Protein AF-0000000078522777 (afdb_homodimer)

Secondary structure (DSSP, 8-state):
--EEPPGGGSPPTTSB-SSEESTTEEEEEEEE-SS-EEEEEEEEE-TT-SS-EEE-EEEEEPBGGG-TT-S-B-GGG-EE--BTTBS-EEE-TT-EEEPPPEEEEE-TT-EEEEEEEESS-EESS--EEEGGG-S-EEEEES--TT-SS--STT-EEES-EESEEEEEE---TT-EEEEEEE-HHHHTTTSPTT---SHHHHHHHHHTTSTTTTTEEEEE---TT--SSS-BSB--HHHHHIIIIITSTTEEEEEEE--HHHHHHS--SHHHHHHHHHHHHHHHHHHHHHHHTTT--EEEEPPPP-PPPTT-SS--TT--HHHHHHHHHHHHHHHHS--SSEEE-HHHHHEETTEEEEE-GGGB-SSSSSB-HHHHHHHHHH--GGGG-/--EEPPGGGSPPTTSB-SSEESTTEEEEEEEE-SS-EEEEEEEEE-TT-SS-EEE-EEEEEPBGGG-SS-S-B-GGG-EE--BTTBS-EEE-TT-EEEPPPEEEEE-TT-EEEEEEEESS-EESS--EEEGGG-S-EEEEES--TT-SS--STT-EEES-EESEEEEEE---TT-EEEEEEE-HHHHTTTSPTT---SHHHHHHHHHTTSTTTTTEEEEE---TT--SSS-BSB--HHHHHIIIIITSTTEEEEEEE--HHHHHHS--SHHHHHHHHHHHHHHHHHHHHHHHTTT--EEEEPPPP-PPPTT-SS--TT--HHHHHHHHHHHHHHHHSS-SSEEE-HHHHHEETTEEEEE-GGGB-SSSSSB-HHHHHHHHHH--GGGG-

Solvent-accessible surface area (backbone atoms only — not comparable to full-atom values): 38778 Å² total; per-residue (Å²): 61,76,26,60,42,48,81,90,62,46,63,62,79,79,41,44,48,95,59,24,32,35,51,31,19,18,40,39,38,42,46,70,42,55,46,59,34,50,32,30,29,45,29,39,37,24,58,45,16,86,40,56,37,48,38,52,36,34,20,36,29,37,22,43,90,58,38,46,42,58,65,39,41,37,68,92,54,56,41,80,43,29,36,87,84,29,52,39,49,74,32,36,43,34,8,55,47,61,38,44,76,40,86,52,73,44,52,57,63,29,35,39,26,43,21,41,22,16,66,72,17,35,60,46,77,51,38,26,16,26,64,57,57,40,25,37,17,38,36,32,71,41,84,52,56,82,49,50,49,78,79,58,90,66,48,47,72,46,49,35,48,66,31,68,65,48,75,47,63,71,66,61,89,83,42,32,23,36,34,34,41,24,15,29,61,60,36,22,51,58,37,52,73,47,52,71,38,23,28,64,46,44,28,49,59,56,31,56,75,35,84,92,37,38,48,48,25,69,43,74,42,16,32,46,64,23,21,49,71,43,68,65,45,32,69,14,44,58,39,39,41,33,62,68,50,52,41,44,66,56,57,54,36,35,33,44,44,70,45,60,47,50,54,40,73,42,64,63,49,67,69,56,37,52,50,49,47,54,52,48,56,50,48,54,53,47,53,38,54,60,42,41,59,71,73,29,52,35,32,37,37,34,66,58,32,36,26,47,56,92,86,48,95,50,76,25,86,45,42,43,73,52,38,49,51,39,51,50,54,50,32,51,44,61,73,65,64,71,75,44,78,40,70,44,63,47,24,72,71,45,24,17,89,91,44,64,55,18,42,21,72,82,23,34,58,67,61,26,60,38,35,20,44,61,32,21,46,50,52,29,69,64,55,68,74,67,74,80,107,62,78,27,60,42,49,81,91,61,46,63,60,79,80,41,42,48,95,58,26,31,34,52,30,19,18,42,40,39,41,46,72,44,54,44,58,37,51,32,30,29,45,28,40,37,23,57,45,16,85,39,57,36,50,36,52,36,34,20,37,29,36,23,42,90,56,37,48,43,59,65,38,43,37,69,91,53,57,41,79,43,30,37,88,85,30,52,39,48,74,34,33,43,34,7,56,49,60,38,44,77,39,88,51,73,44,54,57,63,31,32,38,26,44,22,40,22,16,65,70,17,36,60,46,76,50,38,26,16,27,64,57,57,41,25,36,18,38,36,31,70,42,83,52,56,85,48,51,49,78,78,57,91,66,48,46,71,48,48,34,47,67,31,68,66,48,76,46,61,71,67,60,90,82,41,33,23,35,35,35,39,24,16,30,62,62,36,22,50,57,36,52,73,47,52,70,38,24,27,65,46,44,30,49,60,55,33,57,76,35,84,92,37,39,48,49,26,70,44,71,41,17,32,46,63,23,20,49,72,41,68,67,46,33,69,14,42,59,38,39,40,34,64,69,50,53,40,43,66,57,56,55,36,38,33,45,44,70,44,61,47,50,53,39,73,42,64,65,50,66,69,56,37,51,48,50,47,54,50,48,55,50,48,52,52,46,53,39,54,60,43,42,59,69,73,26,52,36,33,35,37,35,66,59,32,36,25,47,57,91,85,48,96,51,76,26,85,46,42,42,75,51,39,49,51,41,53,51,54,51,32,49,44,60,74,66,63,72,73,43,78,41,70,44,62,47,24,72,73,44,24,18,90,91,44,65,53,19,42,22,73,80,23,34,58,68,61,27,60,38,37,20,44,62,31,21,46,50,52,30,69,64,55,66,74,69,75,79,107

Organism: Penicillium expansum (NCBI:txid27334)

InterPro domains:
  IPR001087 GDSL lipase/esterase [PF00657] (179-382)
  IPR036514 SGNH hydrolase superfamily [G3DSA:3.40.50.1110] (165-384)
  IPR053140 GDSL lipase Rv0518-like [PTHR43784] (1-389)

Sequence (778 aa):
MPQLVEPANLPPAPFNGSTSVFSNTTIRQTLQVSVAAQEIRIRLSNAFGTNDLKITNVTISLPAGQQVGVSGLQTETLKTVFFNGSPDVEIPNGGLVVSDPMQFPVKAQSALMINIYLAEGQQGFSITGHPGSRTTSYLGFGDWTAAGNLTDSSVQSTDHWYFISGVEAWLHSESSGFVIIGDSITDGRGSTTNGNDRWPDLLLARMQKYKSTSNIGILNQAAGGNRILQDGLGPNVISRLDRDVLAQSGVQYAMIFEGVNDIGVADSDAATQAEIEKKLVAAYKQIAARVHALGIPVFGATITPFGSSATSDYVQPYSSAERERTRQRINKFIRGSGVFDAVLDFDRVLRDPQAPSQLLEKYDSGDHLHPTVAGYQALADYFPLGVFEMPQLVEPANLPPAPFNGSTSVFSNTTIRQTLQVSVAAQEIRIRLSNAFGTNDLKITNVTISLPAGQQVGVSGLQTETLKTVFFNGSPDVEIPNGGLVVSDPMQFPVKAQSALMINIYLAEGQQGFSITGHPGSRTTSYLGFGDWTAAGNLTDSSVQSTDHWYFISGVEAWLHSESSGFVIIGDSITDGRGSTTNGNDRWPDLLLARMQKYKSTSNIGILNQAAGGNRILQDGLGPNVISRLDRDVLAQSGVQYAMIFEGVNDIGVADSDAATQAEIEKKLVAAYKQIAARVHALGIPVFGATITPFGSSATSDYVQPYSSAERERTRQRINKFIRGSGVFDAVLDFDRVLRDPQAPSQLLEKYDSGDHLHPTVAGYQALADYFPLGVFE

Nearest PDB structures (foldseek):
  7tog-assembly1_A  TM=9.711E-01  e=3.268E-52  Prolixibacter bellariivorans
  7toj-assembly1_A  TM=9.573E-01  e=2.337E-42  Chryseobacterium sp. YR480
  7tok-assembly2_B  TM=8.480E-01  e=3.146E-10  Flavobacterium johnsoniae
  7tok-assembly1_A  TM=7.747E-01  e=3.712E-11  Flavobacterium johnsoniae
  6oz7-assembly1_D  TM=3.393E-01  e=3.634E-01  Escherichia coli K-12

Foldseek 3Di:
DKFFQDPVLADDPPQQPDFFHNAQKKKKFKDWWQAKFFKKKFKFWLQQAPAKDKWQAKKKFQAVVQFFQFFAGDLVQIDTWAAVRHRIDIAGHSGMGMTDMDGHTDHGGTMMMMMIGDNGHRGDRGFIWASLQLTKMKMDRHDCNNPRGDDDPRIDIHRIGTRTDDMGHDDDPLAAEEEEEEASLLSAVQEHRSPLLRLVSLLSVVLCVDPNRVRYTYHYPYHYLEAQQQDDRGGHCLVCVCPRPVVDPRHQEYEYDYHLSLLQVWDLDQVRLVVSLVVVLVSLLVSLVVCCVSVHFYEYEQAAAQADDPPAPAGQSSHDPSSLVSSVVSNVCQVPVPSGLYYHHLLVQFADPVGSNFGDPQQDSRNRHYGHSVSSNSSSVRDDPVSSD/DKFFQDPVLADDPPQCPDFFHNAQKKKKFKDWWQAKFFKKKFKFWLQQAPAKDKWQAKKKFQAVVQFFQFFAGDLVQIDTWAAVRHRIDIAGHSGMGMTDMDGHTDHGGTMMMMMIGDNGHRGDRGFIWASLQLTKMKMDRHDCNNPRGDDDPRIDIHRIGTRTDDMGHDDDPLAAEEEEEEASLLSAVQEHRSPLLRLVSLLSVVLCVDPNRVRYTYHYPYHYLEAQQQDDRGGHCLVCVCPRPVVDPRHQEYEYDYHLSLLQVWDLDQVRLVVSLVVVLVSLLVSLVVCCVSVHFYEYEQAAAQADDPPAPAGQSSHDPSSLVSSVVSNVCNVPVPSGLYYHHLLVQFADPVGSNFGDPQQDSRNRHYGHSVSSNSSSVRDDPVSSD

Structure (mmCIF, N/CA/C/O backbone):
data_AF-0000000078522777-model_v1
#
loop_
_entity.id
_entity.type
_entity.pdbx_description
1 polymer 'Esterase, SGNH hydrolase-type, subgroup'
#
loop_
_atom_site.group_PDB
_atom_site.id
_atom_site.type_symbol
_atom_site.label_atom_id
_atom_site.label_alt_id
_atom_site.label_comp_id
_atom_site.label_asym_id
_atom_site.label_entity_id
_atom_site.label_seq_id
_atom_site.pdbx_PDB_ins_code
_atom_site.Cartn_x
_atom_site.Cartn_y
_atom_site.Cartn_z
_atom_site.occupancy
_atom_site.B_iso_or_equiv
_atom_site.auth_seq_id
_atom_site.auth_comp_id
_atom_site.auth_asym_id
_atom_site.auth_atom_id
_atom_site.pdbx_PDB_model_num
ATOM 1 N N . MET A 1 1 ? 5.703 -11.938 -5.492 1 88.88 1 MET A N 1
ATOM 2 C CA . MET A 1 1 ? 5.473 -10.75 -4.676 1 88.88 1 MET A CA 1
ATOM 3 C C . MET A 1 1 ? 6.328 -10.781 -3.416 1 88.88 1 MET A C 1
ATOM 5 O O . MET A 1 1 ? 6.617 -11.852 -2.883 1 88.88 1 MET A O 1
ATOM 9 N N . PRO A 1 2 ? 6.758 -9.625 -2.945 1 92.75 2 PRO A N 1
ATOM 10 C CA . PRO A 1 2 ? 7.434 -9.586 -1.647 1 92.75 2 PRO A CA 1
ATOM 11 C C . PRO A 1 2 ? 6.582 -10.156 -0.517 1 92.75 2 PRO A C 1
ATOM 13 O O . PRO A 1 2 ? 5.367 -9.945 -0.491 1 92.75 2 PRO A O 1
ATOM 16 N N . GLN A 1 3 ? 7.16 -10.984 0.289 1 96.69 3 GLN A N 1
ATOM 17 C CA . GLN A 1 3 ? 6.555 -11.469 1.523 1 96.69 3 GLN A CA 1
ATOM 18 C C . GLN A 1 3 ? 7.598 -11.625 2.625 1 96.69 3 GLN A C 1
ATOM 20 O O . GLN A 1 3 ? 8.797 -11.539 2.367 1 96.69 3 GLN A O 1
ATOM 25 N N . LEU A 1 4 ? 7.137 -11.734 3.84 1 97.62 4 LEU A N 1
ATOM 26 C CA . LEU A 1 4 ? 8.031 -12.117 4.93 1 97.62 4 LEU A CA 1
ATOM 27 C C . LEU A 1 4 ? 8.562 -13.531 4.727 1 97.62 4 LEU A C 1
ATOM 29 O O . LEU A 1 4 ? 7.781 -14.484 4.625 1 97.62 4 LEU A O 1
ATOM 33 N N . VAL A 1 5 ? 9.844 -13.633 4.668 1 97.62 5 VAL A N 1
ATOM 34 C CA . VAL A 1 5 ? 10.453 -14.938 4.453 1 97.62 5 VAL A CA 1
ATOM 35 C C . VAL A 1 5 ? 10.273 -15.805 5.695 1 97.62 5 VAL A C 1
ATOM 37 O O . VAL A 1 5 ? 10.648 -15.406 6.801 1 97.62 5 VAL A O 1
ATOM 40 N N . GLU A 1 6 ? 9.695 -16.938 5.496 1 96.12 6 GLU A N 1
ATOM 41 C CA . GLU A 1 6 ? 9.523 -17.859 6.613 1 96.12 6 GLU A CA 1
ATOM 42 C C . GLU A 1 6 ? 10.867 -18.391 7.102 1 96.12 6 GLU A C 1
ATOM 44 O O . GLU A 1 6 ? 11.805 -18.531 6.32 1 96.12 6 GLU A O 1
ATOM 49 N N . PRO A 1 7 ? 10.906 -18.812 8.328 1 94.31 7 PRO A N 1
ATOM 50 C CA . PRO A 1 7 ? 12.18 -19.25 8.906 1 94.31 7 PRO A CA 1
ATOM 51 C C . PRO A 1 7 ? 12.844 -20.359 8.086 1 94.31 7 PRO A C 1
ATOM 53 O O . PRO A 1 7 ? 14.055 -20.312 7.855 1 94.31 7 PRO A O 1
ATOM 56 N N . ALA A 1 8 ? 12.055 -21.266 7.516 1 94.62 8 ALA A N 1
ATOM 57 C CA . ALA A 1 8 ? 12.609 -22.391 6.781 1 94.62 8 ALA A CA 1
ATOM 58 C C . ALA A 1 8 ? 13.133 -21.953 5.414 1 94.62 8 ALA A C 1
ATOM 60 O O . ALA A 1 8 ? 13.867 -22.703 4.758 1 94.62 8 ALA A O 1
ATOM 61 N N . ASN A 1 9 ? 12.758 -20.766 5 1 96.25 9 ASN A N 1
ATOM 62 C CA . ASN A 1 9 ? 13.156 -20.266 3.689 1 96.25 9 ASN A CA 1
ATOM 63 C C . ASN A 1 9 ? 14.211 -19.172 3.803 1 96.25 9 ASN A C 1
ATOM 65 O O . ASN A 1 9 ? 14.609 -18.578 2.797 1 96.25 9 ASN A O 1
ATOM 69 N N . LEU A 1 10 ? 14.633 -18.844 5.031 1 97.44 10 LEU A N 1
ATOM 70 C CA . LEU A 1 10 ? 15.797 -17.984 5.207 1 97.44 10 LEU A CA 1
ATOM 71 C C . LEU A 1 10 ? 17.031 -18.625 4.594 1 97.44 10 LEU A C 1
ATOM 73 O O . LEU A 1 10 ? 17.062 -19.828 4.328 1 97.44 10 LEU A O 1
ATOM 77 N N . PRO A 1 11 ? 18.078 -17.781 4.238 1 97.5 11 PRO A N 1
ATOM 78 C CA . PRO A 1 11 ? 19.266 -18.406 3.684 1 97.5 11 PRO A CA 1
ATOM 79 C C . PRO A 1 11 ? 19.891 -19.438 4.629 1 97.5 11 PRO A C 1
ATOM 81 O O . PRO A 1 11 ? 19.672 -19.375 5.844 1 97.5 11 PRO A O 1
ATOM 84 N N . PRO A 1 12 ? 20.625 -20.359 4.043 1 96.31 12 PRO A N 1
ATOM 85 C CA . PRO A 1 12 ? 21.266 -21.344 4.914 1 96.31 12 PRO A CA 1
ATOM 86 C C . PRO A 1 12 ? 22.359 -20.734 5.797 1 96.31 12 PRO A C 1
ATOM 88 O O . PRO A 1 12 ? 22.906 -19.688 5.461 1 96.31 12 PRO A O 1
ATOM 91 N N . ALA A 1 13 ? 22.531 -21.406 6.906 1 94.94 13 ALA A N 1
ATOM 92 C CA . ALA A 1 13 ? 23.719 -21.062 7.676 1 94.94 13 ALA A CA 1
ATOM 93 C C . ALA A 1 13 ? 24.969 -21.188 6.812 1 94.94 13 ALA A C 1
ATOM 95 O O . ALA A 1 13 ? 25.078 -22.078 5.98 1 94.94 13 ALA A O 1
ATOM 96 N N . PRO A 1 14 ? 25.906 -20.328 6.957 1 96.44 14 PRO A N 1
ATOM 97 C CA . PRO A 1 14 ? 26.016 -19.312 8.008 1 96.44 14 PRO A CA 1
ATOM 98 C C . PRO A 1 14 ? 25.484 -17.938 7.57 1 96.44 14 PRO A C 1
ATOM 100 O O . PRO A 1 14 ? 25.797 -16.922 8.203 1 96.44 14 PRO A O 1
ATOM 103 N N . PHE A 1 15 ? 24.766 -17.844 6.531 1 98 15 PHE A N 1
ATOM 104 C CA . PHE A 1 15 ? 24.281 -16.578 6.023 1 98 15 PHE A CA 1
ATOM 105 C C . PHE A 1 15 ? 23.078 -16.094 6.836 1 98 15 PHE A C 1
ATOM 107 O O . PHE A 1 15 ? 22.656 -14.938 6.707 1 98 15 PHE A O 1
ATOM 114 N N . ASN A 1 16 ? 22.469 -16.953 7.566 1 96.5 16 ASN A N 1
ATOM 115 C CA . ASN A 1 16 ? 21.422 -16.641 8.531 1 96.5 16 ASN A CA 1
ATOM 116 C C . ASN A 1 16 ? 21.969 -16.609 9.961 1 96.5 16 ASN A C 1
ATOM 118 O O . ASN A 1 16 ? 21.688 -17.5 10.766 1 96.5 16 ASN A O 1
ATOM 122 N N . GLY A 1 17 ? 22.703 -15.602 10.305 1 92.44 17 GLY A N 1
ATOM 123 C CA . GLY A 1 17 ? 23.453 -15.508 11.555 1 92.44 17 GLY A CA 1
ATOM 124 C C . GLY A 1 17 ? 22.547 -15.453 12.773 1 92.44 17 GLY A C 1
ATOM 125 O O . GLY A 1 17 ? 21.359 -15.766 12.688 1 92.44 17 GLY A O 1
ATOM 126 N N . SER A 1 18 ? 23.172 -15.125 13.93 1 92.56 18 SER A N 1
ATOM 127 C CA . SER A 1 18 ? 22.453 -15.164 15.203 1 92.56 18 SER A CA 1
ATOM 128 C C . SER A 1 18 ? 21.703 -13.859 15.461 1 92.56 18 SER A C 1
ATOM 130 O O . SER A 1 18 ? 20.719 -13.844 16.188 1 92.56 18 SER A O 1
ATOM 132 N N . THR A 1 19 ? 22.219 -12.781 14.867 1 94.75 19 THR A N 1
ATOM 133 C CA . THR A 1 19 ? 21.594 -11.5 15.164 1 94.75 19 THR A CA 1
ATOM 134 C C . THR A 1 19 ? 21.156 -10.797 13.883 1 94.75 19 THR A C 1
ATOM 136 O O . THR A 1 19 ? 20.359 -9.867 13.914 1 94.75 19 THR A O 1
ATOM 139 N N . SER A 1 20 ? 21.797 -11.195 12.789 1 97.06 20 SER A N 1
ATOM 140 C CA . SER A 1 20 ? 21.5 -10.586 11.5 1 97.06 20 SER A CA 1
ATOM 141 C C . SER A 1 20 ? 21.547 -11.617 10.375 1 97.06 20 SER A C 1
ATOM 143 O O . SER A 1 20 ? 22.094 -12.711 10.555 1 97.06 20 SER A O 1
ATOM 145 N N . VAL A 1 21 ? 20.906 -11.352 9.344 1 98.5 21 VAL A N 1
ATOM 146 C CA . VAL A 1 21 ? 20.906 -12.172 8.133 1 98.5 21 VAL A CA 1
ATOM 147 C C . VAL A 1 21 ? 21.688 -11.477 7.027 1 98.5 21 VAL A C 1
ATOM 149 O O . VAL A 1 21 ? 21.594 -10.258 6.863 1 98.5 21 VAL A O 1
ATOM 152 N N . PHE A 1 22 ? 22.594 -12.227 6.305 1 98.69 22 PHE A N 1
ATOM 153 C CA . PHE A 1 22 ? 23.359 -11.773 5.145 1 98.69 22 PHE A CA 1
ATOM 154 C C . PHE A 1 22 ? 24.469 -10.82 5.562 1 98.69 22 PHE A C 1
ATOM 156 O O . PHE A 1 22 ? 24.766 -9.867 4.844 1 98.69 22 PHE A O 1
ATOM 163 N N . SER A 1 23 ? 24.953 -10.922 6.816 1 98.38 23 SER A N 1
ATOM 164 C CA . SER A 1 23 ? 26.125 -10.133 7.203 1 98.38 23 SER A CA 1
ATOM 165 C C . SER A 1 23 ? 27.312 -10.438 6.297 1 98.38 23 SER A C 1
ATOM 167 O O . SER A 1 23 ? 27.641 -11.594 6.055 1 98.38 23 SER A O 1
ATOM 169 N N . ASN A 1 24 ? 27.922 -9.312 5.766 1 98.5 24 ASN A N 1
ATOM 170 C CA . ASN A 1 24 ? 29.062 -9.422 4.867 1 98.5 24 ASN A CA 1
ATOM 171 C C . ASN A 1 24 ? 28.797 -10.383 3.719 1 98.5 24 ASN A C 1
ATOM 173 O O . ASN A 1 24 ? 29.578 -11.297 3.457 1 98.5 24 ASN A O 1
ATOM 177 N N . THR A 1 25 ? 27.703 -10.25 3.061 1 98.75 25 THR A N 1
ATOM 178 C CA . THR A 1 25 ? 27.266 -11.258 2.104 1 98.75 25 THR A CA 1
ATOM 179 C C . THR A 1 25 ? 26.875 -10.609 0.78 1 98.75 25 THR A C 1
ATOM 181 O O . THR A 1 25 ? 26.203 -9.57 0.764 1 98.75 25 THR A O 1
ATOM 184 N N . THR A 1 26 ? 27.328 -11.141 -0.307 1 98.81 26 THR A N 1
ATOM 185 C CA . THR A 1 26 ? 26.766 -10.859 -1.629 1 98.81 26 THR A CA 1
ATOM 186 C C . THR A 1 26 ? 25.672 -11.852 -1.974 1 98.81 26 THR A C 1
ATOM 188 O O . THR A 1 26 ? 25.828 -13.062 -1.792 1 98.81 26 THR A O 1
ATOM 191 N N . ILE A 1 27 ? 24.594 -11.375 -2.355 1 98.88 27 ILE A N 1
ATOM 192 C CA . ILE A 1 27 ? 23.5 -12.148 -2.916 1 98.88 27 ILE A CA 1
ATOM 193 C C . ILE A 1 27 ? 23.438 -11.938 -4.426 1 98.88 27 ILE A C 1
ATOM 195 O O . ILE A 1 27 ? 23.172 -10.828 -4.898 1 98.88 27 ILE A O 1
ATOM 199 N N . ARG A 1 28 ? 23.734 -12.945 -5.18 1 98.81 28 ARG A N 1
ATOM 200 C CA . ARG A 1 28 ? 23.641 -12.914 -6.637 1 98.81 28 ARG A CA 1
ATOM 201 C C . ARG A 1 28 ? 22.359 -13.57 -7.125 1 98.81 28 ARG A C 1
ATOM 203 O O . ARG A 1 28 ? 22.156 -14.773 -6.922 1 98.81 28 ARG A O 1
ATOM 210 N N . GLN A 1 29 ? 21.531 -12.797 -7.758 1 98.81 29 GLN A N 1
ATOM 211 C CA . GLN A 1 29 ? 20.188 -13.227 -8.141 1 98.81 29 GLN A CA 1
ATOM 212 C C . GLN A 1 29 ? 19.938 -12.977 -9.625 1 98.81 29 GLN A C 1
ATOM 214 O O . GLN A 1 29 ? 20.438 -12 -10.188 1 98.81 29 GLN A O 1
ATOM 219 N N . THR A 1 30 ? 19.266 -13.898 -10.266 1 98.75 30 THR A N 1
ATOM 220 C CA . THR A 1 30 ? 18.844 -13.727 -11.648 1 98.75 30 THR A CA 1
ATOM 221 C C . THR A 1 30 ? 17.328 -13.742 -11.766 1 98.75 30 THR A C 1
ATOM 223 O O . THR A 1 30 ? 16.641 -14.352 -10.938 1 98.75 30 THR A O 1
ATOM 226 N N . LEU A 1 31 ? 16.797 -13 -12.703 1 98.19 31 LEU A N 1
ATOM 227 C CA . LEU A 1 31 ? 15.375 -12.984 -13.016 1 98.19 31 LEU A CA 1
ATOM 228 C C . LEU A 1 31 ? 15.148 -12.789 -14.508 1 98.19 31 LEU A C 1
ATOM 230 O O . LEU A 1 31 ? 16.094 -12.508 -15.25 1 98.19 31 LEU A O 1
ATOM 234 N N . GLN A 1 32 ? 13.977 -13.023 -14.969 1 97.75 32 GLN A N 1
ATOM 235 C CA . GLN A 1 32 ? 13.586 -12.797 -16.359 1 97.75 32 GLN A CA 1
ATOM 236 C C . GLN A 1 32 ? 12.758 -11.523 -16.5 1 97.75 32 GLN A C 1
ATOM 238 O O . GLN A 1 32 ? 11.789 -11.328 -15.766 1 97.75 32 GLN A O 1
ATOM 243 N N . VAL A 1 33 ? 13.141 -10.625 -17.391 1 97.56 33 VAL A N 1
ATOM 244 C CA . VAL A 1 33 ? 12.32 -9.445 -17.656 1 97.56 33 VAL A CA 1
ATOM 245 C C . VAL A 1 33 ? 11.273 -9.773 -18.719 1 97.56 33 VAL A C 1
ATOM 247 O O . VAL A 1 33 ? 11.445 -10.711 -19.5 1 97.56 33 VAL A O 1
ATOM 250 N N . SER A 1 34 ? 10.188 -9.047 -18.781 1 97.5 34 SER A N 1
ATOM 251 C CA . SER A 1 34 ? 9.055 -9.359 -19.641 1 97.5 34 SER A CA 1
ATOM 252 C C . SER A 1 34 ? 9.234 -8.773 -21.047 1 97.5 34 SER A C 1
ATOM 254 O O . SER A 1 34 ? 9.18 -9.5 -22.031 1 97.5 34 SER A O 1
ATOM 256 N N . VAL A 1 35 ? 9.531 -7.496 -21.125 1 97.38 35 VAL A N 1
ATOM 257 C CA . VAL A 1 35 ? 9.539 -6.789 -22.391 1 97.38 35 VAL A CA 1
ATOM 258 C C . VAL A 1 35 ? 10.898 -6.117 -22.594 1 97.38 35 VAL A C 1
ATOM 260 O O . VAL A 1 35 ? 11.664 -5.953 -21.656 1 97.38 35 VAL A O 1
ATOM 263 N N . ALA A 1 36 ? 11.188 -5.789 -23.812 1 97 36 ALA A N 1
ATOM 264 C CA . ALA A 1 36 ? 12.453 -5.125 -24.125 1 97 36 ALA A CA 1
ATOM 265 C C . ALA A 1 36 ? 12.469 -3.693 -23.609 1 97 36 ALA A C 1
ATOM 267 O O . ALA A 1 36 ? 11.422 -3.047 -23.516 1 97 36 ALA A O 1
ATOM 268 N N . ALA A 1 37 ? 13.625 -3.25 -23.219 1 97.5 37 ALA A N 1
ATOM 269 C CA . ALA A 1 37 ? 13.812 -1.885 -22.734 1 97.5 37 ALA A CA 1
ATOM 270 C C . ALA A 1 37 ? 15.242 -1.414 -22.969 1 97.5 37 ALA A C 1
ATOM 272 O O . ALA A 1 37 ? 16.156 -2.23 -23.062 1 97.5 37 ALA A O 1
ATOM 273 N N . GLN A 1 38 ? 15.367 -0.09 -23.078 1 97.75 38 GLN A N 1
ATOM 274 C CA . GLN A 1 38 ? 16.688 0.504 -23.219 1 97.75 38 GLN A CA 1
ATOM 275 C C . GLN A 1 38 ? 17.188 1.062 -21.891 1 97.75 38 GLN A C 1
ATOM 277 O O . GLN A 1 38 ? 18.406 1.077 -21.625 1 97.75 38 GLN A O 1
ATOM 282 N N . GLU A 1 39 ? 16.297 1.571 -21.141 1 98.12 39 GLU A N 1
ATOM 283 C CA . GLU A 1 39 ? 16.578 2.178 -19.844 1 98.12 39 GLU A CA 1
ATOM 284 C C . GLU A 1 39 ? 15.727 1.544 -18.75 1 98.12 39 GLU A C 1
ATOM 286 O O . GLU A 1 39 ? 14.508 1.466 -18.875 1 98.12 39 GLU A O 1
ATOM 291 N N . ILE A 1 40 ? 16.438 1.034 -17.688 1 98.25 40 ILE A N 1
ATOM 292 C CA . ILE A 1 40 ? 15.703 0.351 -16.625 1 98.25 40 ILE A CA 1
ATOM 293 C C . ILE A 1 40 ? 16.141 0.891 -15.273 1 98.25 40 ILE A C 1
ATOM 295 O O . ILE A 1 40 ? 17.109 1.653 -15.18 1 98.25 40 ILE A O 1
ATOM 299 N N . ARG A 1 41 ? 15.43 0.601 -14.227 1 98 41 ARG A N 1
ATOM 300 C CA . ARG A 1 41 ? 15.836 0.767 -12.836 1 98 41 ARG A CA 1
ATOM 301 C C . ARG A 1 41 ? 15.352 -0.4 -11.984 1 98 41 ARG A C 1
ATOM 303 O O . ARG A 1 41 ? 14.461 -1.146 -12.391 1 98 41 ARG A O 1
ATOM 310 N N . ILE A 1 42 ? 15.992 -0.526 -10.875 1 98 42 ILE A N 1
ATOM 311 C CA . ILE A 1 42 ? 15.734 -1.648 -9.977 1 98 42 ILE A CA 1
ATOM 312 C C . ILE A 1 42 ? 14.953 -1.167 -8.758 1 98 42 ILE A C 1
ATOM 314 O O . ILE A 1 42 ? 15.234 -0.092 -8.219 1 98 42 ILE A O 1
ATOM 318 N N . ARG A 1 43 ? 13.977 -1.912 -8.367 1 98 43 ARG A N 1
ATOM 319 C CA . ARG A 1 43 ? 13.211 -1.676 -7.148 1 98 43 ARG A CA 1
ATOM 320 C C . ARG A 1 43 ? 13.617 -2.65 -6.051 1 98 43 ARG A C 1
ATOM 322 O O . ARG A 1 43 ? 13.547 -3.867 -6.234 1 98 43 ARG A O 1
ATOM 329 N N . LEU A 1 44 ? 14.102 -2.186 -4.93 1 98.69 44 LEU A N 1
ATOM 330 C CA . LEU A 1 44 ? 14.453 -2.975 -3.756 1 98.69 44 LEU A CA 1
ATOM 331 C C . LEU A 1 44 ? 13.484 -2.703 -2.609 1 98.69 44 LEU A C 1
ATOM 333 O O . LEU A 1 44 ? 13.07 -1.562 -2.398 1 98.69 44 LEU A O 1
ATOM 337 N N . SER A 1 45 ? 13.164 -3.768 -1.875 1 98.44 45 SER A N 1
ATOM 338 C CA . SER A 1 45 ? 12.094 -3.631 -0.898 1 98.44 45 SER A CA 1
ATOM 339 C C . SER A 1 45 ? 12.523 -4.129 0.477 1 98.44 45 SER A C 1
ATOM 341 O O . SER A 1 45 ? 13.203 -5.152 0.587 1 98.44 45 SER A O 1
ATOM 343 N N . ASN A 1 46 ? 12.18 -3.412 1.503 1 98.69 46 ASN A N 1
ATOM 344 C CA . ASN A 1 46 ? 12.25 -3.75 2.922 1 98.69 46 ASN A CA 1
ATOM 345 C C . ASN A 1 46 ? 10.859 -3.791 3.555 1 98.69 46 ASN A C 1
ATOM 347 O O . ASN A 1 46 ? 10.703 -3.473 4.734 1 98.69 46 ASN A O 1
ATOM 351 N N . ALA A 1 47 ? 9.859 -4.16 2.805 1 97.94 47 ALA A N 1
ATOM 352 C CA . ALA A 1 47 ? 8.445 -4.07 3.166 1 97.94 47 ALA A CA 1
ATOM 353 C C . ALA A 1 47 ? 8.164 -4.824 4.465 1 97.94 47 ALA A C 1
ATOM 355 O O . ALA A 1 47 ? 7.262 -4.453 5.219 1 97.94 47 ALA A O 1
ATOM 356 N N . PHE A 1 48 ? 8.93 -5.832 4.73 1 98 48 PHE A N 1
ATOM 357 C CA . PHE A 1 48 ? 8.633 -6.652 5.898 1 98 48 PHE A CA 1
ATOM 358 C C . PHE A 1 48 ? 9.75 -6.574 6.926 1 98 48 PHE A C 1
ATOM 360 O O . PHE A 1 48 ? 9.742 -7.297 7.922 1 98 48 PHE A O 1
ATOM 367 N N . GLY A 1 49 ? 10.766 -5.738 6.582 1 98.06 49 GLY A N 1
ATOM 368 C CA . GLY A 1 49 ? 11.812 -5.508 7.562 1 98.06 49 GLY A CA 1
ATOM 369 C C . GLY A 1 49 ? 11.352 -4.672 8.742 1 98.06 49 GLY A C 1
ATOM 370 O O . GLY A 1 49 ? 10.625 -3.693 8.57 1 98.06 49 GLY A O 1
ATOM 371 N N . THR A 1 50 ? 11.766 -5.055 9.922 1 97.19 50 THR A N 1
ATOM 372 C CA . THR A 1 50 ? 11.422 -4.289 11.109 1 97.19 50 THR A CA 1
ATOM 373 C C . THR A 1 50 ? 12.547 -3.318 11.469 1 97.19 50 THR A C 1
ATOM 375 O O . THR A 1 50 ? 12.383 -2.463 12.344 1 97.19 50 THR A O 1
ATOM 378 N N . ASN A 1 51 ? 13.68 -3.457 10.789 1 97.5 51 ASN A N 1
ATOM 379 C CA . ASN A 1 51 ? 14.82 -2.553 10.867 1 97.5 51 ASN A CA 1
ATOM 380 C C . ASN A 1 51 ? 15.18 -1.984 9.492 1 97.5 51 ASN A C 1
ATOM 382 O O . ASN A 1 51 ? 14.758 -2.514 8.469 1 97.5 51 ASN A O 1
ATOM 386 N N . ASP A 1 52 ? 15.938 -0.891 9.555 1 97.81 52 ASP A N 1
ATOM 387 C CA . ASP A 1 52 ? 16.422 -0.345 8.289 1 97.81 52 ASP A CA 1
ATOM 388 C C . ASP A 1 52 ? 17.297 -1.354 7.547 1 97.81 52 ASP A C 1
ATOM 390 O O . ASP A 1 52 ? 18.094 -2.061 8.172 1 97.81 52 ASP A O 1
ATOM 394 N N . LEU A 1 53 ? 17.125 -1.454 6.289 1 98.56 53 LEU A N 1
ATOM 395 C CA . LEU A 1 53 ? 17.969 -2.275 5.422 1 98.56 53 LEU A CA 1
ATOM 396 C C . LEU A 1 53 ? 19.078 -1.444 4.793 1 98.56 53 LEU A C 1
ATOM 398 O O . LEU A 1 53 ? 18.812 -0.557 3.979 1 98.56 53 LEU A O 1
ATOM 402 N N . LYS A 1 54 ? 20.297 -1.705 5.191 1 98.25 54 LYS A N 1
ATOM 403 C CA . LYS A 1 54 ? 21.453 -1.021 4.633 1 98.25 54 LYS A CA 1
ATOM 404 C C . LYS A 1 54 ? 22.109 -1.853 3.531 1 98.25 54 LYS A C 1
ATOM 406 O O . LYS A 1 54 ? 22.656 -2.926 3.799 1 98.25 54 LYS A O 1
ATOM 411 N N . ILE A 1 55 ? 22.047 -1.427 2.326 1 98.75 55 ILE A N 1
ATOM 412 C CA . ILE A 1 55 ? 22.672 -2.064 1.172 1 98.75 55 ILE A CA 1
ATOM 413 C C . ILE A 1 55 ? 23.938 -1.3 0.777 1 98.75 55 ILE A C 1
ATOM 415 O O . ILE A 1 55 ? 23.891 -0.086 0.562 1 98.75 55 ILE A O 1
ATOM 419 N N . THR A 1 56 ? 24.984 -1.977 0.679 1 98.75 56 THR A N 1
ATOM 420 C CA . THR A 1 56 ? 26.297 -1.362 0.5 1 98.75 56 THR A CA 1
ATOM 421 C C . THR A 1 56 ? 26.594 -1.144 -0.98 1 98.75 56 THR A C 1
ATOM 423 O O . THR A 1 56 ? 27.188 -0.128 -1.356 1 98.75 56 THR A O 1
ATOM 426 N N . ASN A 1 57 ? 26.266 -2.104 -1.735 1 98.69 57 ASN A N 1
ATOM 427 C CA . ASN A 1 57 ? 26.547 -2.068 -3.164 1 98.69 57 ASN A CA 1
ATOM 428 C C . ASN A 1 57 ? 25.578 -2.941 -3.957 1 98.69 57 ASN A C 1
ATOM 430 O O . ASN A 1 57 ? 25.172 -4.008 -3.49 1 98.69 57 ASN A O 1
ATOM 434 N N . VAL A 1 58 ? 25.203 -2.465 -5.117 1 98.88 58 VAL A N 1
ATOM 435 C CA . VAL A 1 58 ? 24.375 -3.219 -6.043 1 98.88 58 VAL A CA 1
ATOM 436 C C . VAL A 1 58 ? 24.938 -3.109 -7.457 1 98.88 58 VAL A C 1
ATOM 438 O O . VAL A 1 58 ? 25.328 -2.023 -7.895 1 98.88 58 VAL A O 1
ATOM 441 N N . THR A 1 59 ? 25.047 -4.191 -8.156 1 98.88 59 THR A N 1
ATOM 442 C CA . THR A 1 59 ? 25.438 -4.184 -9.562 1 98.88 59 THR A CA 1
ATOM 443 C C . THR A 1 59 ? 24.453 -4.992 -10.398 1 98.88 59 THR A C 1
ATOM 445 O O . THR A 1 59 ? 23.688 -5.805 -9.859 1 98.88 59 THR A O 1
ATOM 448 N N . ILE A 1 60 ? 24.453 -4.738 -11.656 1 98.81 60 ILE A N 1
ATOM 449 C CA . ILE A 1 60 ? 23.594 -5.41 -12.625 1 98.81 60 ILE A CA 1
ATOM 450 C C . ILE A 1 60 ? 24.438 -5.895 -13.805 1 98.81 60 ILE A C 1
ATOM 452 O O . ILE A 1 60 ? 25.453 -5.289 -14.148 1 98.81 60 ILE A O 1
ATOM 456 N N . SER A 1 61 ? 24.078 -6.984 -14.375 1 98.75 61 SER A N 1
ATOM 457 C CA . SER A 1 61 ? 24.703 -7.543 -15.562 1 98.75 61 SER A CA 1
ATOM 458 C C . SER A 1 61 ? 23.781 -8.539 -16.25 1 98.75 61 SER A C 1
ATOM 460 O O . SER A 1 61 ? 22.688 -8.812 -15.773 1 98.75 61 SER A O 1
ATOM 462 N N . LEU A 1 62 ? 24.172 -8.961 -17.406 1 98.75 62 LEU A N 1
ATOM 463 C CA . LEU A 1 62 ? 23.562 -10.141 -18.016 1 98.75 62 LEU A CA 1
ATOM 464 C C . LEU A 1 62 ? 24.25 -11.414 -17.547 1 98.75 62 LEU A C 1
ATOM 466 O O . LEU A 1 62 ? 25.484 -11.453 -17.422 1 98.75 62 LEU A O 1
ATOM 470 N N . PRO A 1 63 ? 23.469 -12.414 -17.234 1 98.69 63 PRO A N 1
ATOM 471 C CA . PRO A 1 63 ? 24.078 -13.664 -16.766 1 98.69 63 PRO A CA 1
ATOM 472 C C . PRO A 1 63 ? 24.734 -14.453 -17.906 1 98.69 63 PRO A C 1
ATOM 474 O O . PRO A 1 63 ? 24.375 -14.281 -19.062 1 98.69 63 PRO A O 1
ATOM 477 N N . ALA A 1 64 ? 25.688 -15.297 -17.5 1 97.81 64 ALA A N 1
ATOM 478 C CA . ALA A 1 64 ? 26.344 -16.172 -18.469 1 97.81 64 ALA A CA 1
ATOM 479 C C . ALA A 1 64 ? 25.312 -17.016 -19.219 1 97.81 64 ALA A C 1
ATOM 481 O O . ALA A 1 64 ? 24.391 -17.578 -18.609 1 97.81 64 ALA A O 1
ATOM 482 N N . GLY A 1 65 ? 25.5 -17.016 -20.531 1 96.88 65 GLY A N 1
ATOM 483 C CA . GLY A 1 65 ? 24.625 -17.844 -21.359 1 96.88 65 GLY A CA 1
ATOM 484 C C . GLY A 1 65 ? 23.203 -17.328 -21.422 1 96.88 65 GLY A C 1
ATOM 485 O O . GLY A 1 65 ? 22.312 -18.016 -21.922 1 96.88 65 GLY A O 1
ATOM 486 N N . GLN A 1 66 ? 22.922 -16.172 -20.797 1 97.5 66 GLN A N 1
ATOM 487 C CA . GLN A 1 66 ? 21.578 -15.609 -20.734 1 97.5 66 GLN A CA 1
ATOM 488 C C . GLN A 1 66 ? 20.594 -16.578 -20.094 1 97.5 66 GLN A C 1
ATOM 490 O O . GLN A 1 66 ? 19.469 -16.75 -20.578 1 97.5 66 GLN A O 1
ATOM 495 N N . GLN A 1 67 ? 21.141 -17.219 -19.047 1 97.44 67 GLN A N 1
ATOM 496 C CA . GLN A 1 67 ? 20.344 -18.203 -18.297 1 97.44 67 GLN A CA 1
ATOM 497 C C . GLN A 1 67 ? 20.078 -17.703 -16.875 1 97.44 67 GLN A C 1
ATOM 499 O O . GLN A 1 67 ? 20.922 -17.047 -16.266 1 97.44 67 GLN A O 1
ATOM 504 N N . VAL A 1 68 ? 18.922 -18.047 -16.375 1 98.31 68 VAL A N 1
ATOM 505 C CA . VAL A 1 68 ? 18.656 -17.766 -14.969 1 98.31 68 VAL A CA 1
ATOM 506 C C . VAL A 1 68 ? 19.25 -18.859 -14.086 1 98.31 68 VAL A C 1
ATOM 508 O O . VAL A 1 68 ? 19.516 -19.969 -14.562 1 98.31 68 VAL A O 1
ATOM 511 N N . GLY A 1 69 ? 19.5 -18.531 -12.852 1 98.56 69 GLY A N 1
ATOM 512 C CA . GLY A 1 69 ? 19.953 -19.5 -11.867 1 98.56 69 GLY A CA 1
ATOM 513 C C . GLY A 1 69 ? 21.438 -19.828 -11.992 1 98.56 69 GLY A C 1
ATOM 514 O O . GLY A 1 69 ? 21.875 -20.906 -11.578 1 98.56 69 GLY A O 1
ATOM 515 N N . VAL A 1 70 ? 22.188 -18.969 -12.609 1 98.31 70 VAL A N 1
ATOM 516 C CA . VAL A 1 70 ? 23.609 -19.203 -12.766 1 98.31 70 VAL A CA 1
ATOM 517 C C . VAL A 1 70 ? 24.406 -18.172 -11.969 1 98.31 70 VAL A C 1
ATOM 519 O O . VAL A 1 70 ? 23.875 -17.125 -11.594 1 98.31 70 VAL A O 1
ATOM 522 N N . SER A 1 71 ? 25.641 -18.469 -11.672 1 98.25 71 SER A N 1
ATOM 523 C CA . SER A 1 71 ? 26.469 -17.594 -10.852 1 98.25 71 SER A CA 1
ATOM 524 C C . SER A 1 71 ? 27.438 -16.781 -11.711 1 98.25 71 SER A C 1
ATOM 526 O O . SER A 1 71 ? 28.031 -15.812 -11.242 1 98.25 71 SER A O 1
ATOM 528 N N . GLY A 1 72 ? 27.609 -17.156 -13 1 98.31 72 GLY A N 1
ATOM 529 C CA . GLY A 1 72 ? 28.484 -16.422 -13.898 1 98.31 72 GLY A CA 1
ATOM 530 C C . GLY A 1 72 ? 27.781 -15.273 -14.602 1 98.31 72 GLY A C 1
ATOM 531 O O . GLY A 1 72 ? 26.578 -15.352 -14.898 1 98.31 72 GLY A O 1
ATOM 532 N N . LEU A 1 73 ? 28.5 -14.164 -14.875 1 98.06 73 LEU A N 1
ATOM 533 C CA . LEU A 1 73 ? 27.922 -13.023 -15.57 1 98.06 73 LEU A CA 1
ATOM 534 C C . LEU A 1 73 ? 28.734 -12.664 -16.812 1 98.06 73 LEU A C 1
ATOM 536 O O . LEU A 1 73 ? 29.828 -13.195 -17.016 1 98.06 73 LEU A O 1
ATOM 540 N N . GLN A 1 74 ? 28.125 -11.93 -17.703 1 98.25 74 GLN A N 1
ATOM 541 C CA . GLN A 1 74 ? 28.828 -11.312 -18.828 1 98.25 74 GLN A CA 1
ATOM 542 C C . GLN A 1 74 ? 29.531 -10.031 -18.391 1 98.25 74 GLN A C 1
ATOM 544 O O . GLN A 1 74 ? 28.906 -8.961 -18.328 1 98.25 74 GLN A O 1
ATOM 549 N N . THR A 1 75 ? 30.828 -10.086 -18.25 1 97.25 75 THR A N 1
ATOM 550 C CA . THR A 1 75 ? 31.609 -9.055 -17.578 1 97.25 75 THR A CA 1
ATOM 551 C C . THR A 1 75 ? 31.484 -7.723 -18.297 1 97.25 75 THR A C 1
ATOM 553 O O . THR A 1 75 ? 31.516 -6.664 -17.672 1 97.25 75 THR A O 1
ATOM 556 N N . GLU A 1 76 ? 31.297 -7.762 -19.562 1 97.44 76 GLU A N 1
ATOM 557 C CA . GLU A 1 76 ? 31.281 -6.547 -20.359 1 97.44 76 GLU A CA 1
ATOM 558 C C . GLU A 1 76 ? 29.984 -5.77 -20.141 1 97.44 76 GLU A C 1
ATOM 560 O O . GLU A 1 76 ? 29.875 -4.602 -20.531 1 97.44 76 GLU A O 1
ATOM 565 N N . THR A 1 77 ? 29.016 -6.398 -19.516 1 98.25 77 THR A N 1
ATOM 566 C CA . THR A 1 77 ? 27.719 -5.758 -19.328 1 98.25 77 THR A CA 1
ATOM 567 C C . THR A 1 77 ? 27.578 -5.238 -17.891 1 98.25 77 THR A C 1
ATOM 569 O O . THR A 1 77 ? 26.578 -4.605 -17.547 1 98.25 77 THR A O 1
ATOM 572 N N . LEU A 1 78 ? 28.562 -5.434 -17.047 1 98.56 78 LEU A N 1
ATOM 573 C CA . LEU A 1 78 ? 28.5 -5.117 -15.625 1 98.56 78 LEU A CA 1
ATOM 574 C C . LEU A 1 78 ? 28.391 -3.609 -15.414 1 98.56 78 LEU A C 1
ATOM 576 O O . LEU A 1 78 ? 29.172 -2.842 -15.992 1 98.56 78 LEU A O 1
ATOM 580 N N . LYS A 1 79 ? 27.422 -3.197 -14.633 1 98.62 79 LYS A N 1
ATOM 581 C CA . LYS A 1 79 ? 27.266 -1.799 -14.242 1 98.62 79 LYS A CA 1
ATOM 582 C C . LYS A 1 79 ? 26.938 -1.676 -12.758 1 98.62 79 LYS A C 1
ATOM 584 O O . LYS A 1 79 ? 26.203 -2.502 -12.211 1 98.62 79 LYS A O 1
ATOM 589 N N . THR A 1 80 ? 27.469 -0.66 -12.148 1 98.56 80 THR A N 1
ATOM 590 C CA . THR A 1 80 ? 27.062 -0.302 -10.797 1 98.56 80 THR A CA 1
ATOM 591 C C . THR A 1 80 ? 25.672 0.345 -10.797 1 98.56 80 THR A C 1
ATOM 593 O O . THR A 1 80 ? 25.359 1.144 -11.688 1 98.56 80 THR A O 1
ATOM 596 N N . VAL A 1 81 ? 24.859 -0.038 -9.875 1 98.75 81 VAL A N 1
ATOM 597 C CA . VAL A 1 81 ? 23.547 0.577 -9.688 1 98.75 81 VAL A CA 1
ATOM 598 C C . VAL A 1 81 ? 23.656 1.695 -8.648 1 98.75 81 VAL A C 1
ATOM 600 O O . VAL A 1 81 ? 24.219 1.504 -7.574 1 98.75 81 VAL A O 1
ATOM 603 N N . PHE A 1 82 ? 23.109 2.84 -8.992 1 98.69 82 PHE A N 1
ATOM 604 C CA . PHE A 1 82 ? 23.172 3.979 -8.086 1 98.69 82 PHE A CA 1
ATOM 605 C C . PHE A 1 82 ? 21.797 4.324 -7.547 1 98.69 82 PHE A C 1
ATOM 607 O O . PHE A 1 82 ? 20.781 4.09 -8.211 1 98.69 82 PHE A O 1
ATOM 614 N N . PHE A 1 83 ? 21.781 4.809 -6.387 1 98.12 83 PHE A N 1
ATOM 615 C CA . PHE A 1 83 ? 20.609 5.34 -5.703 1 98.12 83 PHE A CA 1
ATOM 616 C C . PHE A 1 83 ? 20.828 6.793 -5.305 1 98.12 83 PHE A C 1
ATOM 618 O O . PHE A 1 83 ? 21.594 7.082 -4.379 1 98.12 83 PHE A O 1
ATOM 625 N N . ASN A 1 84 ? 20.141 7.641 -6.055 1 95.06 84 ASN A N 1
ATOM 626 C CA . ASN A 1 84 ? 20.375 9.07 -5.871 1 95.06 84 ASN A CA 1
ATOM 627 C C . ASN A 1 84 ? 21.844 9.43 -5.98 1 95.06 84 ASN A C 1
ATOM 629 O O . ASN A 1 84 ? 22.375 10.156 -5.141 1 95.06 84 ASN A O 1
ATOM 633 N N . GLY A 1 85 ? 22.516 8.75 -6.863 1 96.5 85 GLY A N 1
ATOM 634 C CA . GLY A 1 85 ? 23.906 9.055 -7.16 1 96.5 85 GLY A CA 1
ATOM 635 C C . GLY A 1 85 ? 24.875 8.289 -6.293 1 96.5 85 GLY A C 1
ATOM 636 O O . GLY A 1 85 ? 26.094 8.391 -6.473 1 96.5 85 GLY A O 1
ATOM 637 N N . SER A 1 86 ? 24.422 7.547 -5.391 1 97.12 86 SER A N 1
ATOM 638 C CA . SER A 1 86 ? 25.266 6.785 -4.484 1 97.12 86 SER A CA 1
ATOM 639 C C . SER A 1 86 ? 25.141 5.289 -4.73 1 97.12 86 SER A C 1
ATOM 641 O O . SER A 1 86 ? 24.062 4.789 -5.031 1 97.12 86 SER A O 1
ATOM 643 N N . PRO A 1 87 ? 26.25 4.535 -4.547 1 97.06 87 PRO A N 1
ATOM 644 C CA . PRO A 1 87 ? 26.156 3.086 -4.73 1 97.06 87 PRO A CA 1
ATOM 645 C C . PRO A 1 87 ? 25.484 2.377 -3.561 1 97.06 87 PRO A C 1
ATOM 647 O O . PRO A 1 87 ? 25.109 1.21 -3.676 1 97.06 87 PRO A O 1
ATOM 650 N N . ASP A 1 88 ? 25.484 3.062 -2.395 1 97.88 88 ASP A N 1
ATOM 651 C CA . ASP A 1 88 ? 24.828 2.5 -1.216 1 97.88 88 ASP A CA 1
ATOM 652 C C . ASP A 1 88 ? 23.469 3.133 -0.994 1 97.88 88 ASP A C 1
ATOM 654 O O . ASP A 1 88 ? 23.156 4.188 -1.555 1 97.88 88 ASP A O 1
ATOM 658 N N . VAL A 1 89 ? 22.641 2.449 -0.252 1 98 89 VAL A N 1
ATOM 659 C CA . VAL A 1 89 ? 21.312 2.979 0.061 1 98 89 VAL A CA 1
ATOM 660 C C . VAL A 1 89 ? 20.812 2.365 1.363 1 98 89 VAL A C 1
ATOM 662 O O . VAL A 1 89 ? 21.125 1.219 1.685 1 98 89 VAL A O 1
ATOM 665 N N . GLU A 1 90 ? 20.141 3.156 2.094 1 98.06 90 GLU A N 1
ATOM 666 C CA . GLU A 1 90 ? 19.438 2.701 3.291 1 98.06 90 GLU A CA 1
ATOM 667 C C . GLU A 1 90 ? 17.938 2.773 3.102 1 98.06 90 GLU A C 1
ATOM 669 O O . GLU A 1 90 ? 17.391 3.824 2.744 1 98.06 90 GLU A O 1
ATOM 674 N N . ILE A 1 91 ? 17.234 1.69 3.295 1 98.5 91 ILE A N 1
ATOM 675 C CA . ILE A 1 91 ? 15.789 1.595 3.139 1 98.5 91 ILE A CA 1
ATOM 676 C C . ILE A 1 91 ? 15.125 1.471 4.512 1 98.5 91 ILE A C 1
ATOM 678 O O . ILE A 1 91 ? 15.352 0.493 5.227 1 98.5 91 ILE A O 1
ATOM 682 N N . PRO A 1 92 ? 14.266 2.428 4.895 1 98.25 92 PRO A N 1
ATOM 683 C CA . PRO A 1 92 ? 13.578 2.314 6.18 1 98.25 92 PRO A CA 1
ATOM 684 C C . PRO A 1 92 ? 12.719 1.054 6.281 1 98.25 92 PRO A C 1
ATOM 686 O O . PRO A 1 92 ? 12.375 0.456 5.262 1 98.25 92 PRO A O 1
ATOM 689 N N . ASN A 1 93 ? 12.453 0.631 7.574 1 98.06 93 ASN A N 1
ATOM 690 C CA . ASN A 1 93 ? 11.508 -0.466 7.758 1 98.06 93 ASN A CA 1
ATOM 691 C C . ASN A 1 93 ? 10.203 -0.213 7.008 1 98.06 93 ASN A C 1
ATOM 693 O O . ASN A 1 93 ? 9.711 0.918 6.969 1 98.06 93 ASN A O 1
ATOM 697 N N . GLY A 1 94 ? 9.703 -1.263 6.348 1 97.81 94 GLY A N 1
ATOM 698 C CA . GLY A 1 94 ? 8.438 -1.185 5.637 1 97.81 94 GLY A CA 1
ATOM 699 C C . GLY A 1 94 ? 8.555 -0.483 4.297 1 97.81 94 GLY A C 1
ATOM 700 O O . GLY A 1 94 ? 7.586 -0.438 3.531 1 97.81 94 GLY A O 1
ATOM 701 N N . GLY A 1 95 ? 9.781 0.014 4 1 97.94 95 GLY A N 1
ATOM 702 C CA . GLY A 1 95 ? 9.914 0.896 2.852 1 97.94 95 GLY A CA 1
ATOM 703 C C . GLY A 1 95 ? 10.406 0.183 1.607 1 97.94 95 GLY A C 1
ATOM 704 O O . GLY A 1 95 ? 10.602 -1.035 1.617 1 97.94 95 GLY A O 1
ATOM 705 N N . LEU A 1 96 ? 10.492 0.857 0.495 1 97.56 96 LEU A N 1
ATOM 706 C CA . LEU A 1 96 ? 11.102 0.444 -0.766 1 97.56 96 LEU A CA 1
ATOM 707 C C . LEU A 1 96 ? 11.805 1.616 -1.439 1 97.56 96 LEU A C 1
ATOM 709 O O . LEU A 1 96 ? 11.477 2.775 -1.18 1 97.56 96 LEU A O 1
ATOM 713 N N . VAL A 1 97 ? 12.789 1.326 -2.254 1 98.19 97 VAL A N 1
ATOM 714 C CA . VAL A 1 97 ? 13.5 2.35 -3.01 1 98.19 97 VAL A CA 1
ATOM 715 C C . VAL A 1 97 ? 13.664 1.902 -4.461 1 98.19 97 VAL A C 1
ATOM 717 O O . VAL A 1 97 ? 13.578 0.709 -4.762 1 98.19 97 VAL A O 1
ATOM 720 N N . VAL A 1 98 ? 13.82 2.84 -5.324 1 98.5 98 VAL A N 1
ATOM 721 C CA . VAL A 1 98 ? 14.172 2.586 -6.719 1 98.5 98 VAL A CA 1
ATOM 722 C C . VAL A 1 98 ? 15.539 3.193 -7.031 1 98.5 98 VAL A C 1
ATOM 724 O O . VAL A 1 98 ? 15.914 4.215 -6.453 1 98.5 98 VAL A O 1
ATOM 727 N N . SER A 1 99 ? 16.266 2.572 -7.848 1 98.75 99 SER A N 1
ATOM 728 C CA . SER A 1 99 ? 17.562 3.104 -8.273 1 98.75 99 SER A CA 1
ATOM 729 C C . SER A 1 99 ? 17.375 4.266 -9.242 1 98.75 99 SER A C 1
ATOM 731 O O . SER A 1 99 ? 16.266 4.539 -9.703 1 98.75 99 SER A O 1
ATOM 733 N N . ASP A 1 100 ? 18.516 4.945 -9.453 1 98.25 100 ASP A N 1
ATOM 734 C CA . ASP A 1 100 ? 18.562 5.84 -10.602 1 98.25 100 ASP A CA 1
ATOM 735 C C . ASP A 1 100 ? 18.344 5.066 -11.906 1 98.25 100 ASP A C 1
ATOM 737 O O . ASP A 1 100 ? 18.719 3.9 -12.016 1 98.25 100 ASP A O 1
ATOM 741 N N . PRO A 1 101 ? 17.641 5.68 -12.875 1 97.88 101 PRO A N 1
ATOM 742 C CA . PRO A 1 101 ? 17.562 5.008 -14.172 1 97.88 101 PRO A CA 1
ATOM 743 C C . PRO A 1 101 ? 18.938 4.777 -14.789 1 97.88 101 PRO A C 1
ATOM 745 O O . PRO A 1 101 ? 19.859 5.586 -14.594 1 97.88 101 PRO A O 1
ATOM 748 N N . MET A 1 102 ? 19.078 3.723 -15.477 1 97.88 102 MET A N 1
ATOM 749 C CA . MET A 1 102 ? 20.344 3.42 -16.125 1 97.88 102 MET A CA 1
ATOM 750 C C . MET A 1 102 ? 20.109 2.906 -17.547 1 97.88 102 MET A C 1
ATOM 752 O O . MET A 1 102 ? 19.172 2.15 -17.797 1 97.88 102 MET A O 1
ATOM 756 N N . GLN A 1 103 ? 20.969 3.328 -18.5 1 98.12 103 GLN A N 1
ATOM 757 C CA . GLN A 1 103 ? 20.984 2.758 -19.844 1 98.12 103 GLN A CA 1
ATOM 758 C C . GLN A 1 103 ? 21.516 1.324 -19.828 1 98.12 103 GLN A C 1
ATOM 760 O O . GLN A 1 103 ? 22.719 1.101 -19.719 1 98.12 103 GLN A O 1
ATOM 765 N N . PHE A 1 104 ? 20.641 0.41 -19.906 1 98.38 104 PHE A N 1
ATOM 766 C CA . PHE A 1 104 ? 20.938 -1.018 -19.859 1 98.38 104 PHE A CA 1
ATOM 767 C C . PHE A 1 104 ? 19.969 -1.799 -20.75 1 98.38 104 PHE A C 1
ATOM 769 O O . PHE A 1 104 ? 18.953 -2.299 -20.266 1 98.38 104 PHE A O 1
ATOM 776 N N . PRO A 1 105 ? 20.312 -1.965 -21.969 1 97.69 105 PRO A N 1
ATOM 777 C CA . PRO A 1 105 ? 19.391 -2.633 -22.891 1 97.69 105 PRO A CA 1
ATOM 778 C C . PRO A 1 105 ? 19.141 -4.094 -22.516 1 97.69 105 PRO A C 1
ATOM 780 O O . PRO A 1 105 ? 20.094 -4.828 -22.219 1 97.69 105 PRO A O 1
ATOM 783 N N . VAL A 1 106 ? 17.906 -4.438 -22.484 1 97.75 106 VAL A N 1
ATOM 784 C CA . VAL A 1 106 ? 17.5 -5.824 -22.281 1 97.75 106 VAL A CA 1
ATOM 785 C C . VAL A 1 106 ? 16.547 -6.242 -23.391 1 97.75 106 VAL A C 1
ATOM 787 O O . VAL A 1 106 ? 15.75 -5.426 -23.891 1 97.75 106 VAL A O 1
ATOM 790 N N . LYS A 1 107 ? 16.656 -7.508 -23.781 1 97.5 107 LYS A N 1
ATOM 791 C CA . LYS A 1 107 ? 15.719 -8.094 -24.734 1 97.5 107 LYS A CA 1
ATOM 792 C C . LYS A 1 107 ? 14.5 -8.664 -24.031 1 97.5 107 LYS A C 1
ATOM 794 O O . LYS A 1 107 ? 14.555 -8.992 -22.844 1 97.5 107 LYS A O 1
ATOM 799 N N . ALA A 1 108 ? 13.391 -8.664 -24.828 1 97.31 108 ALA A N 1
ATOM 800 C CA . ALA A 1 108 ? 12.195 -9.297 -24.266 1 97.31 108 ALA A CA 1
ATOM 801 C C . ALA A 1 108 ? 12.484 -10.727 -23.828 1 97.31 108 ALA A C 1
ATOM 803 O O . ALA A 1 108 ? 13.18 -11.469 -24.531 1 97.31 108 ALA A O 1
ATOM 804 N N . GLN A 1 109 ? 12.016 -11.062 -22.594 1 97.12 109 GLN A N 1
ATOM 805 C CA . GLN A 1 109 ? 12.094 -12.398 -22.016 1 97.12 109 GLN A CA 1
ATOM 806 C C . GLN A 1 109 ? 13.539 -12.805 -21.75 1 97.12 109 GLN A C 1
ATOM 808 O O . GLN A 1 109 ? 13.859 -13.992 -21.734 1 97.12 109 GLN A O 1
ATOM 813 N N . SER A 1 110 ? 14.383 -11.852 -21.578 1 97.81 110 SER A N 1
ATOM 814 C CA . SER A 1 110 ? 15.781 -12.188 -21.297 1 97.81 110 SER A CA 1
ATOM 815 C C . SER A 1 110 ? 16.062 -12.211 -19.797 1 97.81 110 SER A C 1
ATOM 817 O O . SER A 1 110 ? 15.25 -11.734 -19 1 97.81 110 SER A O 1
ATOM 819 N N . ALA A 1 111 ? 17.188 -12.82 -19.5 1 98.5 111 ALA A N 1
ATOM 820 C CA . ALA A 1 111 ? 17.609 -12.93 -18.109 1 98.5 111 ALA A CA 1
ATOM 821 C C . ALA A 1 111 ? 18.422 -11.703 -17.688 1 98.5 111 ALA A C 1
ATOM 823 O O . ALA A 1 111 ? 19.188 -11.156 -18.469 1 98.5 111 ALA A O 1
ATOM 824 N N . LEU A 1 112 ? 18.234 -11.266 -16.516 1 98.69 112 LEU A N 1
ATOM 825 C CA . LEU A 1 112 ? 18.953 -10.18 -15.844 1 98.69 112 LEU A CA 1
ATOM 826 C C . LEU A 1 112 ? 19.562 -10.648 -14.531 1 98.69 112 LEU A C 1
ATOM 828 O O . LEU A 1 112 ? 18.953 -11.453 -13.82 1 98.69 112 LEU A O 1
ATOM 832 N N . MET A 1 113 ? 20.766 -10.227 -14.242 1 98.81 113 MET A N 1
ATOM 833 C CA . MET A 1 113 ? 21.438 -10.562 -12.984 1 98.81 113 MET A CA 1
ATOM 834 C C . MET A 1 113 ? 21.594 -9.328 -12.102 1 98.81 113 MET A C 1
ATOM 836 O O . MET A 1 113 ? 22.062 -8.281 -12.57 1 98.81 113 MET A O 1
ATOM 840 N N . ILE A 1 114 ? 21.203 -9.367 -10.875 1 98.88 114 ILE A N 1
ATOM 841 C CA . ILE A 1 114 ? 21.344 -8.305 -9.891 1 98.88 114 ILE A CA 1
ATOM 842 C C . ILE A 1 114 ? 22.125 -8.82 -8.688 1 98.88 114 ILE A C 1
ATOM 844 O O . ILE A 1 114 ? 21.75 -9.828 -8.07 1 98.88 114 ILE A O 1
ATOM 848 N N . ASN A 1 115 ? 23.203 -8.219 -8.359 1 98.81 115 ASN A N 1
ATOM 849 C CA . ASN A 1 115 ? 24.016 -8.508 -7.188 1 98.81 115 ASN A CA 1
ATOM 850 C C . ASN A 1 115 ? 23.797 -7.477 -6.082 1 98.81 115 ASN A C 1
ATOM 852 O O . ASN A 1 115 ? 23.828 -6.27 -6.336 1 98.81 115 ASN A O 1
ATOM 856 N N . ILE A 1 116 ? 23.562 -7.93 -4.918 1 98.94 116 ILE A N 1
ATOM 857 C CA . ILE A 1 116 ? 23.391 -7.066 -3.756 1 98.94 116 ILE A CA 1
ATOM 858 C C . ILE A 1 116 ? 24.391 -7.441 -2.674 1 98.94 116 ILE A C 1
ATOM 860 O O . ILE A 1 116 ? 24.5 -8.609 -2.287 1 98.94 116 ILE A O 1
ATOM 864 N N . TYR A 1 117 ? 25.141 -6.527 -2.201 1 98.94 117 TYR A N 1
ATOM 865 C CA . TYR A 1 117 ? 26.078 -6.75 -1.103 1 98.94 117 TYR A CA 1
ATOM 866 C C . TYR A 1 117 ? 25.641 -5.992 0.145 1 98.94 117 TYR A C 1
ATOM 868 O O . TYR A 1 117 ? 25.328 -4.797 0.077 1 98.94 117 TYR A O 1
ATOM 876 N N . LEU A 1 118 ? 25.562 -6.668 1.21 1 98.88 118 LEU A N 1
ATOM 877 C CA . LEU A 1 118 ? 25.312 -6.09 2.525 1 98.88 118 LEU A CA 1
ATOM 878 C C . LEU A 1 118 ? 26.531 -6.281 3.439 1 98.88 118 LEU A C 1
ATOM 880 O O . LEU A 1 118 ? 26.828 -7.402 3.855 1 98.88 118 LEU A O 1
ATOM 884 N N . ALA A 1 119 ? 27.141 -5.156 3.805 1 98.69 119 ALA A N 1
ATOM 885 C CA . ALA A 1 119 ? 28.297 -5.246 4.699 1 98.69 119 ALA A CA 1
ATOM 886 C C . ALA A 1 119 ? 27.859 -5.629 6.113 1 98.69 119 ALA A C 1
ATOM 888 O O . ALA A 1 119 ? 28.531 -6.434 6.773 1 98.69 119 ALA A O 1
ATOM 889 N N . GLU A 1 120 ? 26.719 -5.078 6.531 1 97.56 120 GLU A N 1
ATOM 890 C CA . GLU A 1 120 ? 26.281 -5.254 7.918 1 97.56 120 GLU A CA 1
ATOM 891 C C . GLU A 1 120 ? 25.156 -6.266 8.016 1 97.56 120 GLU A C 1
ATOM 893 O O . GLU A 1 120 ? 24.812 -6.719 9.117 1 97.56 120 GLU A O 1
ATOM 898 N N . GLY A 1 121 ? 24.578 -6.664 6.879 1 98.06 121 GLY A N 1
ATOM 899 C CA . GLY A 1 121 ? 23.406 -7.52 6.883 1 98.06 121 GLY A CA 1
ATOM 900 C C . GLY A 1 121 ? 22.156 -6.828 7.406 1 98.06 121 GLY A C 1
ATOM 901 O O . GLY A 1 121 ? 22.172 -5.621 7.672 1 98.06 121 GLY A O 1
ATOM 902 N N . GLN A 1 122 ? 21.062 -7.484 7.375 1 98.06 122 GLN A N 1
ATOM 903 C CA . GLN A 1 122 ? 19.812 -7.027 7.973 1 98.06 122 GLN A CA 1
ATOM 904 C C . GLN A 1 122 ? 19.703 -7.469 9.43 1 98.06 122 GLN A C 1
ATOM 906 O O . GLN A 1 122 ? 19.688 -8.664 9.727 1 98.06 122 GLN A O 1
ATOM 911 N N . GLN A 1 123 ? 19.594 -6.457 10.297 1 97.38 123 GLN A N 1
ATOM 912 C CA . GLN A 1 123 ? 19.438 -6.777 11.711 1 97.38 123 GLN A CA 1
ATOM 913 C C . GLN A 1 123 ? 18.109 -7.473 11.977 1 97.38 123 GLN A C 1
ATOM 915 O O . GLN A 1 123 ? 17.07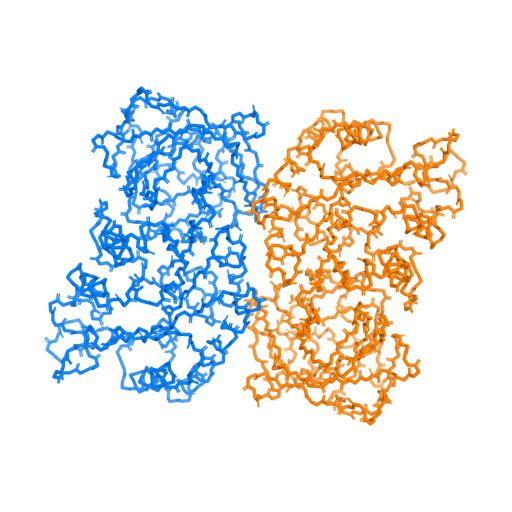8 -7.078 11.43 1 97.38 123 GLN A O 1
ATOM 920 N N . GLY A 1 124 ? 18.172 -8.492 12.828 1 96.12 124 GLY A N 1
ATOM 921 C CA . GLY A 1 124 ? 17.016 -9.328 13.055 1 96.12 124 GLY A CA 1
ATOM 922 C C . GLY A 1 124 ? 16.812 -10.383 11.977 1 96.12 124 GLY A C 1
ATOM 923 O O . GLY A 1 124 ? 17.766 -10.758 11.289 1 96.12 124 GLY A O 1
ATOM 924 N N . PHE A 1 125 ? 15.562 -10.969 11.875 1 96.19 125 PHE A N 1
ATOM 925 C CA . PHE A 1 125 ? 15.344 -12.102 10.984 1 96.19 125 PHE A CA 1
ATOM 926 C C . PHE A 1 125 ? 14.141 -11.852 10.078 1 96.19 125 PHE A C 1
ATOM 928 O O . PHE A 1 125 ? 13.711 -12.75 9.359 1 96.19 125 PHE A O 1
ATOM 935 N N . SER A 1 126 ? 13.578 -10.633 10.172 1 97.5 126 SER A N 1
ATOM 936 C CA . SER A 1 126 ? 12.5 -10.25 9.266 1 97.5 126 SER A CA 1
ATOM 937 C C . SER A 1 126 ? 13.047 -9.805 7.914 1 97.5 126 SER A C 1
ATOM 939 O O . SER A 1 126 ? 13.43 -8.648 7.738 1 97.5 126 SER A O 1
ATOM 941 N N . ILE A 1 127 ? 13.102 -10.719 6.988 1 98 127 ILE A N 1
ATOM 942 C CA . ILE A 1 127 ? 13.656 -10.5 5.66 1 98 127 ILE A CA 1
ATOM 943 C C . ILE A 1 127 ? 12.523 -10.43 4.633 1 98 127 ILE A C 1
ATOM 945 O O . ILE A 1 127 ? 11.602 -11.242 4.664 1 98 127 ILE A O 1
ATOM 949 N N . THR A 1 128 ? 12.562 -9.414 3.838 1 98.5 128 THR A N 1
ATOM 950 C CA . THR A 1 128 ? 11.68 -9.367 2.678 1 98.5 128 THR A CA 1
ATOM 951 C C . THR A 1 128 ? 12.234 -10.219 1.542 1 98.5 128 THR A C 1
ATOM 953 O O . THR A 1 128 ? 13.406 -10.094 1.176 1 98.5 128 THR A O 1
ATOM 956 N N . GLY A 1 129 ? 11.453 -11.141 0.996 1 98 129 GLY A N 1
ATOM 957 C CA . GLY A 1 129 ? 11.883 -11.984 -0.11 1 98 129 GLY A CA 1
ATOM 958 C C . GLY A 1 129 ? 10.742 -12.656 -0.833 1 98 129 GLY A C 1
ATOM 959 O O . GLY A 1 129 ? 9.586 -12.227 -0.723 1 98 129 GLY A O 1
ATOM 960 N N . HIS A 1 130 ? 11.062 -13.516 -1.717 1 97.62 130 HIS A N 1
ATOM 961 C CA . HIS A 1 130 ? 10.117 -14.344 -2.457 1 97.62 130 HIS A CA 1
ATOM 962 C C . HIS A 1 130 ? 10.555 -15.805 -2.467 1 97.62 130 HIS A C 1
ATOM 964 O O . HIS A 1 130 ? 11.172 -16.266 -3.43 1 97.62 130 HIS A O 1
ATOM 970 N N . PRO A 1 131 ? 10.117 -16.531 -1.479 1 96.5 131 PRO A N 1
ATOM 971 C CA . PRO A 1 131 ? 10.531 -17.938 -1.361 1 96.5 131 PRO A CA 1
ATOM 972 C C . PRO A 1 131 ? 10.086 -18.797 -2.547 1 96.5 131 PRO A C 1
ATOM 974 O O . PRO A 1 131 ? 10.734 -19.781 -2.879 1 96.5 131 PRO A O 1
ATOM 977 N N . GLY A 1 132 ? 9 -18.422 -3.219 1 96.12 132 GLY A N 1
ATOM 978 C CA . GLY A 1 132 ? 8.453 -19.203 -4.316 1 96.12 132 GLY A CA 1
ATOM 979 C C . GLY A 1 132 ? 9.047 -18.828 -5.664 1 96.12 132 GLY A C 1
ATOM 980 O O . GLY A 1 132 ? 8.461 -19.141 -6.707 1 96.12 132 GLY A O 1
ATOM 981 N N . SER A 1 133 ? 10.211 -18.156 -5.672 1 95.69 133 SER A N 1
ATOM 982 C CA . SER A 1 133 ? 10.773 -17.641 -6.914 1 95.69 133 SER A CA 1
ATOM 983 C C . SER A 1 133 ? 11.211 -18.766 -7.836 1 95.69 133 SER A C 1
ATOM 985 O O . SER A 1 133 ? 11.25 -18.609 -9.055 1 95.69 133 SER A O 1
ATOM 987 N N . ARG A 1 134 ? 11.617 -19.938 -7.258 1 96.69 134 ARG A N 1
ATOM 988 C CA . ARG A 1 134 ? 12.07 -21.109 -8 1 96.69 134 ARG A CA 1
ATOM 989 C C . ARG A 1 134 ? 13.211 -20.75 -8.953 1 96.69 134 ARG A C 1
ATOM 991 O O . ARG A 1 134 ? 13.219 -21.188 -10.109 1 96.69 134 ARG A O 1
ATOM 998 N N . THR A 1 135 ? 14.031 -19.906 -8.594 1 98.31 135 THR A N 1
ATOM 999 C CA . THR A 1 135 ? 15.273 -19.5 -9.25 1 98.31 135 THR A CA 1
ATOM 1000 C C . THR A 1 135 ? 16.438 -19.531 -8.266 1 98.31 135 THR A C 1
ATOM 1002 O O . THR A 1 135 ? 16.328 -19.047 -7.141 1 98.31 135 THR A O 1
ATOM 1005 N N . THR A 1 136 ? 17.484 -20.156 -8.711 1 98.62 136 THR A N 1
ATOM 1006 C CA . THR A 1 136 ? 18.656 -20.328 -7.84 1 98.62 136 THR A CA 1
ATOM 1007 C C . THR A 1 136 ? 19.359 -18.984 -7.629 1 98.62 136 THR A C 1
ATOM 1009 O O . THR A 1 136 ? 19.672 -18.281 -8.594 1 98.62 136 THR A O 1
ATOM 1012 N N . SER A 1 137 ? 19.516 -18.609 -6.418 1 98.75 137 SER A N 1
ATOM 1013 C CA . SER A 1 137 ? 20.391 -17.5 -5.996 1 98.75 137 SER A CA 1
ATOM 1014 C C . SER A 1 137 ? 21.672 -18.031 -5.367 1 98.75 137 SER A C 1
ATOM 1016 O O . SER A 1 137 ? 21.672 -19.094 -4.75 1 98.75 137 SER A O 1
ATOM 1018 N N . TYR A 1 138 ? 22.703 -17.297 -5.527 1 98.81 138 TYR A N 1
ATOM 1019 C CA . TYR A 1 138 ? 24 -17.672 -4.957 1 98.81 138 TYR A CA 1
ATOM 1020 C C . TYR A 1 138 ? 24.453 -16.641 -3.928 1 98.81 138 TYR A C 1
ATOM 1022 O O . TYR A 1 138 ? 24.234 -15.438 -4.098 1 98.81 138 TYR A O 1
ATOM 1030 N N . LEU A 1 139 ? 25.047 -17.172 -2.865 1 98.75 139 LEU A N 1
ATOM 1031 C CA . LEU A 1 139 ? 25.516 -16.375 -1.738 1 98.75 139 LEU A CA 1
ATOM 1032 C C . LEU A 1 139 ? 27 -16.562 -1.507 1 98.75 139 LEU A C 1
ATOM 1034 O O . LEU A 1 139 ? 27.516 -17.672 -1.637 1 98.75 139 LEU A O 1
ATOM 1038 N N . GLY A 1 140 ? 27.688 -15.531 -1.194 1 98.5 140 GLY A N 1
ATOM 1039 C CA . GLY A 1 140 ? 29.078 -15.602 -0.815 1 98.5 140 GLY A CA 1
ATOM 1040 C C . GLY A 1 140 ? 29.5 -14.5 0.14 1 98.5 140 GLY A C 1
ATOM 1041 O O . GLY A 1 140 ? 29.016 -13.367 0.033 1 98.5 140 GLY A O 1
ATOM 1042 N N . PHE A 1 141 ? 30.375 -14.828 1.11 1 98.38 141 PHE A N 1
ATOM 1043 C CA . PHE A 1 141 ? 30.891 -13.812 2.018 1 98.38 141 PHE A CA 1
ATOM 1044 C C . PHE A 1 141 ? 31.812 -12.852 1.281 1 98.38 141 PHE A C 1
ATOM 1046 O O . PHE A 1 141 ? 32.656 -13.273 0.467 1 98.38 141 PHE A O 1
ATOM 1053 N N . GLY A 1 142 ? 31.625 -11.562 1.629 1 98.44 142 GLY A N 1
ATOM 1054 C CA . GLY A 1 142 ? 32.438 -10.531 0.991 1 98.44 142 GLY A CA 1
ATOM 1055 C C . GLY A 1 142 ? 31.719 -9.844 -0.159 1 98.44 142 GLY A C 1
ATOM 1056 O O . GLY A 1 142 ? 30.625 -10.273 -0.567 1 98.44 142 GLY A O 1
ATOM 1057 N N . ASP A 1 143 ? 32.312 -8.828 -0.645 1 98.56 143 ASP A N 1
ATOM 1058 C CA . ASP A 1 143 ? 31.734 -8.102 -1.771 1 98.56 143 ASP A CA 1
ATOM 1059 C C . ASP A 1 143 ? 32.188 -8.695 -3.102 1 98.56 143 ASP A C 1
ATOM 1061 O O . ASP A 1 143 ? 33.312 -8.422 -3.564 1 98.56 143 ASP A O 1
ATOM 1065 N N . TRP A 1 144 ? 31.297 -9.414 -3.695 1 98.12 144 TRP A N 1
ATOM 1066 C CA . TRP A 1 144 ? 31.562 -10.078 -4.973 1 98.12 144 TRP A CA 1
ATOM 1067 C C . TRP A 1 144 ? 30.719 -9.461 -6.082 1 98.12 144 TRP A C 1
ATOM 1069 O O . TRP A 1 144 ? 30.516 -10.078 -7.133 1 98.12 144 TRP A O 1
ATOM 1079 N N . THR A 1 145 ? 30.188 -8.25 -5.898 1 98.19 145 THR A N 1
ATOM 1080 C CA . THR A 1 145 ? 29.188 -7.699 -6.809 1 98.19 145 THR A CA 1
ATOM 1081 C C . THR A 1 145 ? 29.797 -7.457 -8.188 1 98.19 145 THR A C 1
ATOM 1083 O O . THR A 1 145 ? 29.078 -7.461 -9.195 1 98.19 145 THR A O 1
ATOM 1086 N N . ALA A 1 146 ? 31.125 -7.32 -8.281 1 97.38 146 ALA A N 1
ATOM 1087 C CA . ALA A 1 146 ? 31.75 -7.031 -9.562 1 97.38 146 ALA A CA 1
ATOM 1088 C C . ALA A 1 146 ? 32.5 -8.258 -10.102 1 97.38 146 ALA A C 1
ATOM 1090 O O . ALA A 1 146 ? 33.094 -8.203 -11.172 1 97.38 146 ALA A O 1
ATOM 1091 N N . ALA A 1 147 ? 32.438 -9.305 -9.344 1 98 147 ALA A N 1
ATOM 1092 C CA . ALA A 1 147 ? 33.188 -10.5 -9.75 1 98 147 ALA A CA 1
ATOM 1093 C C . ALA A 1 147 ? 32.5 -11.219 -10.898 1 98 147 ALA A C 1
ATOM 1095 O O . ALA A 1 147 ? 31.266 -11.352 -10.898 1 98 147 ALA A O 1
ATOM 1096 N N . GLY A 1 148 ? 33.219 -11.703 -11.828 1 97.88 148 GLY A N 1
ATOM 1097 C CA . GLY A 1 148 ? 32.656 -12.414 -12.969 1 97.88 148 GLY A CA 1
ATOM 1098 C C . GLY A 1 148 ? 31.953 -13.695 -12.586 1 97.88 148 GLY A C 1
ATOM 1099 O O . GLY A 1 148 ? 31.078 -14.164 -13.312 1 97.88 148 GLY A O 1
ATOM 1100 N N . ASN A 1 149 ? 32.375 -14.273 -11.555 1 97.5 149 ASN A N 1
ATOM 1101 C CA . ASN A 1 149 ? 31.75 -15.453 -10.969 1 97.5 149 ASN A CA 1
ATOM 1102 C C . ASN A 1 149 ? 31.938 -15.5 -9.453 1 97.5 149 ASN A C 1
ATOM 1104 O O . ASN A 1 149 ? 32.781 -14.781 -8.906 1 97.5 149 ASN A O 1
ATOM 1108 N N . LEU A 1 150 ? 31.047 -16.234 -8.766 1 96.06 150 LEU A N 1
ATOM 1109 C CA . LEU A 1 150 ? 31.219 -16.484 -7.34 1 96.06 150 LEU A CA 1
ATOM 1110 C C . LEU A 1 150 ? 31.969 -17.781 -7.105 1 96.06 150 LEU A C 1
ATOM 1112 O O . LEU A 1 150 ? 31.391 -18.859 -7.195 1 96.06 150 LEU A O 1
ATOM 1116 N N . THR A 1 151 ? 33.281 -17.719 -6.762 1 92.69 151 THR A N 1
ATOM 1117 C CA . THR A 1 151 ? 34.125 -18.906 -6.68 1 92.69 151 THR A CA 1
ATOM 1118 C C . THR A 1 151 ? 34.688 -19.094 -5.266 1 92.69 151 THR A C 1
ATOM 1120 O O . THR A 1 151 ? 35.469 -20 -5.016 1 92.69 151 THR A O 1
ATOM 1123 N N . ASP A 1 152 ? 34.281 -18.359 -4.395 1 93.31 152 ASP A N 1
ATOM 1124 C CA . ASP A 1 152 ? 34.75 -18.438 -3.016 1 93.31 152 ASP A CA 1
ATOM 1125 C C . ASP A 1 152 ? 34.25 -19.734 -2.355 1 93.31 152 ASP A C 1
ATOM 1127 O O . ASP A 1 152 ? 33.25 -20.312 -2.756 1 93.31 152 ASP A O 1
ATOM 1131 N N . SER A 1 153 ? 35 -20.219 -1.336 1 96.5 153 SER A N 1
ATOM 1132 C CA . SER A 1 153 ? 34.656 -21.453 -0.636 1 96.5 153 SER A CA 1
ATOM 1133 C C . SER A 1 153 ? 33.375 -21.297 0.166 1 96.5 153 SER A C 1
ATOM 1135 O O . SER A 1 153 ? 32.75 -22.297 0.524 1 96.5 153 SER A O 1
ATOM 1137 N N . SER A 1 154 ? 32.969 -20.078 0.48 1 96.88 154 SER A N 1
ATOM 1138 C CA . SER A 1 154 ? 31.766 -19.828 1.275 1 96.88 154 SER A CA 1
ATOM 1139 C C . SER A 1 154 ? 30.5 -19.938 0.423 1 96.88 154 SER A C 1
ATOM 1141 O O . SER A 1 154 ? 29.391 -19.922 0.95 1 96.88 154 SER A O 1
ATOM 1143 N N . VAL A 1 155 ? 30.641 -20.062 -0.873 1 98.25 155 VAL A N 1
ATOM 1144 C CA . VAL A 1 155 ? 29.5 -19.922 -1.781 1 98.25 155 VAL A CA 1
ATOM 1145 C C . VAL A 1 155 ? 28.484 -21.047 -1.513 1 98.25 155 VAL A C 1
ATOM 1147 O O . VAL A 1 155 ? 28.859 -22.219 -1.419 1 98.25 155 VAL A O 1
ATOM 1150 N N . GLN A 1 156 ? 27.281 -20.703 -1.292 1 98.31 156 GLN A N 1
ATOM 1151 C CA . GLN A 1 156 ? 26.125 -21.578 -1.216 1 98.31 156 GLN A CA 1
ATOM 1152 C C . GLN A 1 156 ? 24.984 -21.094 -2.1 1 98.31 156 GLN A C 1
ATOM 1154 O O . GLN A 1 156 ? 25.078 -20 -2.686 1 98.31 156 GLN A O 1
ATOM 1159 N N . SER A 1 157 ? 24.062 -21.906 -2.316 1 98 157 SER A N 1
ATOM 1160 C CA . SER A 1 157 ? 22.922 -21.516 -3.139 1 98 157 SER A CA 1
ATOM 1161 C C . SER A 1 157 ? 21.609 -21.797 -2.428 1 98 157 SER A C 1
ATOM 1163 O O . SER A 1 157 ? 21.562 -22.547 -1.447 1 98 157 SER A O 1
ATOM 1165 N N . THR A 1 158 ? 20.594 -21.109 -2.775 1 97.88 158 THR A N 1
ATOM 1166 C CA . THR A 1 158 ? 19.203 -21.312 -2.393 1 97.88 158 THR A CA 1
ATOM 1167 C C . THR A 1 158 ? 18.266 -20.953 -3.541 1 97.88 158 THR A C 1
ATOM 1169 O O . THR A 1 158 ? 18.625 -20.156 -4.414 1 97.88 158 THR A O 1
ATOM 1172 N N . ASP A 1 159 ? 17.094 -21.531 -3.635 1 97.75 159 ASP A N 1
ATOM 1173 C CA . ASP A 1 159 ? 16.172 -21.297 -4.742 1 97.75 159 ASP A CA 1
ATOM 1174 C C . ASP A 1 159 ? 15.109 -20.281 -4.359 1 97.75 159 ASP A C 1
ATOM 1176 O O . ASP A 1 159 ? 13.914 -20.516 -4.547 1 97.75 159 ASP A O 1
ATOM 1180 N N . HIS A 1 160 ? 15.531 -19.078 -3.785 1 97.56 160 HIS A N 1
ATOM 1181 C CA . HIS A 1 160 ? 14.68 -17.969 -3.361 1 97.56 160 HIS A CA 1
ATOM 1182 C C . HIS A 1 160 ? 15.258 -16.625 -3.803 1 97.56 160 HIS A C 1
ATOM 1184 O O . HIS A 1 160 ? 16.469 -16.5 -3.977 1 97.56 160 HIS A O 1
ATOM 1190 N N . TRP A 1 161 ? 14.43 -15.641 -4.035 1 98.44 161 TRP A N 1
ATOM 1191 C CA . TRP A 1 161 ? 14.867 -14.258 -4.215 1 98.44 161 TRP A CA 1
ATOM 1192 C C . TRP A 1 161 ? 14.773 -13.484 -2.904 1 98.44 161 TRP A C 1
ATOM 1194 O O . TRP A 1 161 ? 13.906 -13.758 -2.076 1 98.44 161 TRP A O 1
ATOM 1204 N N . TYR A 1 162 ? 15.695 -12.492 -2.73 1 98.62 162 TYR A N 1
ATOM 1205 C CA . TYR A 1 162 ? 15.703 -11.625 -1.559 1 98.62 162 TYR A CA 1
ATOM 1206 C C . TYR A 1 162 ? 15.812 -10.164 -1.965 1 98.62 162 TYR A C 1
ATOM 1208 O O . TYR A 1 162 ? 16.594 -9.82 -2.855 1 98.62 162 TYR A O 1
ATOM 1216 N N . PHE A 1 163 ? 14.969 -9.297 -1.479 1 98.69 163 PHE A N 1
ATOM 1217 C CA . PHE A 1 163 ? 15.016 -7.844 -1.442 1 98.69 163 PHE A CA 1
ATOM 1218 C C . PHE A 1 163 ? 14.617 -7.254 -2.793 1 98.69 163 PHE A C 1
ATOM 1220 O O . PHE A 1 163 ? 14.188 -6.105 -2.871 1 98.69 163 PHE A O 1
ATOM 1227 N N . ILE A 1 164 ? 14.797 -7.965 -3.957 1 98.25 164 ILE A N 1
ATOM 1228 C CA . ILE A 1 164 ? 14.367 -7.465 -5.258 1 98.25 164 ILE A CA 1
ATOM 1229 C C . ILE A 1 164 ? 12.844 -7.504 -5.348 1 98.25 164 ILE A C 1
ATOM 1231 O O . ILE A 1 164 ? 12.227 -8.531 -5.062 1 98.25 164 ILE A O 1
ATOM 1235 N N . SER A 1 165 ? 12.242 -6.414 -5.695 1 96.69 165 SER A N 1
ATOM 1236 C CA . SER A 1 165 ? 10.789 -6.434 -5.773 1 96.69 165 SER A CA 1
ATOM 1237 C C . SER A 1 165 ? 10.305 -6.051 -7.168 1 96.69 165 SER A C 1
ATOM 1239 O O . SER A 1 165 ? 9.109 -6.117 -7.457 1 96.69 165 SER A O 1
ATOM 1241 N N . GLY A 1 166 ? 11.242 -5.617 -8.016 1 96.31 166 GLY A N 1
ATOM 1242 C CA . GLY A 1 166 ? 10.812 -5.32 -9.375 1 96.31 166 GLY A CA 1
ATOM 1243 C C . GLY A 1 166 ? 11.898 -4.699 -10.227 1 96.31 166 GLY A C 1
ATOM 1244 O O . GLY A 1 166 ? 12.945 -4.289 -9.703 1 96.31 166 GLY A O 1
ATOM 1245 N N . VAL A 1 167 ? 11.75 -4.73 -11.492 1 97.62 167 VAL A N 1
ATOM 1246 C CA . VAL A 1 167 ? 12.477 -3.973 -12.508 1 97.62 167 VAL A CA 1
ATOM 1247 C C . VAL A 1 167 ? 11.516 -3.068 -13.273 1 97.62 167 VAL A C 1
ATOM 1249 O O . VAL A 1 167 ? 10.477 -3.527 -13.758 1 97.62 167 VAL A O 1
ATOM 1252 N N . GLU A 1 168 ? 11.812 -1.775 -13.242 1 97.12 168 GLU A N 1
ATOM 1253 C CA . GLU A 1 168 ? 11.023 -0.803 -13.992 1 97.12 168 GLU A CA 1
ATOM 1254 C C . GLU A 1 168 ? 11.781 -0.293 -15.211 1 97.12 168 GLU A C 1
ATOM 1256 O O . GLU A 1 168 ? 13.016 -0.322 -15.242 1 97.12 168 GLU A O 1
ATOM 1261 N N . ALA A 1 169 ? 11.023 0.094 -16.219 1 96.75 169 ALA A N 1
ATOM 1262 C CA . ALA A 1 169 ? 11.625 0.604 -17.438 1 96.75 169 ALA A CA 1
ATOM 1263 C C . ALA A 1 169 ? 10.859 1.809 -17.984 1 96.75 169 ALA A C 1
ATOM 1265 O O . ALA A 1 169 ? 9.664 1.956 -17.703 1 96.75 169 ALA A O 1
ATOM 1266 N N . TRP A 1 170 ? 11.617 2.699 -18.578 1 92.69 170 TRP A N 1
ATOM 1267 C CA . TRP A 1 170 ? 10.984 3.723 -19.406 1 92.69 170 TRP A CA 1
ATOM 1268 C C . TRP A 1 170 ? 10.57 3.148 -20.75 1 92.69 170 TRP A C 1
ATOM 1270 O O . TRP A 1 170 ? 11.414 2.826 -21.594 1 92.69 170 TRP A O 1
ATOM 1280 N N . LEU A 1 171 ? 9.273 3.008 -20.891 1 92.31 171 LEU A N 1
ATOM 1281 C CA . LEU A 1 171 ? 8.742 2.348 -22.078 1 92.31 171 LEU A CA 1
ATOM 1282 C C . LEU A 1 171 ? 7.805 3.275 -22.844 1 92.31 171 LEU A C 1
ATOM 1284 O O . LEU A 1 171 ? 7.441 4.344 -22.344 1 92.31 171 LEU A O 1
ATOM 1288 N N . HIS A 1 172 ? 7.531 2.877 -24.016 1 86.62 172 HIS A N 1
ATOM 1289 C CA . HIS A 1 172 ? 6.578 3.623 -24.828 1 86.62 172 HIS A CA 1
ATOM 1290 C C . HIS A 1 172 ? 5.195 3.641 -24.172 1 86.62 172 HIS A C 1
ATOM 1292 O O . HIS A 1 172 ? 4.855 2.738 -23.406 1 86.62 172 HIS A O 1
ATOM 1298 N N . SER A 1 173 ? 4.484 4.652 -24.531 1 85.44 173 SER A N 1
ATOM 1299 C CA . SER A 1 173 ? 3.182 4.875 -23.922 1 85.44 173 SER A CA 1
ATOM 1300 C C . SER A 1 173 ? 2.227 3.727 -24.219 1 85.44 173 SER A C 1
ATOM 1302 O O . SER A 1 173 ? 1.229 3.541 -23.516 1 85.44 173 SER A O 1
ATOM 1304 N N . GLU A 1 174 ? 2.586 2.963 -25.156 1 90.5 174 GLU A N 1
ATOM 1305 C CA . GLU A 1 174 ? 1.716 1.854 -25.531 1 90.5 174 GLU A CA 1
ATOM 1306 C C . GLU A 1 174 ? 2.008 0.613 -24.703 1 90.5 174 GLU A C 1
ATOM 1308 O O . GLU A 1 174 ? 1.276 -0.377 -24.766 1 90.5 174 GLU A O 1
ATOM 1313 N N . SER A 1 175 ? 3.086 0.674 -23.953 1 94.44 175 SER A N 1
ATOM 1314 C CA . SER A 1 175 ? 3.422 -0.452 -23.078 1 94.44 175 SER A CA 1
ATOM 1315 C C . SER A 1 175 ? 2.576 -0.444 -21.812 1 94.44 175 SER A C 1
ATOM 1317 O O . SER A 1 175 ? 2.164 0.618 -21.344 1 94.44 175 SER A O 1
ATOM 1319 N N . SER A 1 176 ? 2.264 -1.598 -21.359 1 96.56 176 SER A N 1
ATOM 1320 C CA . SER A 1 176 ? 1.455 -1.705 -20.156 1 96.56 176 SER A CA 1
ATOM 1321 C C . SER A 1 176 ? 1.86 -2.918 -19.328 1 96.56 176 SER A C 1
ATOM 1323 O O . SER A 1 176 ? 2.641 -3.756 -19.781 1 96.56 176 SER A O 1
ATOM 1325 N N . GLY A 1 177 ? 1.44 -2.898 -18.109 1 97.94 177 GLY A N 1
ATOM 1326 C CA . GLY A 1 177 ? 1.622 -4.031 -17.203 1 97.94 177 GLY A CA 1
ATOM 1327 C C . GLY A 1 177 ? 0.343 -4.809 -16.969 1 97.94 177 GLY A C 1
ATOM 1328 O O . GLY A 1 177 ? -0.736 -4.223 -16.859 1 97.94 177 GLY A O 1
ATOM 1329 N N . PHE A 1 178 ? 0.45 -6.074 -16.969 1 98.81 178 PHE A N 1
ATOM 1330 C CA . PHE A 1 178 ? -0.574 -7.027 -16.562 1 98.81 178 PHE A CA 1
ATOM 1331 C C . PHE A 1 178 ? -0.198 -7.684 -15.234 1 98.81 178 PHE A C 1
ATOM 1333 O O . PHE A 1 178 ? 0.719 -8.508 -15.18 1 98.81 178 PHE A O 1
ATOM 1340 N N . VAL A 1 179 ? -0.908 -7.312 -14.125 1 98.81 179 VAL A N 1
ATOM 1341 C CA . VAL A 1 179 ? -0.566 -7.805 -12.797 1 98.81 179 VAL A CA 1
ATOM 1342 C C . VAL A 1 179 ? -1.475 -8.977 -12.43 1 98.81 179 VAL A C 1
ATOM 1344 O O . VAL A 1 179 ? -2.684 -8.93 -12.656 1 98.81 179 VAL A O 1
ATOM 1347 N N . ILE A 1 180 ? -0.898 -10.039 -11.836 1 98.88 180 ILE A N 1
ATOM 1348 C CA . ILE A 1 180 ? -1.637 -11.25 -11.484 1 98.88 180 ILE A CA 1
ATOM 1349 C C . ILE A 1 180 ? -1.506 -11.516 -9.984 1 98.88 180 ILE A C 1
ATOM 1351 O O . ILE A 1 180 ? -0.398 -11.703 -9.477 1 98.88 180 ILE A O 1
ATOM 1355 N N . ILE A 1 181 ? -2.619 -11.484 -9.289 1 98.6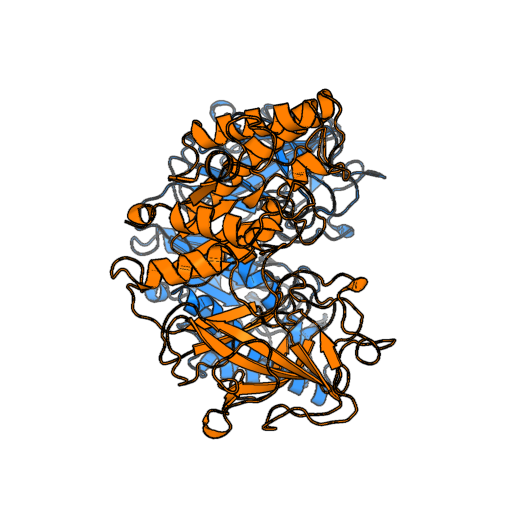2 181 ILE A N 1
ATOM 1356 C CA . ILE A 1 181 ? -2.666 -11.922 -7.902 1 98.62 181 ILE A CA 1
ATOM 1357 C C . ILE A 1 181 ? -3.016 -13.414 -7.848 1 98.62 181 ILE A C 1
ATOM 1359 O O . ILE A 1 181 ? -4 -13.844 -8.453 1 98.62 181 ILE A O 1
ATOM 1363 N N . GLY A 1 182 ? -2.238 -14.133 -7.156 1 98.44 182 GLY A N 1
ATOM 1364 C CA . GLY A 1 182 ? -2.48 -15.562 -7.09 1 98.44 182 GLY A CA 1
ATOM 1365 C C . GLY A 1 182 ? -1.773 -16.234 -5.93 1 98.44 182 GLY A C 1
ATOM 1366 O O . GLY A 1 182 ? -1.184 -15.562 -5.082 1 98.44 182 GLY A O 1
ATOM 1367 N N . ASP A 1 183 ? -1.928 -17.562 -5.875 1 98.31 183 ASP A N 1
ATOM 1368 C CA . ASP A 1 183 ? -1.329 -18.406 -4.84 1 98.31 183 ASP A CA 1
ATOM 1369 C C . ASP A 1 183 ? -0.249 -19.312 -5.422 1 98.31 183 ASP A C 1
ATOM 1371 O O . ASP A 1 183 ? 0.476 -18.922 -6.336 1 98.31 183 ASP A O 1
ATOM 1375 N N . SER A 1 184 ? -0.064 -20.484 -4.879 1 98.38 184 SER A N 1
ATOM 1376 C CA . SER A 1 184 ? 1.021 -21.375 -5.27 1 98.38 184 SER A CA 1
ATOM 1377 C C . SER A 1 184 ? 0.887 -21.797 -6.727 1 98.38 184 SER A C 1
ATOM 1379 O O . SER A 1 184 ? 1.882 -22.125 -7.379 1 98.38 184 SER A O 1
ATOM 1381 N N . ILE A 1 185 ? -0.297 -21.828 -7.27 1 98.75 185 ILE A N 1
ATOM 1382 C CA . ILE A 1 185 ? -0.495 -22.234 -8.656 1 98.75 185 ILE A CA 1
ATOM 1383 C C . ILE A 1 185 ? 0.071 -21.172 -9.594 1 98.75 185 ILE A C 1
ATOM 1385 O O . ILE A 1 185 ? 0.84 -21.484 -10.508 1 98.75 185 ILE A O 1
ATOM 1389 N N . THR A 1 186 ? -0.24 -19.906 -9.352 1 98.75 186 THR A N 1
ATOM 1390 C CA . THR A 1 186 ? 0.303 -18.812 -10.141 1 98.75 186 THR A CA 1
ATOM 1391 C C . THR A 1 186 ? 1.787 -18.609 -9.844 1 98.75 186 THR A C 1
ATOM 1393 O O . THR A 1 186 ? 2.564 -18.266 -10.742 1 98.75 186 THR A O 1
ATOM 1396 N N . ASP A 1 187 ? 2.172 -18.859 -8.594 1 97.94 187 ASP A N 1
ATOM 1397 C CA . ASP A 1 187 ? 3.559 -18.766 -8.141 1 97.94 187 ASP A CA 1
ATOM 1398 C C . ASP A 1 187 ? 4.418 -19.844 -8.812 1 97.94 187 ASP A C 1
ATOM 1400 O O . ASP A 1 187 ? 5.641 -19.703 -8.891 1 97.94 187 ASP A O 1
ATOM 1404 N N . GLY A 1 188 ? 3.816 -20.953 -9.219 1 97.94 188 GLY A N 1
ATOM 1405 C CA . GLY A 1 188 ? 4.477 -21.922 -10.086 1 97.94 188 GLY A CA 1
ATOM 1406 C C . GLY A 1 188 ? 4.895 -23.188 -9.367 1 97.94 188 GLY A C 1
ATOM 1407 O O . GLY A 1 188 ? 5.855 -23.844 -9.766 1 97.94 188 GLY A O 1
ATOM 1408 N N . ARG A 1 189 ? 4.246 -23.547 -8.211 1 97.81 189 ARG A N 1
ATOM 1409 C CA . ARG A 1 189 ? 4.531 -24.844 -7.602 1 97.81 189 ARG A CA 1
ATOM 1410 C C . ARG A 1 189 ? 4.34 -25.969 -8.602 1 97.81 189 ARG A C 1
ATOM 1412 O O . ARG A 1 189 ? 3.311 -26.047 -9.281 1 97.81 189 ARG A O 1
ATOM 1419 N N . GLY A 1 190 ? 5.312 -26.797 -8.742 1 97.06 190 GLY A N 1
ATOM 1420 C CA . GLY A 1 190 ? 5.27 -27.875 -9.727 1 97.06 190 GLY A CA 1
ATOM 1421 C C . GLY A 1 190 ? 6.023 -27.547 -11 1 97.06 190 GLY A C 1
ATOM 1422 O O . GLY A 1 190 ? 6.223 -28.422 -11.852 1 97.06 190 GLY A O 1
ATOM 1423 N N . SER A 1 191 ? 6.461 -26.297 -11.219 1 98.12 191 SER A N 1
ATOM 1424 C CA . SER A 1 191 ? 7.289 -25.922 -12.359 1 98.12 191 SER A CA 1
ATOM 1425 C C . SER A 1 191 ? 8.742 -26.328 -12.141 1 98.12 191 SER A C 1
ATOM 1427 O O . SER A 1 191 ? 9.102 -26.828 -11.07 1 98.12 191 SER A O 1
ATOM 1429 N N . THR A 1 192 ? 9.57 -26.156 -13.211 1 98.38 192 THR A N 1
ATOM 1430 C CA . THR A 1 192 ? 10.977 -26.547 -13.164 1 98.38 192 THR A CA 1
ATOM 1431 C C . THR A 1 192 ? 11.828 -25.422 -12.594 1 98.38 192 THR A C 1
ATOM 1433 O O . THR A 1 192 ? 11.773 -24.281 -13.07 1 98.38 192 THR A O 1
ATOM 1436 N N . THR A 1 193 ? 12.57 -25.703 -11.469 1 98.19 193 THR A N 1
ATOM 1437 C CA . THR A 1 193 ? 13.508 -24.719 -10.953 1 98.19 193 THR A CA 1
ATOM 1438 C C . THR A 1 193 ? 14.398 -24.188 -12.078 1 98.19 193 THR A C 1
ATOM 1440 O O . THR A 1 193 ? 14.922 -24.969 -12.875 1 98.19 193 THR A O 1
ATOM 1443 N N . ASN A 1 194 ? 14.516 -22.844 -12.172 1 98.5 194 ASN A N 1
ATOM 1444 C CA . ASN A 1 194 ? 15.297 -22.141 -13.18 1 98.5 194 ASN A CA 1
ATOM 1445 C C . ASN A 1 194 ? 14.719 -22.328 -14.578 1 98.5 194 ASN A C 1
ATOM 1447 O O . ASN A 1 194 ? 15.383 -22.031 -15.578 1 98.5 194 ASN A O 1
ATOM 1451 N N . GLY A 1 195 ? 13.5 -22.828 -14.703 1 97.94 195 GLY A N 1
ATOM 1452 C CA . GLY A 1 195 ? 12.945 -23.188 -16 1 97.94 195 GLY A CA 1
ATOM 1453 C C . GLY A 1 195 ? 12.055 -22.109 -16.578 1 97.94 195 GLY A C 1
ATOM 1454 O O . GLY A 1 195 ? 11.742 -22.125 -17.766 1 97.94 195 GLY A O 1
ATOM 1455 N N . ASN A 1 196 ? 11.586 -21.172 -15.734 1 97.69 196 ASN A N 1
ATOM 1456 C CA . ASN A 1 196 ? 10.625 -20.156 -16.156 1 97.69 196 ASN A CA 1
ATOM 1457 C C . ASN A 1 196 ? 9.5 -20.766 -16.984 1 97.69 196 ASN A C 1
ATOM 1459 O O . ASN A 1 196 ? 9.203 -20.281 -18.078 1 97.69 196 ASN A O 1
ATOM 1463 N N . ASP A 1 197 ? 8.945 -21.781 -16.438 1 98.5 197 ASP A N 1
ATOM 1464 C CA . ASP A 1 197 ? 7.871 -22.469 -17.141 1 98.5 197 ASP A CA 1
ATOM 1465 C C . ASP A 1 197 ? 6.609 -22.547 -16.281 1 98.5 197 ASP A C 1
ATOM 1467 O O . ASP A 1 197 ? 5.859 -23.516 -16.359 1 98.5 197 ASP A O 1
ATOM 1471 N N . ARG A 1 198 ? 6.418 -21.609 -15.43 1 98.5 198 ARG A N 1
ATOM 1472 C CA . ARG A 1 198 ? 5.113 -21.359 -14.836 1 98.5 198 ARG A CA 1
ATOM 1473 C C . ARG A 1 198 ? 4.113 -20.875 -15.883 1 98.5 198 ARG A C 1
ATOM 1475 O O . ARG A 1 198 ? 4.504 -20.438 -16.969 1 98.5 198 ARG A O 1
ATOM 1482 N N . TRP A 1 199 ? 2.832 -20.875 -15.523 1 98.88 199 TRP A N 1
ATOM 1483 C CA . TRP A 1 199 ? 1.877 -20.531 -16.578 1 98.88 199 TRP A CA 1
ATOM 1484 C C . TRP A 1 199 ? 1.997 -19.062 -16.953 1 98.88 199 TRP A C 1
ATOM 1486 O O . TRP A 1 199 ? 1.843 -18.688 -18.109 1 98.88 199 TRP A O 1
ATOM 1496 N N . PRO A 1 200 ? 2.307 -18.078 -16 1 98.81 200 PRO A N 1
ATOM 1497 C CA . PRO A 1 200 ? 2.516 -16.703 -16.453 1 98.81 200 PRO A CA 1
ATOM 1498 C C . PRO A 1 200 ? 3.732 -16.562 -17.359 1 98.81 200 PRO A C 1
ATOM 1500 O O . PRO A 1 200 ? 3.729 -15.727 -18.281 1 98.81 200 PRO A O 1
ATOM 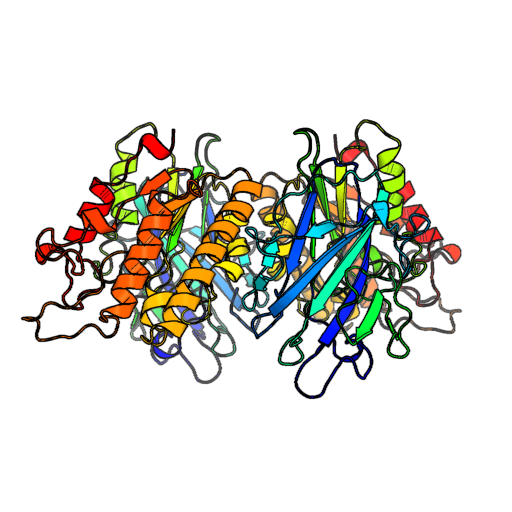1503 N N . ASP A 1 201 ? 4.836 -17.328 -17.094 1 98.5 201 ASP A N 1
ATOM 1504 C CA . ASP A 1 201 ? 5.996 -17.312 -17.984 1 98.5 201 ASP A CA 1
ATOM 1505 C C . ASP A 1 201 ? 5.617 -17.797 -19.375 1 98.5 201 ASP A C 1
ATOM 1507 O O . ASP A 1 201 ? 5.996 -17.172 -20.375 1 98.5 201 ASP A O 1
ATOM 1511 N N . LEU A 1 202 ? 4.91 -18.891 -19.406 1 98.88 202 LEU A N 1
ATOM 1512 C CA . LEU A 1 202 ? 4.5 -19.484 -20.672 1 98.88 202 LEU A CA 1
ATOM 1513 C C . LEU A 1 202 ? 3.531 -18.562 -21.406 1 98.88 202 LEU A C 1
ATOM 1515 O O . LEU A 1 202 ? 3.582 -18.469 -22.641 1 98.88 202 LEU A O 1
ATOM 1519 N N . LEU A 1 203 ? 2.639 -17.906 -20.672 1 98.94 203 LEU A N 1
ATOM 1520 C CA . LEU A 1 203 ? 1.741 -16.922 -21.266 1 98.94 203 LEU A CA 1
ATOM 1521 C C . LEU A 1 203 ? 2.527 -15.758 -21.859 1 98.94 203 LEU A C 1
ATOM 1523 O O . LEU A 1 203 ? 2.229 -15.297 -22.969 1 98.94 203 LEU A O 1
ATOM 1527 N N . LEU A 1 204 ? 3.504 -15.266 -21.141 1 98.75 204 LEU A N 1
ATOM 1528 C CA . LEU A 1 204 ? 4.34 -14.18 -21.625 1 98.75 204 LEU A CA 1
ATOM 1529 C C . LEU A 1 204 ? 4.988 -14.539 -22.953 1 98.75 204 LEU A C 1
ATOM 1531 O O . LEU A 1 204 ? 5 -13.734 -23.891 1 98.75 204 LEU A O 1
ATOM 1535 N N . ALA A 1 205 ? 5.539 -15.75 -23.016 1 98.44 205 ALA A N 1
ATOM 1536 C CA . ALA A 1 205 ? 6.156 -16.219 -24.25 1 98.44 205 ALA A CA 1
ATOM 1537 C C . ALA A 1 205 ? 5.156 -16.188 -25.406 1 98.44 205 ALA A C 1
ATOM 1539 O O . ALA A 1 205 ? 5.492 -15.766 -26.516 1 98.44 205 ALA A O 1
ATOM 1540 N N . ARG A 1 206 ? 3.971 -16.641 -25.125 1 98.75 206 ARG A N 1
ATOM 1541 C CA . ARG A 1 206 ? 2.922 -16.609 -26.141 1 98.75 206 ARG A CA 1
ATOM 1542 C C . ARG A 1 206 ? 2.562 -15.18 -26.531 1 98.75 206 ARG A C 1
ATOM 1544 O O . ARG A 1 206 ? 2.443 -14.859 -27.719 1 98.75 206 ARG A O 1
ATOM 1551 N N . MET A 1 207 ? 2.41 -14.32 -25.578 1 98.5 207 MET A N 1
ATOM 1552 C CA . MET A 1 207 ? 2.041 -12.922 -25.797 1 98.5 207 MET A CA 1
ATOM 1553 C C . MET A 1 207 ? 3.064 -12.219 -26.672 1 98.5 207 MET A C 1
ATOM 1555 O O . MET A 1 207 ? 2.709 -11.336 -27.469 1 98.5 207 MET A O 1
ATOM 1559 N N . GLN A 1 208 ? 4.309 -12.594 -26.547 1 97.19 208 GLN A N 1
ATOM 1560 C CA . GLN A 1 208 ? 5.395 -11.945 -27.281 1 97.19 208 GLN A CA 1
ATOM 1561 C C . GLN A 1 208 ? 5.309 -12.25 -28.781 1 97.19 208 GLN A C 1
ATOM 1563 O O . GLN A 1 208 ? 5.945 -11.57 -29.594 1 97.19 208 GLN A O 1
ATOM 1568 N N . LYS A 1 209 ? 4.527 -13.211 -29.156 1 97.25 209 LYS A N 1
ATOM 1569 C CA . LYS A 1 209 ? 4.418 -13.625 -30.547 1 97.25 209 LYS A CA 1
ATOM 1570 C C . LYS A 1 209 ? 3.4 -12.773 -31.297 1 97.25 209 LYS A C 1
ATOM 1572 O O . LYS A 1 209 ? 3.318 -12.836 -32.531 1 97.25 209 LYS A O 1
ATOM 1577 N N . TYR A 1 210 ? 2.648 -11.992 -30.578 1 97.06 210 TYR A N 1
ATOM 1578 C CA . TYR A 1 210 ? 1.598 -11.18 -31.188 1 97.06 210 TYR A CA 1
ATOM 1579 C C . TYR A 1 210 ? 1.849 -9.695 -30.953 1 97.06 210 TYR A C 1
ATOM 1581 O O . TYR A 1 210 ? 2.135 -9.281 -29.828 1 97.06 210 TYR A O 1
ATOM 1589 N N . LYS A 1 211 ? 1.655 -8.914 -31.953 1 95.12 211 LYS A N 1
ATOM 1590 C CA . LYS A 1 211 ? 1.914 -7.477 -31.891 1 95.12 211 LYS A CA 1
ATOM 1591 C C . LYS A 1 211 ? 1.036 -6.801 -30.844 1 95.12 211 LYS A C 1
ATOM 1593 O O . LYS A 1 211 ? 1.481 -5.883 -30.141 1 95.12 211 LYS A O 1
ATOM 1598 N N . SER A 1 212 ? -0.163 -7.27 -30.75 1 95.75 212 SER A N 1
ATOM 1599 C CA . SER A 1 212 ? -1.146 -6.641 -29.875 1 95.75 212 SER A CA 1
ATOM 1600 C C . SER A 1 212 ? -0.799 -6.859 -28.406 1 95.75 212 SER A C 1
ATOM 1602 O O . SER A 1 212 ? -1.308 -6.156 -27.531 1 95.75 212 SER A O 1
ATOM 1604 N N . THR A 1 213 ? 0.078 -7.789 -28.078 1 97.94 213 THR A N 1
ATOM 1605 C CA . THR A 1 213 ? 0.327 -8.109 -26.672 1 97.94 213 THR A CA 1
ATOM 1606 C C . THR A 1 213 ? 1.822 -8.086 -26.375 1 97.94 213 THR A C 1
ATOM 1608 O O . THR A 1 213 ? 2.229 -8.211 -25.219 1 97.94 213 THR A O 1
ATOM 1611 N N . SER A 1 214 ? 2.688 -7.883 -27.359 1 96.94 214 SER A N 1
ATOM 1612 C CA . SER A 1 214 ? 4.133 -8 -27.188 1 96.94 214 SER A CA 1
ATOM 1613 C C . SER A 1 214 ? 4.684 -6.867 -26.328 1 96.94 214 SER A C 1
ATOM 1615 O O . SER A 1 214 ? 5.816 -6.938 -25.859 1 96.94 214 SER A O 1
ATOM 1617 N N . ASN A 1 215 ? 3.902 -5.789 -26.141 1 96.75 215 ASN A N 1
ATOM 1618 C CA . ASN A 1 215 ? 4.332 -4.656 -25.328 1 96.75 215 ASN A CA 1
ATOM 1619 C C . ASN A 1 215 ? 3.732 -4.711 -23.922 1 96.75 215 ASN A C 1
ATOM 1621 O O . ASN A 1 215 ? 3.793 -3.73 -23.172 1 96.75 215 ASN A O 1
ATOM 1625 N N . ILE A 1 216 ? 3.082 -5.82 -23.562 1 98.25 216 ILE A N 1
ATOM 1626 C CA . ILE A 1 216 ? 2.488 -5.984 -22.234 1 98.25 216 ILE A CA 1
ATOM 1627 C C . ILE A 1 216 ? 3.408 -6.828 -21.359 1 98.25 216 ILE A C 1
ATOM 1629 O O . ILE A 1 216 ? 3.701 -7.98 -21.688 1 98.25 216 ILE A O 1
ATOM 1633 N N . GLY A 1 217 ? 4 -6.238 -20.312 1 98.19 217 GLY A N 1
ATOM 1634 C CA . GLY A 1 217 ? 4.738 -6.996 -19.312 1 98.19 217 GLY A CA 1
ATOM 1635 C C . GLY A 1 217 ? 3.838 -7.691 -18.312 1 98.19 217 GLY A C 1
ATOM 1636 O O . GLY A 1 217 ? 2.738 -7.215 -18.016 1 98.19 217 GLY A O 1
ATOM 1637 N N . ILE A 1 218 ? 4.266 -8.844 -17.797 1 98.5 218 ILE A N 1
ATOM 1638 C CA . ILE A 1 218 ? 3.508 -9.562 -16.781 1 98.5 218 ILE A CA 1
ATOM 1639 C C . ILE A 1 218 ? 4.16 -9.352 -15.414 1 98.5 218 ILE A C 1
ATOM 1641 O O . ILE A 1 218 ? 5.367 -9.539 -15.258 1 98.5 218 ILE A O 1
ATOM 1645 N N . LEU A 1 219 ? 3.441 -8.867 -14.469 1 98.19 219 LEU A N 1
ATOM 1646 C CA . LEU A 1 219 ? 3.818 -8.789 -13.062 1 98.19 219 LEU A CA 1
ATOM 1647 C C . LEU A 1 219 ? 3.17 -9.922 -12.266 1 98.19 219 LEU A C 1
ATOM 1649 O O . LEU A 1 219 ? 1.999 -9.828 -11.891 1 98.19 219 LEU A O 1
ATOM 1653 N N . ASN A 1 220 ? 3.906 -11.008 -12.062 1 98.25 220 ASN A N 1
ATOM 1654 C CA . ASN A 1 220 ? 3.434 -12.117 -11.242 1 98.25 220 ASN A CA 1
ATOM 1655 C C . ASN A 1 220 ? 3.553 -11.805 -9.758 1 98.25 220 ASN A C 1
ATOM 1657 O O . ASN A 1 220 ? 4.621 -11.969 -9.164 1 98.25 220 ASN A O 1
ATOM 1661 N N . GLN A 1 221 ? 2.438 -11.383 -9.133 1 98.12 221 GLN A N 1
ATOM 1662 C CA . GLN A 1 221 ? 2.408 -11.016 -7.719 1 98.12 221 GLN A CA 1
ATOM 1663 C C . GLN A 1 221 ? 1.811 -12.141 -6.875 1 98.12 221 GLN A C 1
ATOM 1665 O O . GLN A 1 221 ? 1.07 -11.883 -5.922 1 98.12 221 GLN A O 1
ATOM 1670 N N . ALA A 1 222 ? 2.061 -13.375 -7.25 1 98.31 222 ALA A N 1
ATOM 1671 C CA . ALA A 1 222 ? 1.554 -14.523 -6.504 1 98.31 222 ALA A CA 1
ATOM 1672 C C . ALA A 1 222 ? 2.49 -14.891 -5.355 1 98.31 222 ALA A C 1
ATOM 1674 O O . ALA A 1 222 ? 3.684 -14.586 -5.398 1 98.31 222 ALA A O 1
ATOM 1675 N N . ALA A 1 223 ? 1.97 -15.453 -4.355 1 96.56 223 ALA A N 1
ATOM 1676 C CA . ALA A 1 223 ? 2.693 -16.031 -3.223 1 96.56 223 ALA A CA 1
ATOM 1677 C C . ALA A 1 223 ? 2.133 -17.391 -2.848 1 96.56 223 ALA A C 1
ATOM 1679 O O . ALA A 1 223 ? 0.921 -17.547 -2.676 1 96.56 223 ALA A O 1
ATOM 1680 N N . GLY A 1 224 ? 3.016 -18.375 -2.754 1 96.75 224 GLY A N 1
ATOM 1681 C CA . GLY A 1 224 ? 2.586 -19.703 -2.352 1 96.75 224 GLY A CA 1
ATOM 1682 C C . GLY A 1 224 ? 1.854 -19.719 -1.023 1 96.75 224 GLY A C 1
ATOM 1683 O O . GLY A 1 224 ? 2.301 -19.094 -0.054 1 96.75 224 GLY A O 1
ATOM 1684 N N . GLY A 1 225 ? 0.69 -20.422 -0.953 1 97.38 225 GLY A N 1
ATOM 1685 C CA . GLY A 1 225 ? -0.07 -20.594 0.275 1 97.38 225 GLY A CA 1
ATOM 1686 C C . GLY A 1 225 ? -0.904 -19.375 0.633 1 97.38 225 GLY A C 1
ATOM 1687 O O . GLY A 1 225 ? -1.563 -19.359 1.674 1 97.38 225 GLY A O 1
ATOM 1688 N N . ASN A 1 226 ? -0.826 -18.359 -0.2 1 98.25 226 ASN A N 1
ATOM 1689 C CA . ASN A 1 226 ? -1.527 -17.125 0.108 1 98.25 226 ASN A CA 1
ATOM 1690 C C . ASN A 1 226 ? -3.041 -17.312 0.099 1 98.25 226 ASN A C 1
ATOM 1692 O O . ASN A 1 226 ? -3.547 -18.25 -0.521 1 98.25 226 ASN A O 1
ATOM 1696 N N . ARG A 1 227 ? -3.77 -16.531 0.891 1 98.62 227 ARG A N 1
ATOM 1697 C CA . ARG A 1 227 ? -5.227 -16.531 1 1 98.62 227 ARG A CA 1
ATOM 1698 C C . ARG A 1 227 ? -5.793 -15.133 0.762 1 98.62 227 ARG A C 1
ATOM 1700 O O . ARG A 1 227 ? -5.066 -14.141 0.83 1 98.62 227 ARG A O 1
ATOM 1707 N N . ILE A 1 228 ? -7.059 -15.062 0.397 1 98.75 228 ILE A N 1
ATOM 1708 C CA . ILE A 1 228 ? -7.734 -13.797 0.163 1 98.75 228 ILE A CA 1
ATOM 1709 C C . ILE A 1 228 ? -8.172 -13.195 1.496 1 98.75 228 ILE A C 1
ATOM 1711 O O . ILE A 1 228 ? -8.023 -11.992 1.72 1 98.75 228 ILE A O 1
ATOM 1715 N N . LEU A 1 229 ? -8.594 -14.078 2.457 1 98.38 229 LEU A N 1
ATOM 1716 C CA . LEU A 1 229 ? -9.352 -13.617 3.613 1 98.38 229 LEU A CA 1
ATOM 1717 C C . LEU A 1 229 ? -8.453 -13.5 4.84 1 98.38 229 LEU A C 1
ATOM 1719 O O . LEU A 1 229 ? -8.766 -12.758 5.777 1 98.38 229 LEU A O 1
ATOM 1723 N N . GLN A 1 230 ? -7.395 -14.273 4.918 1 97.81 230 GLN A N 1
ATOM 1724 C CA . GLN A 1 230 ? -6.57 -14.352 6.121 1 97.81 230 GLN A CA 1
ATOM 1725 C C . GLN A 1 230 ? -5.086 -14.336 5.766 1 97.81 230 GLN A C 1
ATOM 1727 O O . GLN A 1 230 ? -4.688 -14.836 4.711 1 97.81 230 GLN A O 1
ATOM 1732 N N . ASP A 1 231 ? -4.336 -13.836 6.727 1 96.38 231 ASP A N 1
ATOM 1733 C CA . ASP A 1 231 ? -2.889 -13.977 6.594 1 96.38 231 ASP A CA 1
ATOM 1734 C C . ASP A 1 231 ? -2.463 -15.438 6.688 1 96.38 231 ASP A C 1
ATOM 1736 O O . ASP A 1 231 ? -3.176 -16.266 7.27 1 96.38 231 ASP A O 1
ATOM 1740 N N . GLY A 1 232 ? -1.41 -15.766 6.254 1 92.75 232 GLY A N 1
ATOM 1741 C CA . GLY A 1 232 ? -0.693 -17.031 6.242 1 92.75 232 GLY A CA 1
ATOM 1742 C C . GLY A 1 232 ? 0.717 -16.922 5.695 1 92.75 232 GLY A C 1
ATOM 1743 O O . GLY A 1 232 ? 1.559 -16.234 6.277 1 92.75 232 GLY A O 1
ATOM 1744 N N . LEU A 1 233 ? 0.835 -17.5 4.551 1 92 233 LEU A N 1
ATOM 1745 C CA . LEU A 1 233 ? 2.068 -17.203 3.83 1 92 233 LEU A CA 1
ATOM 1746 C C . LEU A 1 233 ? 1.949 -15.891 3.059 1 92 233 LEU A C 1
ATOM 1748 O O . LEU A 1 233 ? 1.593 -15.891 1.879 1 92 233 LEU A O 1
ATOM 1752 N N . GLY A 1 234 ? 2.32 -14.805 3.76 1 94.56 234 GLY A N 1
ATOM 1753 C CA . GLY A 1 234 ? 2.145 -13.445 3.279 1 94.56 234 GLY A CA 1
ATOM 1754 C C . GLY A 1 234 ? 0.84 -12.82 3.73 1 94.56 234 GLY A C 1
ATOM 1755 O O . GLY A 1 234 ? -0.023 -13.5 4.289 1 94.56 234 GLY A O 1
ATOM 1756 N N . PRO A 1 235 ? 0.674 -11.555 3.496 1 97.31 235 PRO A N 1
ATOM 1757 C CA . PRO A 1 235 ? -0.573 -10.867 3.836 1 97.31 235 PRO A CA 1
ATOM 1758 C C . PRO A 1 235 ? -1.741 -11.289 2.947 1 97.31 235 PRO A C 1
ATOM 1760 O O . PRO A 1 235 ? -1.537 -11.664 1.79 1 97.31 235 PRO A O 1
ATOM 1763 N N . ASN A 1 236 ? -2.982 -11.242 3.539 1 98.44 236 ASN A N 1
ATOM 1764 C CA . ASN A 1 236 ? -4.172 -11.547 2.75 1 98.44 236 ASN A CA 1
ATOM 1765 C C . ASN A 1 236 ? -4.34 -10.57 1.589 1 98.44 236 ASN A C 1
ATOM 1767 O O . ASN A 1 236 ? -3.801 -9.461 1.622 1 98.44 236 ASN A O 1
ATOM 1771 N N . VAL A 1 237 ? -5.086 -10.961 0.574 1 98.69 237 VAL A N 1
ATOM 1772 C CA . VAL A 1 237 ? -5.184 -10.211 -0.673 1 98.69 237 VAL A CA 1
ATOM 1773 C C . VAL A 1 237 ? -5.809 -8.844 -0.407 1 98.69 237 VAL A C 1
ATOM 1775 O O . VAL A 1 237 ? -5.383 -7.84 -0.975 1 98.69 237 VAL A O 1
ATOM 1778 N N . ILE A 1 238 ? -6.82 -8.766 0.437 1 98.5 238 ILE A N 1
ATOM 1779 C CA . ILE A 1 238 ? -7.531 -7.516 0.701 1 98.5 238 ILE A CA 1
ATOM 1780 C C . ILE A 1 238 ? -6.562 -6.48 1.27 1 98.5 238 ILE A C 1
ATOM 1782 O O . ILE A 1 238 ? -6.656 -5.293 0.953 1 98.5 238 ILE A O 1
ATOM 1786 N N . SER A 1 239 ? -5.59 -6.941 2.043 1 97.81 239 SER A N 1
ATOM 1787 C CA . SER A 1 239 ? -4.668 -6.031 2.713 1 97.81 239 SER A CA 1
ATOM 1788 C C . SER A 1 239 ? -3.508 -5.652 1.801 1 97.81 239 SER A C 1
ATOM 1790 O O . SER A 1 239 ? -2.92 -4.578 1.951 1 97.81 239 SER A O 1
ATOM 1792 N N . ARG A 1 240 ? -3.166 -6.484 0.833 1 98.06 240 ARG A N 1
ATOM 1793 C CA . ARG A 1 240 ? -1.962 -6.223 0.054 1 98.06 240 ARG A CA 1
ATOM 1794 C C . ARG A 1 240 ? -2.311 -5.652 -1.316 1 98.06 240 ARG A C 1
ATOM 1796 O O . ARG A 1 240 ? -1.422 -5.379 -2.127 1 98.06 240 ARG A O 1
ATOM 1803 N N . LEU A 1 241 ? -3.576 -5.41 -1.583 1 98.19 241 LEU A N 1
ATOM 1804 C CA . LEU A 1 241 ? -4.055 -4.965 -2.887 1 98.19 241 LEU A CA 1
ATOM 1805 C C . LEU A 1 241 ? -3.406 -3.639 -3.275 1 98.19 241 LEU A C 1
ATOM 1807 O O . LEU A 1 241 ? -2.988 -3.459 -4.422 1 98.19 241 LEU A O 1
ATOM 1811 N N . ASP A 1 242 ? -3.273 -2.705 -2.324 1 97.19 242 ASP A N 1
ATOM 1812 C CA . ASP A 1 242 ? -2.662 -1.408 -2.6 1 97.19 242 ASP A CA 1
ATOM 1813 C C . ASP A 1 242 ? -1.219 -1.571 -3.072 1 97.19 242 ASP A C 1
ATOM 1815 O O . ASP A 1 242 ? -0.852 -1.086 -4.145 1 97.19 242 ASP A O 1
ATOM 1819 N N . ARG A 1 243 ? -0.466 -2.291 -2.381 1 96.69 243 ARG A N 1
ATOM 1820 C CA . ARG A 1 243 ? 0.961 -2.445 -2.645 1 96.69 243 ARG A CA 1
ATOM 1821 C C . ARG A 1 243 ? 1.198 -3.244 -3.92 1 96.69 243 ARG A C 1
ATOM 1823 O O . ARG A 1 243 ? 2.045 -2.879 -4.738 1 96.69 243 ARG A O 1
ATOM 1830 N N . ASP A 1 244 ? 0.447 -4.309 -4.078 1 97.5 244 ASP A N 1
ATOM 1831 C CA . ASP A 1 244 ? 0.831 -5.312 -5.066 1 97.5 244 ASP A CA 1
ATOM 1832 C C . ASP A 1 244 ? 0.122 -5.07 -6.398 1 97.5 244 ASP A C 1
ATOM 1834 O O . ASP A 1 244 ? 0.502 -5.641 -7.422 1 97.5 244 ASP A O 1
ATOM 1838 N N . VAL A 1 245 ? -0.916 -4.203 -6.398 1 98 245 VAL A N 1
ATOM 1839 C CA . VAL A 1 245 ? -1.643 -3.959 -7.641 1 98 245 VAL A CA 1
ATOM 1840 C C . VAL A 1 245 ? -1.737 -2.457 -7.898 1 98 245 VAL A C 1
ATOM 1842 O O . VAL A 1 245 ? -1.137 -1.944 -8.844 1 98 245 VAL A O 1
ATOM 1845 N N . LEU A 1 246 ? -2.27 -1.758 -6.973 1 97.56 246 LEU A N 1
ATOM 1846 C CA . LEU A 1 246 ? -2.723 -0.398 -7.242 1 97.56 246 LEU A CA 1
ATOM 1847 C C . LEU A 1 246 ? -1.544 0.567 -7.301 1 97.56 246 LEU A C 1
ATOM 1849 O O . LEU A 1 246 ? -1.589 1.565 -8.023 1 97.56 246 LEU A O 1
ATOM 1853 N N . ALA A 1 247 ? -0.476 0.272 -6.574 1 96.81 247 ALA A N 1
ATOM 1854 C CA . ALA A 1 247 ? 0.665 1.182 -6.504 1 96.81 247 ALA A CA 1
ATOM 1855 C C . ALA A 1 247 ? 1.743 0.792 -7.512 1 96.81 247 ALA A C 1
ATOM 1857 O O . ALA A 1 247 ? 2.803 1.418 -7.566 1 96.81 247 ALA A O 1
ATOM 1858 N N . GLN A 1 248 ? 1.514 -0.247 -8.305 1 96.19 248 GLN A N 1
ATOM 1859 C CA . GLN A 1 248 ? 2.477 -0.681 -9.312 1 96.19 248 GLN A CA 1
ATOM 1860 C C . GLN A 1 248 ? 2.477 0.259 -10.516 1 96.19 248 GLN A C 1
ATOM 1862 O O . GLN A 1 248 ? 1.419 0.718 -10.953 1 96.19 248 GLN A O 1
ATOM 1867 N N . SER A 1 249 ? 3.635 0.507 -11.055 1 92.94 249 SER A N 1
ATOM 1868 C CA . SER A 1 249 ? 3.773 1.413 -12.188 1 92.94 249 SER A CA 1
ATOM 1869 C C . SER A 1 249 ? 3.287 0.76 -13.477 1 92.94 249 SER A C 1
ATOM 1871 O O . SER A 1 249 ? 3.574 -0.412 -13.734 1 92.94 249 SER A O 1
ATOM 1873 N N . GLY A 1 250 ? 2.523 1.468 -14.234 1 94.88 250 GLY A N 1
ATOM 1874 C CA . GLY A 1 250 ? 2.23 1.114 -15.609 1 94.88 250 GLY A CA 1
ATOM 1875 C C . GLY A 1 250 ? 1.201 0.007 -15.742 1 94.88 250 GLY A C 1
ATOM 1876 O O . GLY A 1 250 ? 1.015 -0.554 -16.828 1 94.88 250 GLY A O 1
ATOM 1877 N N . VAL A 1 251 ? 0.522 -0.392 -14.68 1 97.19 251 VAL A N 1
ATOM 1878 C CA . VAL A 1 251 ? -0.448 -1.48 -14.719 1 97.19 251 VAL A CA 1
ATOM 1879 C C . VAL A 1 251 ? -1.728 -1.008 -15.406 1 97.19 251 VAL A C 1
ATOM 1881 O O . VAL A 1 251 ? -2.279 0.038 -15.055 1 97.19 251 VAL A O 1
ATOM 1884 N N . GLN A 1 252 ? -2.164 -1.812 -16.406 1 97.75 252 GLN A N 1
ATOM 1885 C CA . GLN A 1 252 ? -3.402 -1.497 -17.109 1 97.75 252 GLN A CA 1
ATOM 1886 C C . GLN A 1 252 ? -4.367 -2.682 -17.094 1 97.75 252 GLN A C 1
ATOM 1888 O O . GLN A 1 252 ? -5.523 -2.555 -17.5 1 97.75 252 GLN A O 1
ATOM 1893 N N . TYR A 1 253 ? -3.91 -3.854 -16.625 1 98.69 253 TYR A N 1
ATOM 1894 C CA . TYR A 1 253 ? -4.727 -5.055 -16.484 1 98.69 253 TYR A CA 1
ATOM 1895 C C . TYR A 1 253 ? -4.41 -5.77 -15.172 1 98.69 253 TYR A C 1
ATOM 1897 O O . TYR A 1 253 ? -3.25 -5.832 -14.758 1 98.69 253 TYR A O 1
ATOM 1905 N N . ALA A 1 254 ? -5.426 -6.293 -14.57 1 98.88 254 ALA A N 1
ATOM 1906 C CA . ALA A 1 254 ? -5.246 -7.07 -13.344 1 98.88 254 ALA A CA 1
ATOM 1907 C C . ALA A 1 254 ? -6.02 -8.383 -13.406 1 98.88 254 ALA A C 1
ATOM 1909 O O . ALA A 1 254 ? -7.004 -8.492 -14.148 1 98.88 254 ALA A O 1
ATOM 1910 N N . MET A 1 255 ? -5.566 -9.336 -12.688 1 98.88 255 MET A N 1
ATOM 1911 C CA . MET A 1 255 ? -6.25 -10.625 -12.594 1 98.88 255 MET A CA 1
ATOM 1912 C C . MET A 1 255 ? -6.148 -11.188 -11.18 1 98.88 255 MET A C 1
ATOM 1914 O O . MET A 1 255 ? -5.141 -10.992 -10.5 1 98.88 255 MET A O 1
ATOM 1918 N N . ILE A 1 256 ? -7.238 -11.82 -10.75 1 98.88 256 ILE A N 1
ATOM 1919 C CA . ILE A 1 256 ? -7.207 -12.586 -9.516 1 98.88 256 ILE A CA 1
ATOM 1920 C C . ILE A 1 256 ? -7.461 -14.062 -9.812 1 98.88 256 ILE A C 1
ATOM 1922 O O . ILE A 1 256 ? -8.438 -14.406 -10.484 1 98.88 256 ILE A O 1
ATOM 1926 N N . PHE A 1 257 ? -6.574 -14.898 -9.477 1 98.88 257 PHE A N 1
ATOM 1927 C CA . PHE A 1 257 ? -6.66 -16.359 -9.477 1 98.88 257 PHE A CA 1
ATOM 1928 C C . PHE A 1 257 ? -6.223 -16.922 -8.133 1 98.88 257 PHE A C 1
ATOM 1930 O O . PHE A 1 257 ? -5.059 -17.297 -7.957 1 98.88 257 PHE A O 1
ATOM 1937 N N . GLU A 1 258 ? -7.172 -16.875 -7.18 1 98.69 258 GLU A N 1
ATOM 1938 C CA . GLU A 1 258 ? -6.902 -17.266 -5.801 1 98.69 258 GLU A CA 1
ATOM 1939 C C . GLU A 1 258 ? -8.195 -17.625 -5.066 1 98.69 258 GLU A C 1
ATOM 1941 O O . GLU A 1 258 ? -9.289 -17.281 -5.516 1 98.69 258 GLU A O 1
ATOM 1946 N N . GLY A 1 259 ? -8.125 -18.312 -3.98 1 98.69 259 GLY A N 1
ATOM 1947 C CA . GLY A 1 259 ? -9.258 -18.719 -3.162 1 98.69 259 GLY A CA 1
ATOM 1948 C C . GLY A 1 259 ? -9.148 -20.156 -2.67 1 98.69 259 GLY A C 1
ATOM 1949 O O . GLY A 1 259 ? -9.797 -20.531 -1.688 1 98.69 259 GLY A O 1
ATOM 1950 N N . VAL A 1 260 ? -8.328 -20.938 -3.346 1 98.81 260 VAL A N 1
ATOM 1951 C CA . VAL A 1 260 ? -8.242 -22.375 -3.066 1 98.81 260 VAL A CA 1
ATOM 1952 C C . VAL A 1 260 ? -7.754 -22.594 -1.636 1 98.81 260 VAL A C 1
ATOM 1954 O O . VAL A 1 260 ? -8.242 -23.484 -0.938 1 98.81 260 VAL A O 1
ATOM 1957 N N . ASN A 1 261 ? -6.805 -21.781 -1.187 1 98.75 261 ASN A N 1
ATOM 1958 C CA . ASN A 1 261 ? -6.262 -21.938 0.158 1 98.75 261 ASN A CA 1
ATOM 1959 C C . ASN A 1 261 ? -7.246 -21.469 1.221 1 98.75 261 ASN A C 1
ATOM 1961 O O . ASN A 1 261 ? -7.242 -21.969 2.346 1 98.75 261 ASN A O 1
ATOM 1965 N N . ASP A 1 262 ? -8.133 -20.5 0.896 1 98.81 262 ASP A N 1
ATOM 1966 C CA . ASP A 1 262 ? -9.188 -20.109 1.823 1 98.81 262 ASP A CA 1
ATOM 1967 C C . ASP A 1 262 ? -10.125 -21.281 2.113 1 98.81 262 ASP A C 1
ATOM 1969 O O . ASP A 1 262 ? -10.477 -21.516 3.27 1 98.81 262 ASP A O 1
ATOM 1973 N N . ILE A 1 263 ? -10.484 -21.969 1.074 1 98.81 263 ILE A N 1
ATOM 1974 C CA . ILE A 1 263 ? -11.375 -23.125 1.19 1 98.81 263 ILE A CA 1
ATOM 1975 C C . ILE A 1 263 ? -10.648 -24.266 1.879 1 98.81 263 ILE A C 1
ATOM 1977 O O . ILE A 1 263 ? -11.164 -24.859 2.84 1 98.81 263 ILE A O 1
ATOM 1981 N N . GLY A 1 264 ? -9.469 -24.578 1.422 1 98.19 264 GLY A N 1
ATOM 1982 C CA . GLY A 1 264 ? -8.75 -25.797 1.778 1 98.19 264 GLY A CA 1
ATOM 1983 C C . GLY A 1 264 ? -8.258 -25.797 3.215 1 98.19 264 GLY A C 1
ATOM 1984 O O . GLY A 1 264 ? -8.188 -26.844 3.846 1 98.19 264 GLY A O 1
ATOM 1985 N N . VAL A 1 265 ? -7.891 -24.641 3.764 1 97.31 265 VAL A N 1
ATOM 1986 C CA . VAL A 1 265 ? -7.32 -24.562 5.105 1 97.31 265 VAL A CA 1
ATOM 1987 C C . VAL A 1 265 ? -8.445 -24.469 6.141 1 97.31 265 VAL A C 1
ATOM 1989 O O . VAL A 1 265 ? -8.242 -24.797 7.312 1 97.31 265 VAL A O 1
ATOM 1992 N N . ALA A 1 266 ? -9.625 -24.047 5.734 1 97.88 266 ALA A N 1
ATOM 1993 C CA . ALA A 1 266 ? -10.75 -23.906 6.656 1 97.88 266 ALA A CA 1
ATOM 1994 C C . ALA A 1 266 ? -11.367 -25.266 6.988 1 97.88 266 ALA A C 1
ATOM 1996 O O . ALA A 1 266 ? -11.25 -26.203 6.211 1 97.88 266 ALA A O 1
ATOM 1997 N N . ASP A 1 267 ? -12.07 -25.359 8.133 1 98.25 267 ASP A N 1
ATOM 1998 C CA . ASP A 1 267 ? -12.781 -26.578 8.516 1 98.25 267 ASP A CA 1
ATOM 1999 C C . ASP A 1 267 ? -13.781 -26.984 7.438 1 98.25 267 ASP A C 1
ATOM 2001 O O . ASP A 1 267 ? -14.375 -26.125 6.777 1 98.25 267 ASP A O 1
ATOM 2005 N N . SER A 1 268 ? -14 -28.281 7.301 1 98.06 268 SER A N 1
ATOM 2006 C CA . SER A 1 268 ? -14.773 -28.797 6.18 1 98.06 268 SER A CA 1
ATOM 2007 C C . SER A 1 268 ? -16.25 -28.922 6.547 1 98.06 268 SER A C 1
ATOM 2009 O O . SER A 1 268 ? -17.047 -29.438 5.762 1 98.06 268 SER A O 1
ATOM 2011 N N . ASP A 1 269 ? -16.594 -28.5 7.766 1 98.38 269 ASP A N 1
ATOM 2012 C CA . ASP A 1 269 ? -18 -28.578 8.117 1 98.38 269 ASP A CA 1
ATOM 2013 C C . ASP A 1 269 ? -18.828 -27.578 7.312 1 98.38 269 ASP A C 1
ATOM 2015 O O . ASP A 1 269 ? -18.312 -26.547 6.883 1 98.38 269 ASP A O 1
ATOM 2019 N N . ALA A 1 270 ? -20.109 -27.875 7.109 1 98.25 270 ALA A N 1
ATOM 2020 C CA . ALA A 1 270 ? -21 -27.125 6.211 1 98.25 270 ALA A CA 1
ATOM 2021 C C . ALA A 1 270 ? -21.109 -25.672 6.645 1 98.25 270 ALA A C 1
ATOM 2023 O O . ALA A 1 270 ? -21.109 -24.766 5.805 1 98.25 270 ALA A O 1
ATOM 2024 N N . ALA A 1 271 ? -21.266 -25.453 7.891 1 98.31 271 ALA A N 1
ATOM 2025 C CA . ALA A 1 271 ? -21.453 -24.094 8.391 1 98.31 271 ALA A CA 1
ATOM 2026 C C . ALA A 1 271 ? -20.234 -23.234 8.102 1 98.31 271 ALA A C 1
ATOM 2028 O O . ALA A 1 271 ? -20.375 -22.109 7.609 1 98.31 271 ALA A O 1
ATOM 2029 N N . THR A 1 272 ? -19.031 -23.719 8.43 1 98.5 272 THR A N 1
ATOM 2030 C CA . THR A 1 272 ? -17.781 -23 8.164 1 98.5 272 THR A CA 1
ATOM 2031 C C . THR A 1 272 ? -17.625 -22.734 6.672 1 98.5 272 THR A C 1
ATOM 2033 O O . THR A 1 272 ? -17.281 -21.625 6.27 1 98.5 272 THR A O 1
ATOM 2036 N N . GLN A 1 273 ? -17.891 -23.703 5.871 1 98.62 273 GLN A N 1
ATOM 2037 C CA . GLN A 1 273 ? -17.719 -23.578 4.426 1 98.62 273 GLN A CA 1
ATOM 2038 C C . GLN A 1 273 ? -18.734 -22.609 3.836 1 98.62 273 GLN A C 1
ATOM 2040 O O . GLN A 1 273 ? -18.438 -21.891 2.887 1 98.62 273 GLN A O 1
ATOM 2045 N N . ALA A 1 274 ? -19.922 -22.594 4.375 1 98.44 274 ALA A N 1
ATOM 2046 C CA . ALA A 1 274 ? -20.906 -21.609 3.947 1 98.44 274 ALA A CA 1
ATOM 2047 C C . ALA A 1 274 ? -20.422 -20.188 4.242 1 98.44 274 ALA A C 1
ATOM 2049 O O . ALA A 1 274 ? -20.594 -19.281 3.42 1 98.44 274 ALA A O 1
ATOM 2050 N N . GLU A 1 275 ? -19.828 -20.016 5.375 1 97.75 275 GLU A N 1
ATOM 2051 C CA . GLU A 1 275 ? -19.281 -18.703 5.75 1 97.75 275 GLU A CA 1
ATOM 2052 C C . GLU A 1 275 ? -18.125 -18.312 4.848 1 97.75 275 GLU A C 1
ATOM 2054 O O . GLU A 1 275 ? -18 -17.156 4.449 1 97.75 275 GLU A O 1
ATOM 2059 N N . ILE A 1 276 ? -17.266 -19.234 4.562 1 98.31 276 ILE A N 1
ATOM 2060 C CA . ILE A 1 276 ? -16.141 -19 3.668 1 98.31 276 ILE A CA 1
ATOM 2061 C C . ILE A 1 276 ? -16.641 -18.562 2.297 1 98.31 276 ILE A C 1
ATOM 2063 O O . ILE A 1 276 ? -16.125 -17.609 1.712 1 98.31 276 ILE A O 1
ATOM 2067 N N . GLU A 1 277 ? -17.625 -19.281 1.802 1 98.56 277 GLU A N 1
ATOM 2068 C CA . GLU A 1 277 ? -18.219 -18.906 0.515 1 98.56 277 GLU A CA 1
ATOM 2069 C C . GLU A 1 277 ? -18.703 -17.469 0.522 1 98.56 277 GLU A C 1
ATOM 2071 O O . GLU A 1 277 ? -18.375 -16.688 -0.375 1 98.56 277 GLU A O 1
ATOM 2076 N N . LYS A 1 278 ? -19.453 -17.141 1.542 1 97.94 278 LYS A N 1
ATOM 2077 C CA . LYS A 1 278 ? -20 -15.797 1.658 1 97.94 278 LYS A CA 1
ATOM 2078 C C . LYS A 1 278 ? -18.891 -14.75 1.692 1 97.94 278 LYS A C 1
ATOM 2080 O O . LYS A 1 278 ? -18.953 -13.75 0.974 1 97.94 278 LYS A O 1
ATOM 2085 N N . LYS A 1 279 ? -17.938 -15 2.428 1 98.06 279 LYS A N 1
ATOM 2086 C CA . LYS A 1 279 ? -16.844 -14.047 2.613 1 98.06 279 LYS A CA 1
ATOM 2087 C C . LYS A 1 279 ? -15.992 -13.93 1.35 1 98.06 279 LYS A C 1
ATOM 2089 O O . LYS A 1 279 ? -15.539 -12.836 1.002 1 98.06 279 LYS A O 1
ATOM 2094 N N . LEU A 1 280 ? -15.727 -15.008 0.695 1 98.75 280 LEU A N 1
ATOM 2095 C CA . LEU A 1 280 ? -14.93 -14.977 -0.53 1 98.75 280 LEU A CA 1
ATOM 2096 C C . LEU A 1 280 ? -15.656 -14.203 -1.627 1 98.75 280 LEU A C 1
ATOM 2098 O O . LEU A 1 280 ? -15.047 -13.406 -2.34 1 98.75 280 LEU A O 1
ATOM 2102 N N . VAL A 1 281 ? -16.922 -14.477 -1.767 1 98.56 281 VAL A N 1
ATOM 2103 C CA . VAL A 1 281 ? -17.719 -13.758 -2.76 1 98.56 281 VAL A CA 1
ATOM 2104 C C . VAL A 1 281 ? -17.656 -12.258 -2.488 1 98.56 281 VAL A C 1
ATOM 2106 O O . VAL A 1 281 ? -17.406 -11.461 -3.404 1 98.56 281 VAL A O 1
ATOM 2109 N N . ALA A 1 282 ? -17.797 -11.875 -1.24 1 98.19 282 ALA A N 1
ATOM 2110 C CA . ALA A 1 282 ? -17.703 -10.469 -0.864 1 98.19 282 ALA A CA 1
ATOM 2111 C C . ALA A 1 282 ? -16.312 -9.906 -1.181 1 98.19 282 ALA A C 1
ATOM 2113 O O . ALA A 1 282 ? -16.188 -8.789 -1.674 1 98.19 282 ALA A O 1
ATOM 2114 N N . ALA A 1 283 ? -15.336 -10.664 -0.906 1 98.62 283 ALA A N 1
ATOM 2115 C CA . ALA A 1 283 ? -13.961 -10.219 -1.126 1 98.62 283 ALA A CA 1
ATOM 2116 C C . ALA A 1 283 ? -13.68 -10.023 -2.613 1 98.62 283 ALA A C 1
ATOM 2118 O O . ALA A 1 283 ? -13.023 -9.055 -3.002 1 98.62 283 ALA A O 1
ATOM 2119 N N . TYR A 1 284 ? -14.141 -10.953 -3.443 1 98.81 284 TYR A N 1
ATOM 2120 C CA . TYR A 1 284 ? -13.984 -10.789 -4.883 1 98.81 284 TYR A CA 1
ATOM 2121 C C . TYR A 1 284 ? -14.617 -9.484 -5.359 1 98.81 284 TYR A C 1
ATOM 2123 O O . TYR A 1 284 ? -14.023 -8.766 -6.164 1 98.81 284 TYR A O 1
ATOM 2131 N N . LYS A 1 285 ? -15.797 -9.188 -4.898 1 98.69 285 LYS A N 1
ATOM 2132 C CA . LYS A 1 285 ? -16.484 -7.953 -5.27 1 98.69 285 LYS A CA 1
ATOM 2133 C C . LYS A 1 285 ? -15.688 -6.73 -4.809 1 98.69 285 LYS A C 1
ATOM 2135 O O . LYS A 1 285 ? -15.578 -5.742 -5.539 1 98.69 285 LYS A O 1
ATOM 2140 N N . GLN A 1 286 ? -15.141 -6.785 -3.615 1 98.56 286 GLN A N 1
ATOM 2141 C CA . GLN A 1 286 ? -14.328 -5.691 -3.088 1 98.56 286 GLN A CA 1
ATOM 2142 C C . GLN A 1 286 ? -13.078 -5.48 -3.928 1 98.56 286 GLN A C 1
ATOM 2144 O O . GLN A 1 286 ? -12.719 -4.344 -4.246 1 98.56 286 GLN A O 1
ATOM 2149 N N . ILE A 1 287 ? -12.398 -6.582 -4.254 1 98.75 287 ILE A N 1
ATOM 2150 C CA . ILE A 1 287 ? -11.203 -6.508 -5.082 1 98.75 287 ILE A CA 1
ATOM 2151 C C . ILE A 1 287 ? -11.531 -5.836 -6.414 1 98.75 287 ILE A C 1
ATOM 2153 O O . ILE A 1 287 ? -10.852 -4.898 -6.832 1 98.75 287 ILE A O 1
ATOM 2157 N N . ALA A 1 288 ? -12.578 -6.266 -7.055 1 98.69 288 ALA A N 1
ATOM 2158 C CA . ALA A 1 288 ? -12.984 -5.691 -8.336 1 98.69 288 ALA A CA 1
ATOM 2159 C C . ALA A 1 288 ? -13.312 -4.207 -8.195 1 98.69 288 ALA A C 1
ATOM 2161 O O . ALA A 1 288 ? -12.859 -3.391 -9 1 98.69 288 ALA A O 1
ATOM 2162 N N . ALA A 1 289 ? -14.094 -3.84 -7.176 1 97.75 289 ALA A N 1
ATOM 2163 C CA . ALA A 1 289 ? -14.492 -2.449 -6.977 1 97.75 289 ALA A CA 1
ATOM 2164 C C . ALA A 1 289 ? -13.281 -1.546 -6.789 1 97.75 289 ALA A C 1
ATOM 2166 O O . ALA A 1 289 ? -13.203 -0.469 -7.387 1 97.75 289 ALA A O 1
ATOM 2167 N N . ARG A 1 290 ? -12.336 -1.982 -6.016 1 97.88 290 ARG A N 1
ATOM 2168 C CA . ARG A 1 290 ? -11.172 -1.159 -5.695 1 97.88 290 ARG A CA 1
ATOM 2169 C C . ARG A 1 290 ? -10.234 -1.044 -6.895 1 97.88 290 ARG A C 1
ATOM 2171 O O . ARG A 1 290 ? -9.672 0.02 -7.145 1 97.88 290 ARG A O 1
ATOM 2178 N N . VAL A 1 291 ? -10.07 -2.1 -7.617 1 98.44 291 VAL A N 1
ATOM 2179 C CA . VAL A 1 291 ? -9.227 -2.055 -8.805 1 98.44 291 VAL A CA 1
ATOM 2180 C C . VAL A 1 291 ? -9.891 -1.205 -9.883 1 98.44 291 VAL A C 1
ATOM 2182 O O . VAL A 1 291 ? -9.242 -0.377 -10.523 1 98.44 291 VAL A O 1
ATOM 2185 N N . HIS A 1 292 ? -11.219 -1.312 -10.102 1 97.5 292 HIS A N 1
ATOM 2186 C CA . HIS A 1 292 ? -11.977 -0.535 -11.07 1 97.5 292 HIS A CA 1
ATOM 2187 C C . HIS A 1 292 ? -11.898 0.957 -10.758 1 97.5 292 HIS A C 1
ATOM 2189 O O . HIS A 1 292 ? -11.945 1.786 -11.672 1 97.5 292 HIS A O 1
ATOM 2195 N N . ALA A 1 293 ? -11.773 1.268 -9.5 1 95.25 293 ALA A N 1
ATOM 2196 C CA . ALA A 1 293 ? -11.719 2.672 -9.102 1 95.25 293 ALA A CA 1
ATOM 2197 C C . ALA A 1 293 ? -10.523 3.379 -9.734 1 95.25 293 ALA A C 1
ATOM 2199 O O . ALA A 1 293 ? -10.523 4.605 -9.867 1 95.25 293 ALA A O 1
ATOM 2200 N N . LEU A 1 294 ? -9.547 2.637 -10.117 1 94.69 294 LEU A N 1
ATOM 2201 C CA . LEU A 1 294 ? -8.375 3.215 -10.766 1 94.69 294 LEU A CA 1
ATOM 2202 C C . LEU A 1 294 ? -8.453 3.039 -12.281 1 94.69 294 LEU A C 1
ATOM 2204 O O . LEU A 1 294 ? -7.469 3.27 -12.984 1 94.69 294 LEU A O 1
ATOM 2208 N N . GLY A 1 295 ? -9.586 2.543 -12.773 1 94.94 29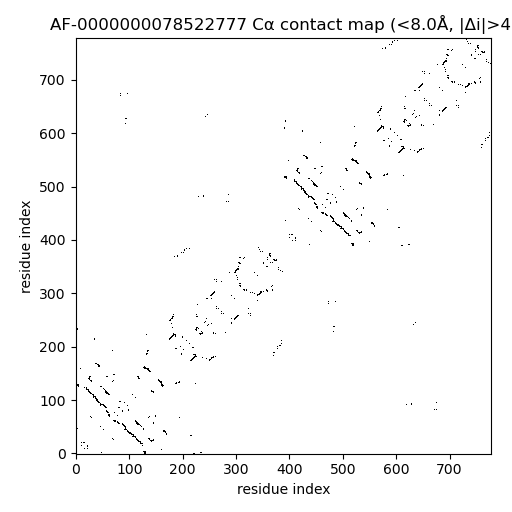5 GLY A N 1
ATOM 2209 C CA . GLY A 1 295 ? -9.805 2.387 -14.203 1 94.94 295 GLY A CA 1
ATOM 2210 C C . GLY A 1 295 ? -9.141 1.145 -14.766 1 94.94 295 GLY A C 1
ATOM 2211 O O . GLY A 1 295 ? -8.922 1.051 -15.977 1 94.94 295 GLY A O 1
ATOM 2212 N N . ILE A 1 296 ? -8.766 0.183 -13.945 1 97.69 296 ILE A N 1
ATOM 2213 C CA . ILE A 1 296 ? -8.086 -1.035 -14.375 1 97.69 296 ILE A CA 1
ATOM 2214 C C . ILE A 1 296 ? -9.094 -2.18 -14.477 1 97.69 296 ILE A C 1
ATOM 2216 O O . ILE A 1 296 ? -9.805 -2.479 -13.516 1 97.69 296 ILE A O 1
ATOM 2220 N N . PRO A 1 297 ? -9.211 -2.803 -15.688 1 98.62 297 PRO A N 1
ATOM 2221 C CA . PRO A 1 297 ? -10.047 -4.004 -15.758 1 98.62 297 PRO A CA 1
ATOM 2222 C C . PRO A 1 297 ? -9.5 -5.152 -14.914 1 98.62 297 PRO A C 1
ATOM 2224 O O . PRO A 1 297 ? -8.289 -5.27 -14.727 1 98.62 297 PRO A O 1
ATOM 2227 N N . VAL A 1 298 ? -10.406 -6.012 -14.453 1 98.69 298 VAL A N 1
ATOM 2228 C CA . VAL A 1 298 ? -10.039 -7.133 -13.594 1 98.69 298 VAL A CA 1
ATOM 2229 C C . VAL A 1 298 ? -10.562 -8.438 -14.195 1 98.69 298 VAL A C 1
ATOM 2231 O O . VAL A 1 298 ? -11.758 -8.57 -14.453 1 98.69 298 VAL A O 1
ATOM 2234 N N . PHE A 1 299 ? -9.625 -9.359 -14.438 1 98.94 299 PHE A N 1
ATOM 2235 C CA . PHE A 1 299 ? -9.984 -10.703 -14.875 1 98.94 299 PHE A CA 1
ATOM 2236 C C . PHE A 1 299 ? -10.07 -11.656 -13.688 1 98.94 299 PHE A C 1
ATOM 2238 O O . PHE A 1 299 ? -9.305 -11.523 -12.727 1 98.94 299 PHE A O 1
ATOM 2245 N N . GLY A 1 300 ? -11.07 -12.539 -13.68 1 98.88 300 GLY A N 1
ATOM 2246 C CA . GLY A 1 300 ? -11.219 -13.57 -12.664 1 98.88 300 GLY A CA 1
ATOM 2247 C C . GLY A 1 300 ? -11.078 -14.977 -13.219 1 98.88 300 GLY A C 1
ATOM 2248 O O . GLY A 1 300 ? -11.578 -15.273 -14.305 1 98.88 300 GLY A O 1
ATOM 2249 N N . ALA A 1 301 ? -10.352 -15.812 -12.5 1 98.94 301 ALA A N 1
ATOM 2250 C CA . ALA A 1 301 ? -10.234 -17.203 -12.906 1 98.94 301 ALA A CA 1
ATOM 2251 C C . ALA A 1 301 ? -10.914 -18.125 -11.898 1 98.94 301 ALA A C 1
ATOM 2253 O O . ALA A 1 301 ? -10.898 -17.859 -10.695 1 98.94 301 ALA A O 1
ATOM 2254 N N . THR A 1 302 ? -11.477 -19.172 -12.398 1 98.94 302 THR A N 1
ATOM 2255 C CA . THR A 1 302 ? -12.094 -20.172 -11.547 1 98.94 302 THR A CA 1
ATOM 2256 C C . THR A 1 302 ? -11.031 -20.938 -10.766 1 98.94 302 THR A C 1
ATOM 2258 O O . THR A 1 302 ? -9.898 -21.094 -11.234 1 98.94 302 THR A O 1
ATOM 2261 N N . ILE A 1 303 ? -11.461 -21.422 -9.602 1 98.94 303 ILE A N 1
ATOM 2262 C CA . ILE A 1 303 ? -10.602 -22.203 -8.719 1 98.94 303 ILE A CA 1
ATOM 2263 C C . ILE A 1 303 ? -10.484 -23.625 -9.25 1 98.94 303 ILE A C 1
ATOM 2265 O O . ILE A 1 303 ? -11.492 -24.266 -9.586 1 98.94 303 ILE A O 1
ATOM 2269 N N . THR A 1 304 ? -9.266 -24.141 -9.336 1 98.88 304 THR A N 1
ATOM 2270 C CA . THR A 1 304 ? -9 -25.453 -9.922 1 98.88 304 THR A CA 1
ATOM 2271 C C . THR A 1 304 ? -9.258 -26.547 -8.906 1 98.88 304 THR A C 1
ATOM 2273 O O . THR A 1 304 ? -9.375 -26.281 -7.707 1 98.88 304 THR A O 1
ATOM 2276 N N . PRO A 1 305 ? -9.375 -27.812 -9.406 1 98.62 305 PRO A N 1
ATOM 2277 C CA . PRO A 1 305 ? -9.703 -28.938 -8.516 1 98.62 305 PRO A CA 1
ATOM 2278 C C . PRO A 1 305 ? -8.594 -29.234 -7.516 1 98.62 305 PRO A C 1
ATOM 2280 O O . PRO A 1 305 ? -7.422 -28.953 -7.781 1 98.62 305 PRO A O 1
ATOM 2283 N N . PHE A 1 306 ? -9.047 -29.828 -6.379 1 98.44 306 PHE A N 1
ATOM 2284 C CA . PHE A 1 306 ? -8.094 -30.266 -5.367 1 98.44 306 PHE A CA 1
ATOM 2285 C C . PHE A 1 306 ? -8.531 -31.594 -4.754 1 98.44 306 PHE A C 1
ATOM 2287 O O . PHE A 1 306 ? -8.172 -31.906 -3.619 1 98.44 306 PHE A O 1
ATOM 2294 N N . GLY A 1 307 ? -9.367 -32.281 -5.449 1 97.19 307 GLY A N 1
ATOM 2295 C CA . GLY A 1 307 ? -9.828 -33.594 -5.02 1 97.19 307 GLY A CA 1
ATOM 2296 C C . GLY A 1 307 ? -8.82 -34.719 -5.293 1 97.19 307 GLY A C 1
ATOM 2297 O O . GLY A 1 307 ? -8.102 -34.656 -6.293 1 97.19 307 GLY A O 1
ATOM 2298 N N . SER A 1 308 ? -8.844 -35.719 -4.465 1 94.94 308 SER A N 1
ATOM 2299 C CA . SER A 1 308 ? -7.977 -36.875 -4.637 1 94.94 308 SER A CA 1
ATOM 2300 C C . SER A 1 308 ? -8.711 -38.031 -5.332 1 94.94 308 SER A C 1
ATOM 2302 O O . SER A 1 308 ? -9.891 -38.25 -5.066 1 94.94 308 SER A O 1
ATOM 2304 N N . SER A 1 309 ? -7.992 -38.656 -6.184 1 87.19 309 SER A N 1
ATOM 2305 C CA . SER A 1 309 ? -8.539 -39.875 -6.77 1 87.19 309 SER A CA 1
ATOM 2306 C C . SER A 1 309 ? -8.633 -40.969 -5.738 1 87.19 309 SER A C 1
ATOM 2308 O O . SER A 1 309 ? -7.77 -41.094 -4.867 1 87.19 309 SER A O 1
ATOM 2310 N N . ALA A 1 310 ? -9.68 -41.781 -5.852 1 84.88 310 ALA A N 1
ATOM 2311 C CA . ALA A 1 310 ? -9.867 -42.906 -4.945 1 84.88 310 ALA A CA 1
ATOM 2312 C C . ALA A 1 310 ? -8.719 -43.906 -5.059 1 84.88 310 ALA A C 1
ATOM 2314 O O . ALA A 1 310 ? -8.453 -44.656 -4.133 1 84.88 310 ALA A O 1
ATOM 2315 N N . THR A 1 311 ? -8.055 -43.875 -6.199 1 86.19 311 THR A N 1
ATOM 2316 C CA . THR A 1 311 ? -6.988 -44.844 -6.457 1 86.19 311 THR A CA 1
ATOM 2317 C C . THR A 1 311 ? -5.629 -44.25 -6.086 1 86.19 311 THR A C 1
ATOM 2319 O O . THR A 1 311 ? -4.602 -44.906 -6.227 1 86.19 311 THR A O 1
ATOM 2322 N N . SER A 1 312 ? -5.629 -43 -5.715 1 90 312 SER A N 1
ATOM 2323 C CA . SER A 1 312 ? -4.363 -42.375 -5.375 1 90 312 SER A CA 1
ATOM 2324 C C . SER A 1 312 ? -3.869 -42.812 -4.004 1 90 312 SER A C 1
ATOM 2326 O O . SER A 1 312 ? -4.668 -42.969 -3.078 1 90 312 SER A O 1
ATOM 2328 N N . ASP A 1 313 ? -2.547 -43 -3.852 1 90.31 313 ASP A N 1
ATOM 2329 C CA . ASP A 1 313 ? -1.924 -43.312 -2.572 1 90.31 313 ASP A CA 1
ATOM 2330 C C . ASP A 1 313 ? -1.725 -42.062 -1.723 1 90.31 313 ASP A C 1
ATOM 2332 O O . ASP A 1 313 ? -1.258 -42.156 -0.584 1 90.31 313 ASP A O 1
ATOM 2336 N N . TYR A 1 314 ? -1.967 -40.906 -2.297 1 92 314 TYR A N 1
ATOM 2337 C CA . TYR A 1 314 ? -1.887 -39.656 -1.585 1 92 314 TYR A CA 1
ATOM 2338 C C . TYR A 1 314 ? -3.248 -38.969 -1.532 1 92 314 TYR A C 1
ATOM 2340 O O . TYR A 1 314 ? -3.846 -38.688 -2.572 1 92 314 TYR A O 1
ATOM 2348 N N . VAL A 1 315 ? -3.658 -38.688 -0.328 1 91.69 315 VAL A N 1
ATOM 2349 C CA . VAL A 1 315 ? -4.906 -37.938 -0.152 1 91.69 315 VAL A CA 1
ATOM 2350 C C . VAL A 1 315 ? -4.605 -36.469 0.088 1 91.69 315 VAL A C 1
ATOM 2352 O O . VAL A 1 315 ? -4 -36.125 1.101 1 91.69 315 VAL A O 1
ATOM 2355 N N . GLN A 1 316 ? -5.012 -35.625 -0.833 1 95.75 316 GLN A N 1
ATOM 2356 C CA . GLN A 1 316 ? -4.844 -34.188 -0.674 1 95.75 316 GLN A CA 1
ATOM 2357 C C . GLN A 1 316 ? -5.629 -33.688 0.531 1 95.75 316 GLN A C 1
ATOM 2359 O O . GLN A 1 316 ? -6.852 -33.812 0.592 1 95.75 316 GLN A O 1
ATOM 2364 N N . PRO A 1 317 ? -4.922 -33 1.402 1 96.56 317 PRO A N 1
ATOM 2365 C CA . PRO A 1 317 ? -5.578 -32.562 2.643 1 96.56 317 PRO A CA 1
ATOM 2366 C C . PRO A 1 317 ? -6.785 -31.656 2.395 1 96.56 317 PRO A C 1
ATOM 2368 O O . PRO A 1 317 ? -7.676 -31.562 3.242 1 96.56 317 PRO A O 1
ATOM 2371 N N . TYR A 1 318 ? -6.871 -30.984 1.284 1 97.88 318 TYR A N 1
ATOM 2372 C CA . TYR A 1 318 ? -7.984 -30.094 0.955 1 97.88 318 TYR A CA 1
ATOM 2373 C C . TYR A 1 318 ? -9.211 -30.906 0.541 1 97.88 318 TYR A C 1
ATOM 2375 O O . TYR A 1 318 ? -10.328 -30.375 0.505 1 97.88 318 TYR A O 1
ATOM 2383 N N . SER A 1 319 ? -8.984 -32.156 0.193 1 96.75 319 SER A N 1
ATOM 2384 C CA . SER A 1 319 ? -10.047 -32.969 -0.394 1 96.75 319 SER A CA 1
ATOM 2385 C C . SER A 1 319 ? -11.164 -33.219 0.607 1 96.75 319 SER A C 1
ATOM 2387 O O . SER A 1 319 ? -10.938 -33.781 1.682 1 96.75 319 SER A O 1
ATOM 2389 N N . SER A 1 320 ? -12.32 -32.781 0.308 1 96.75 320 SER A N 1
ATOM 2390 C CA . SER A 1 320 ? -13.547 -32.938 1.084 1 96.75 320 SER A CA 1
ATOM 2391 C C . SER A 1 320 ? -14.781 -32.656 0.222 1 96.75 320 SER A C 1
ATOM 2393 O O . SER A 1 320 ? -14.789 -31.75 -0.601 1 96.75 320 SER A O 1
ATOM 2395 N N . ALA A 1 321 ? -15.828 -33.469 0.422 1 96.44 321 ALA A N 1
ATOM 2396 C CA . ALA A 1 321 ? -17.062 -33.281 -0.342 1 96.44 321 ALA A CA 1
ATOM 2397 C C . ALA A 1 321 ? -17.641 -31.875 -0.13 1 96.44 321 ALA A C 1
ATOM 2399 O O . ALA A 1 321 ? -18.078 -31.234 -1.081 1 96.44 321 ALA A O 1
ATOM 2400 N N . GLU A 1 322 ? -17.594 -31.438 1.109 1 98.19 322 GLU A N 1
ATOM 2401 C CA . GLU A 1 322 ? -18.172 -30.125 1.414 1 98.19 322 GLU A CA 1
ATOM 2402 C C . GLU A 1 322 ? -17.312 -29 0.835 1 98.19 322 GLU A C 1
ATOM 2404 O O . GLU A 1 322 ? -17.844 -28.016 0.327 1 98.19 322 GLU A O 1
ATOM 2409 N N . ARG A 1 323 ? -16.016 -29.078 0.918 1 98.62 323 ARG A N 1
ATOM 2410 C CA . ARG A 1 323 ? -15.133 -28.094 0.325 1 98.62 323 ARG A CA 1
ATOM 2411 C C . ARG A 1 323 ? -15.281 -28.062 -1.192 1 98.62 323 ARG A C 1
ATOM 2413 O O . ARG A 1 323 ? -15.219 -26.984 -1.807 1 98.62 323 ARG A O 1
ATOM 2420 N N . GLU A 1 324 ? -15.43 -29.234 -1.783 1 98.44 324 GLU A N 1
ATOM 2421 C CA . GLU A 1 324 ? -15.695 -29.297 -3.219 1 98.44 324 GLU A CA 1
ATOM 2422 C C . GLU A 1 324 ? -17 -28.594 -3.576 1 98.44 324 GLU A C 1
ATOM 2424 O O . GLU A 1 324 ? -17.062 -27.875 -4.578 1 98.44 324 GLU A O 1
ATOM 2429 N N . ARG A 1 325 ? -18.031 -28.781 -2.812 1 98.56 325 ARG A N 1
ATOM 2430 C CA . ARG A 1 325 ? -19.281 -28.062 -3.035 1 98.56 325 ARG A CA 1
ATOM 2431 C C . ARG A 1 325 ? -19.047 -26.547 -2.959 1 98.56 325 ARG A C 1
ATOM 2433 O O . ARG A 1 325 ? -19.578 -25.797 -3.783 1 98.56 325 ARG A O 1
ATOM 2440 N N . THR A 1 326 ? -18.312 -26.156 -1.972 1 98.81 326 THR A N 1
ATOM 2441 C CA . THR A 1 326 ? -17.984 -24.75 -1.83 1 98.81 326 THR A CA 1
ATOM 2442 C C . THR A 1 326 ? -17.234 -24.25 -3.059 1 98.81 326 THR A C 1
ATOM 2444 O O . THR A 1 326 ? -17.562 -23.203 -3.613 1 98.81 326 THR A O 1
ATOM 2447 N N . ARG A 1 327 ? -16.172 -24.984 -3.512 1 98.81 327 ARG A N 1
ATOM 2448 C CA . ARG A 1 327 ? -15.438 -24.609 -4.715 1 98.81 327 ARG A CA 1
ATOM 2449 C C . ARG A 1 327 ? -16.375 -24.422 -5.898 1 98.81 327 ARG A C 1
ATOM 2451 O O . ARG A 1 327 ? -16.266 -23.438 -6.625 1 98.81 327 ARG A O 1
ATOM 2458 N N . GLN A 1 328 ? -17.297 -25.328 -6.062 1 98.69 328 GLN A N 1
ATOM 2459 C CA . GLN A 1 328 ? -18.234 -25.281 -7.18 1 98.69 328 GLN A CA 1
ATOM 2460 C C . GLN A 1 328 ? -19.125 -24.047 -7.086 1 98.69 328 GLN A C 1
ATOM 2462 O O . GLN A 1 328 ? -19.406 -23.391 -8.094 1 98.69 328 GLN A O 1
ATOM 2467 N N . ARG A 1 329 ? -19.609 -23.719 -5.93 1 98.75 329 ARG A N 1
ATOM 2468 C CA . ARG A 1 329 ? -20.469 -22.547 -5.746 1 98.75 329 ARG A CA 1
ATOM 2469 C C . ARG A 1 329 ? -19.703 -21.266 -6.047 1 98.75 329 ARG A C 1
ATOM 2471 O O . ARG A 1 329 ? -20.234 -20.359 -6.695 1 98.75 329 ARG A O 1
ATOM 2478 N N . ILE A 1 330 ? -18.5 -21.156 -5.633 1 98.88 330 ILE A N 1
ATOM 2479 C CA . ILE A 1 330 ? -17.672 -19.984 -5.898 1 98.88 330 ILE A CA 1
ATOM 2480 C C . ILE A 1 330 ? -17.375 -19.891 -7.391 1 98.88 330 ILE A C 1
ATOM 2482 O O . ILE A 1 330 ? -17.422 -18.797 -7.973 1 98.88 330 ILE A O 1
ATOM 2486 N N . ASN A 1 331 ? -17.031 -21.031 -8 1 98.94 331 ASN A N 1
ATOM 2487 C CA . ASN A 1 331 ? -16.797 -21.031 -9.438 1 98.94 331 ASN A CA 1
ATOM 2488 C C . ASN A 1 331 ? -18.031 -20.609 -10.219 1 98.94 331 ASN A C 1
ATOM 2490 O O . ASN A 1 331 ? -17.922 -19.922 -11.242 1 98.94 331 ASN A O 1
ATOM 2494 N N . LYS A 1 332 ? -19.203 -21.094 -9.789 1 98.81 332 LYS A N 1
ATOM 2495 C CA . LYS A 1 332 ? -20.438 -20.641 -10.406 1 98.81 332 LYS A CA 1
ATOM 2496 C C . LYS A 1 332 ? -20.578 -19.125 -10.305 1 98.81 332 LYS A C 1
ATOM 2498 O O . LYS A 1 332 ? -20.938 -18.453 -11.281 1 98.81 332 LYS A O 1
ATOM 2503 N N . PHE A 1 333 ? -20.312 -18.562 -9.164 1 98.75 333 PHE A N 1
ATOM 2504 C CA . PHE A 1 333 ? -20.297 -17.109 -8.984 1 98.75 333 PHE A CA 1
ATOM 2505 C C . PHE A 1 333 ? -19.328 -16.438 -9.953 1 98.75 333 PHE A C 1
ATOM 2507 O O . PHE A 1 333 ? -19.688 -15.484 -10.641 1 98.75 333 PHE A O 1
ATOM 2514 N N . ILE A 1 334 ? -18.062 -16.938 -10.031 1 98.88 334 ILE A N 1
ATOM 2515 C CA . ILE A 1 334 ? -17.031 -16.328 -10.875 1 98.88 334 ILE A CA 1
ATOM 2516 C C . ILE A 1 334 ? -17.5 -16.344 -12.336 1 98.88 334 ILE A C 1
ATOM 2518 O O . ILE A 1 334 ? -17.375 -15.336 -13.031 1 98.88 334 ILE A O 1
ATOM 2522 N N . ARG A 1 335 ? -18.078 -17.453 -12.773 1 98.69 335 ARG A N 1
ATOM 2523 C CA . ARG A 1 335 ? -18.5 -17.625 -14.156 1 98.69 335 ARG A CA 1
ATOM 2524 C C . ARG A 1 335 ? -19.641 -16.688 -14.5 1 98.69 335 ARG A C 1
ATOM 2526 O O . ARG A 1 335 ? -19.719 -16.156 -15.617 1 98.69 335 ARG A O 1
ATOM 2533 N N . GLY A 1 336 ? -20.516 -16.406 -13.531 1 98 336 GLY A N 1
ATOM 2534 C CA . GLY A 1 336 ? -21.812 -15.859 -13.938 1 98 336 GLY A CA 1
ATOM 2535 C C . GLY A 1 336 ? -22.125 -14.523 -13.289 1 98 336 GLY A C 1
ATOM 2536 O O . GLY A 1 336 ? -23.141 -13.906 -13.602 1 98 336 GLY A O 1
ATOM 2537 N N . SER A 1 337 ? -21.328 -14.016 -12.398 1 96.69 337 SER A N 1
ATOM 2538 C CA . SER A 1 337 ? -21.703 -12.891 -11.555 1 96.69 337 SER A CA 1
ATOM 2539 C C . SER A 1 337 ? -21.625 -11.578 -12.32 1 96.69 337 SER A C 1
ATOM 2541 O O . SER A 1 337 ? -22.281 -10.594 -11.945 1 96.69 337 SER A O 1
ATOM 2543 N N . GLY A 1 338 ? -20.75 -11.484 -13.383 1 97.94 338 GLY A N 1
ATOM 2544 C CA . GLY A 1 338 ? -20.516 -10.227 -14.078 1 97.94 338 GLY A CA 1
ATOM 2545 C C . GLY A 1 338 ? -19.609 -9.289 -13.32 1 97.94 338 GLY A C 1
ATOM 2546 O O . GLY A 1 338 ? -19.406 -8.141 -13.727 1 97.94 338 GLY A O 1
ATOM 2547 N N . VAL A 1 339 ? -19.047 -9.734 -12.227 1 98.19 339 VAL A N 1
ATOM 2548 C CA . VAL A 1 339 ? -18.156 -8.938 -11.398 1 98.19 339 VAL A CA 1
ATOM 2549 C C . VAL A 1 339 ? -16.844 -8.664 -12.148 1 98.19 339 VAL A C 1
ATOM 2551 O O . VAL A 1 339 ? -16.266 -7.582 -12.031 1 98.19 339 VAL A O 1
ATOM 2554 N N . PHE A 1 340 ? -16.391 -9.594 -12.906 1 98.75 340 PHE A N 1
ATOM 2555 C CA . PHE A 1 340 ? -15.109 -9.523 -13.594 1 98.75 340 PHE A CA 1
ATOM 2556 C C . PHE A 1 340 ? -15.297 -9.109 -15.047 1 98.75 340 PHE A C 1
ATOM 2558 O O . PHE A 1 340 ? -16.312 -9.43 -15.664 1 98.75 340 PHE A O 1
ATOM 2565 N N . ASP A 1 341 ? -14.312 -8.406 -15.578 1 98.75 341 ASP A N 1
ATOM 2566 C CA . ASP A 1 341 ? -14.359 -7.93 -16.953 1 98.75 341 ASP A CA 1
ATOM 2567 C C . ASP A 1 341 ? -14.086 -9.062 -17.938 1 98.75 341 ASP A C 1
ATOM 2569 O O . ASP A 1 341 ? -14.438 -8.969 -19.125 1 98.75 341 ASP A O 1
ATOM 2573 N N . ALA A 1 342 ? -13.453 -10.086 -17.516 1 98.75 342 ALA A N 1
ATOM 2574 C CA . ALA A 1 342 ? -13.242 -11.352 -18.234 1 98.75 342 ALA A CA 1
ATOM 2575 C C . ALA A 1 342 ? -13.102 -12.508 -17.25 1 98.75 342 ALA A C 1
ATOM 2577 O O . ALA A 1 342 ? -12.633 -12.328 -16.125 1 98.75 342 ALA A O 1
ATOM 2578 N N . VAL A 1 343 ? -13.539 -13.648 -17.703 1 98.81 343 VAL A N 1
ATOM 2579 C CA . VAL A 1 343 ? -13.469 -14.836 -16.859 1 98.81 343 VAL A CA 1
ATOM 2580 C C . VAL A 1 343 ? -12.617 -15.906 -17.547 1 98.81 343 VAL A C 1
ATOM 2582 O O . VAL A 1 343 ? -12.812 -16.188 -18.734 1 98.81 343 VAL A O 1
ATOM 2585 N N . LEU A 1 344 ? -11.617 -16.406 -16.875 1 98.88 344 LEU A N 1
ATOM 2586 C CA . LEU A 1 344 ? -10.797 -17.531 -17.312 1 98.88 344 LEU A CA 1
ATOM 2587 C C . LEU A 1 344 ? -11.203 -18.812 -16.578 1 98.88 344 LEU A C 1
ATOM 2589 O O . LEU A 1 344 ? -10.961 -18.953 -15.383 1 98.88 344 LEU A O 1
ATOM 2593 N N . ASP A 1 345 ? -11.758 -19.766 -17.297 1 98.81 345 ASP A N 1
ATOM 2594 C CA . ASP A 1 345 ? -12.25 -21 -16.688 1 98.81 345 ASP A CA 1
ATOM 2595 C C . ASP A 1 345 ? -11.117 -22.016 -16.531 1 98.81 345 ASP A C 1
ATOM 2597 O O . ASP A 1 345 ? -11.148 -23.078 -17.141 1 98.81 345 ASP A O 1
ATOM 2601 N N . PHE A 1 346 ? -10.203 -21.797 -15.664 1 98.94 346 PHE A N 1
ATOM 2602 C CA . PHE A 1 346 ? -9.031 -22.625 -15.422 1 98.94 346 PHE A CA 1
ATOM 2603 C C . PHE A 1 346 ? -9.438 -23.969 -14.828 1 98.94 346 PHE A C 1
ATOM 2605 O O . PHE A 1 346 ? -8.742 -24.969 -15.023 1 98.94 346 PHE A O 1
ATOM 2612 N N . ASP A 1 347 ? -10.555 -23.984 -14.078 1 98.88 347 ASP A N 1
ATOM 2613 C CA . ASP A 1 347 ? -11.125 -25.25 -13.602 1 98.88 347 ASP A CA 1
ATOM 2614 C C . ASP A 1 347 ? -11.391 -26.203 -14.766 1 98.88 347 ASP A C 1
ATOM 2616 O O . ASP A 1 347 ? -10.938 -27.344 -14.742 1 98.88 347 ASP A O 1
ATOM 2620 N N . ARG A 1 348 ? -12.078 -25.719 -15.75 1 98.56 348 ARG A N 1
ATOM 2621 C CA . ARG A 1 348 ? -12.422 -26.547 -16.906 1 98.56 348 ARG A CA 1
ATOM 2622 C C . ARG A 1 348 ? -11.172 -26.984 -17.656 1 98.56 348 ARG A C 1
ATOM 2624 O O . ARG A 1 348 ? -11.133 -28.094 -18.219 1 98.56 348 ARG A O 1
ATOM 2631 N N . VAL A 1 349 ? -10.18 -26.188 -17.688 1 98.88 349 VAL A N 1
ATOM 2632 C CA . VAL A 1 349 ? -8.945 -26.484 -18.422 1 98.88 349 VAL A CA 1
ATOM 2633 C C . VAL A 1 349 ? -8.211 -27.641 -17.766 1 98.88 349 VAL A C 1
ATOM 2635 O O . VAL A 1 349 ? -7.715 -28.547 -18.438 1 98.88 349 VAL A O 1
ATOM 2638 N N . LEU A 1 350 ? -8.227 -27.672 -16.438 1 98.88 350 LEU A N 1
ATOM 2639 C CA . LEU A 1 350 ? -7.305 -28.562 -15.75 1 98.88 350 LEU A CA 1
ATOM 2640 C C . LEU A 1 350 ? -8.031 -29.812 -15.25 1 98.88 350 LEU A C 1
ATOM 2642 O O . LEU A 1 350 ? -7.398 -30.812 -14.914 1 98.88 350 LEU A O 1
ATOM 2646 N N . ARG A 1 351 ? -9.336 -29.781 -15.125 1 98.75 351 ARG A N 1
ATOM 2647 C CA . ARG A 1 351 ? -10.07 -30.859 -14.469 1 98.75 351 ARG A CA 1
ATOM 2648 C C . ARG A 1 351 ? -10.102 -32.125 -15.344 1 98.75 351 ARG A C 1
ATOM 2650 O O . ARG A 1 351 ? -9.992 -32.031 -16.562 1 98.75 351 ARG A O 1
ATOM 2657 N N . ASP A 1 352 ? -10.203 -33.25 -14.703 1 98.06 352 ASP A N 1
ATOM 2658 C CA . ASP A 1 352 ? -10.547 -34.5 -15.375 1 98.06 352 ASP A CA 1
ATOM 2659 C C . ASP A 1 352 ? -12.008 -34.5 -15.828 1 98.06 352 ASP A C 1
ATOM 2661 O O . ASP A 1 352 ? -12.914 -34.406 -15 1 98.06 352 ASP A O 1
ATOM 2665 N N . PRO A 1 353 ? -12.266 -34.562 -17.109 1 97.19 353 PRO A N 1
ATOM 2666 C CA . PRO A 1 353 ? -13.656 -34.562 -17.578 1 97.19 353 PRO A CA 1
ATOM 2667 C C . PRO A 1 353 ? -14.5 -35.688 -17 1 97.19 353 PRO A C 1
ATOM 2669 O O . PRO A 1 353 ? -15.719 -35.562 -16.859 1 97.19 353 PRO A O 1
ATOM 2672 N N . GLN A 1 354 ? -13.898 -36.781 -16.594 1 96.38 354 GLN A N 1
ATOM 2673 C CA . GLN A 1 354 ? -14.617 -37.938 -16.031 1 96.38 354 GLN A CA 1
ATOM 2674 C C . GLN A 1 354 ? -14.727 -37.812 -14.516 1 96.38 354 GLN A C 1
ATOM 2676 O O . GLN A 1 354 ? -15.484 -38.562 -13.891 1 96.38 354 GLN A O 1
ATOM 2681 N N . ALA A 1 355 ? -13.93 -37.031 -13.938 1 97.06 355 ALA A N 1
ATOM 2682 C CA . ALA A 1 355 ? -13.945 -36.75 -12.5 1 97.06 355 ALA A CA 1
ATOM 2683 C C . ALA A 1 355 ? -13.664 -35.281 -12.227 1 97.06 355 ALA A C 1
ATOM 2685 O O . ALA A 1 355 ? -12.594 -34.906 -11.742 1 97.06 355 ALA A O 1
ATOM 2686 N N . PRO A 1 356 ? -14.594 -34.438 -12.422 1 96.81 356 PRO A N 1
ATOM 2687 C CA . PRO A 1 356 ? -14.383 -32.969 -12.492 1 96.81 356 PRO A CA 1
ATOM 2688 C C . PRO A 1 356 ? -13.859 -32.375 -11.18 1 96.81 356 PRO A C 1
ATOM 2690 O O . PRO A 1 356 ? -13.43 -31.234 -11.148 1 96.81 356 PRO A O 1
ATOM 2693 N N . SER A 1 357 ? -13.859 -33.125 -10.039 1 97.69 357 SER A N 1
ATOM 2694 C CA . SER A 1 357 ? -13.336 -32.656 -8.766 1 97.69 357 SER A CA 1
ATOM 2695 C C . SER A 1 357 ? -11.836 -32.906 -8.656 1 97.69 357 SER A C 1
ATOM 2697 O O . SER A 1 35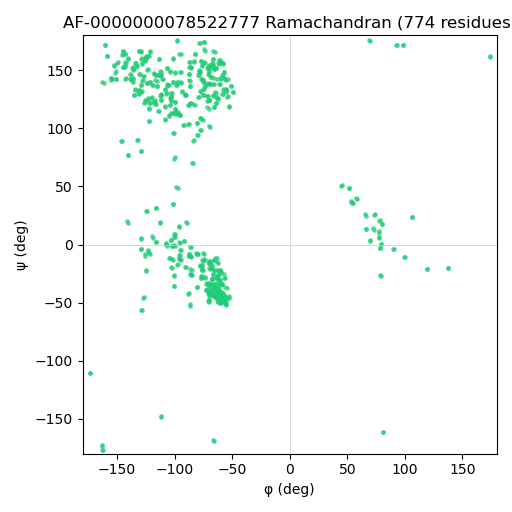7 ? -11.211 -32.531 -7.66 1 97.69 357 SER A O 1
ATOM 2699 N N . GLN A 1 358 ? -11.281 -33.531 -9.688 1 98.12 358 GLN A N 1
ATOM 2700 C CA . GLN A 1 358 ? -9.867 -33.906 -9.688 1 98.12 358 GLN A CA 1
ATOM 2701 C C . GLN A 1 358 ? -9.141 -33.312 -10.891 1 98.12 358 GLN A C 1
ATOM 2703 O O . GLN A 1 358 ? -9.75 -33.094 -11.938 1 98.12 358 GLN A O 1
ATOM 2708 N N . LEU A 1 359 ? -7.871 -33.031 -10.742 1 98.44 359 LEU A N 1
ATOM 2709 C CA . LEU A 1 359 ? -7.027 -32.688 -11.875 1 98.44 359 LEU A CA 1
ATOM 2710 C C . LEU A 1 359 ? -6.906 -33.844 -12.859 1 98.44 359 LEU A C 1
ATOM 2712 O O . LEU A 1 359 ? -6.859 -35 -12.453 1 98.44 359 LEU A O 1
ATOM 2716 N N . LEU A 1 360 ? -6.879 -33.5 -14.18 1 98.31 360 LEU A N 1
ATOM 2717 C CA . LEU A 1 360 ? -6.516 -34.5 -15.148 1 98.31 360 LEU A CA 1
ATOM 2718 C C . LEU A 1 360 ? -5.148 -35.094 -14.828 1 98.31 360 LEU A C 1
ATOM 2720 O O . LEU A 1 360 ? -4.223 -34.375 -14.453 1 98.31 360 LEU A O 1
ATOM 2724 N N . GLU A 1 361 ? -5.004 -36.375 -15.039 1 96.5 361 GLU A N 1
ATOM 2725 C CA . GLU A 1 361 ? -3.818 -37.125 -14.594 1 96.5 361 GLU A CA 1
ATOM 2726 C C . GLU A 1 361 ? -2.541 -36.469 -15.125 1 96.5 361 GLU A C 1
ATOM 2728 O O . GLU A 1 361 ? -1.593 -36.25 -14.367 1 96.5 361 GLU A O 1
ATOM 2733 N N . LYS A 1 362 ? -2.457 -36.094 -16.375 1 97.5 362 LYS A N 1
ATOM 2734 C CA . LYS A 1 362 ? -1.244 -35.562 -16.969 1 97.5 362 LYS A CA 1
ATOM 2735 C C . LYS A 1 362 ? -0.926 -34.156 -16.406 1 97.5 362 LYS A C 1
ATOM 2737 O O . LYS A 1 362 ? 0.196 -33.688 -16.547 1 97.5 362 LYS A O 1
ATOM 2742 N N . TYR A 1 363 ? -1.964 -33.5 -15.836 1 98.56 363 TYR A N 1
ATOM 2743 C CA . TYR A 1 363 ? -1.772 -32.156 -15.281 1 98.56 363 TYR A CA 1
ATOM 2744 C C . TYR A 1 363 ? -1.511 -32.219 -13.781 1 98.56 363 TYR A C 1
ATOM 2746 O O . TYR A 1 363 ? -1.14 -31.219 -13.172 1 98.56 363 TYR A O 1
ATOM 2754 N N . ASP A 1 364 ? -1.721 -33.344 -13.148 1 97.75 364 ASP A N 1
ATOM 2755 C CA . ASP A 1 364 ? -1.568 -33.531 -11.711 1 97.75 364 ASP A CA 1
ATOM 2756 C C . ASP A 1 364 ? -0.112 -33.781 -11.336 1 97.75 364 ASP A C 1
ATOM 2758 O O . ASP A 1 364 ? 0.463 -34.781 -11.758 1 97.75 364 ASP A O 1
ATOM 2762 N N . SER A 1 365 ? 0.491 -32.938 -10.508 1 96.69 365 SER A N 1
ATOM 2763 C CA . SER A 1 365 ? 1.892 -33.094 -10.125 1 96.69 365 SER A CA 1
ATOM 2764 C C . SER A 1 365 ? 2.078 -34.219 -9.133 1 96.69 365 SER A C 1
ATOM 2766 O O . SER A 1 365 ? 3.209 -34.594 -8.82 1 96.69 365 SER A O 1
ATOM 2768 N N . GLY A 1 366 ? 0.995 -34.781 -8.648 1 95.75 366 GLY A N 1
ATOM 2769 C CA . GLY A 1 366 ? 1.053 -35.875 -7.699 1 95.75 366 GLY A CA 1
ATOM 2770 C C . GLY A 1 366 ? 0.39 -35.562 -6.371 1 95.75 366 GLY A C 1
ATOM 2771 O O . GLY A 1 366 ? -0.027 -36.469 -5.645 1 95.75 366 GLY A O 1
ATOM 2772 N N . ASP A 1 367 ? 0.24 -34.25 -6.066 1 96.69 367 ASP A N 1
ATOM 2773 C CA . ASP A 1 367 ? -0.348 -33.906 -4.777 1 96.69 367 ASP A CA 1
ATOM 2774 C C . ASP A 1 367 ? -1.825 -33.562 -4.926 1 96.69 367 ASP A C 1
ATOM 2776 O O . ASP A 1 367 ? -2.471 -33.156 -3.959 1 96.69 367 ASP A O 1
ATOM 2780 N N . HIS A 1 368 ? -2.354 -33.594 -6.219 1 97.81 368 HIS A N 1
ATOM 2781 C CA . HIS A 1 368 ? -3.762 -33.406 -6.555 1 97.81 368 HIS A CA 1
ATOM 2782 C C . HIS A 1 368 ? -4.199 -31.969 -6.383 1 97.81 368 HIS A C 1
ATOM 2784 O O . HIS A 1 368 ? -5.398 -31.672 -6.309 1 97.81 368 HIS A O 1
ATOM 2790 N N . LEU A 1 369 ? -3.283 -31.047 -6.246 1 98.38 369 LEU A N 1
ATOM 2791 C CA . LEU A 1 369 ? -3.592 -29.625 -6.07 1 98.38 369 LEU A CA 1
ATOM 2792 C C . LEU A 1 369 ? -2.842 -28.781 -7.086 1 98.38 369 LEU A C 1
ATOM 2794 O O . LEU A 1 369 ? -3.43 -27.906 -7.723 1 98.38 369 LEU A O 1
ATOM 2798 N N . HIS A 1 370 ? -1.545 -29.062 -7.254 1 98.56 370 HIS A N 1
ATOM 2799 C CA . HIS A 1 370 ? -0.689 -28.234 -8.086 1 98.56 370 HIS A CA 1
ATOM 2800 C C . HIS A 1 370 ? -0.46 -28.875 -9.453 1 98.56 370 HIS A C 1
ATOM 2802 O O . HIS A 1 370 ? -0.249 -30.078 -9.555 1 98.56 370 HIS A O 1
ATOM 2808 N N . PRO A 1 371 ? -0.463 -28.062 -10.547 1 98.69 371 PRO A N 1
ATOM 2809 C CA . PRO A 1 371 ? -0.256 -28.578 -11.898 1 98.69 371 PRO A CA 1
ATOM 2810 C C . PRO A 1 371 ? 1.207 -28.906 -12.195 1 98.69 371 PRO A C 1
ATOM 2812 O O . PRO A 1 371 ? 2.105 -28.344 -11.555 1 98.69 371 PRO A O 1
ATOM 2815 N N . THR A 1 372 ? 1.398 -29.844 -13.148 1 98.56 372 THR A N 1
ATOM 2816 C CA . THR A 1 372 ? 2.68 -30.031 -13.82 1 98.56 372 THR A CA 1
ATOM 2817 C C . THR A 1 372 ? 2.924 -28.906 -14.828 1 98.56 372 THR A C 1
ATOM 2819 O O . THR A 1 372 ? 2.041 -28.094 -15.078 1 98.56 372 THR A O 1
ATOM 2822 N N . VAL A 1 373 ? 4.113 -28.891 -15.422 1 98.75 373 VAL A N 1
ATOM 2823 C CA . VAL A 1 373 ? 4.402 -27.922 -16.484 1 98.75 373 VAL A CA 1
ATOM 2824 C C . VAL A 1 373 ? 3.418 -28.109 -17.641 1 98.75 373 VAL A C 1
ATOM 2826 O O . VAL A 1 373 ? 3.008 -27.141 -18.281 1 98.75 373 VAL A O 1
ATOM 2829 N N . ALA A 1 374 ? 3.012 -29.359 -17.875 1 98.88 374 ALA A N 1
ATOM 2830 C CA . ALA A 1 374 ? 2.008 -29.609 -18.906 1 98.88 374 ALA A CA 1
ATOM 2831 C C . ALA A 1 374 ? 0.697 -28.891 -18.578 1 98.88 374 ALA A C 1
ATOM 2833 O O . ALA A 1 374 ? 0.045 -28.344 -19.453 1 98.88 374 ALA A O 1
ATOM 2834 N N . GLY A 1 375 ? 0.272 -28.953 -17.312 1 98.88 375 GLY A N 1
ATOM 2835 C CA . GLY A 1 375 ? -0.894 -28.203 -16.875 1 98.88 375 GLY A CA 1
ATOM 2836 C C . GLY A 1 375 ? -0.72 -26.703 -17.031 1 98.88 375 GLY A C 1
ATOM 2837 O O . GLY A 1 375 ? -1.638 -26.016 -17.469 1 98.88 375 GLY A O 1
ATOM 2838 N N . TYR A 1 376 ? 0.462 -26.219 -16.656 1 98.88 376 TYR A N 1
ATOM 2839 C CA . TYR A 1 376 ? 0.755 -24.797 -16.812 1 98.88 376 TYR A CA 1
ATOM 2840 C C . TYR A 1 376 ? 0.711 -24.375 -18.266 1 98.88 376 TYR A C 1
ATOM 2842 O O . TYR A 1 376 ? 0.212 -23.297 -18.594 1 98.88 376 TYR A O 1
ATOM 2850 N N . GLN A 1 377 ? 1.24 -25.234 -19.141 1 98.88 377 GLN A N 1
ATOM 2851 C CA . GLN A 1 377 ? 1.172 -24.953 -20.562 1 98.88 377 GLN A CA 1
ATOM 2852 C C . GLN A 1 377 ? -0.275 -24.891 -21.047 1 98.88 377 GLN A C 1
ATOM 2854 O O . GLN A 1 377 ? -0.629 -24.047 -21.875 1 98.88 377 GLN A O 1
ATOM 2859 N N . ALA A 1 378 ? -1.117 -25.812 -20.547 1 98.94 378 ALA A N 1
ATOM 2860 C CA . ALA A 1 378 ? -2.531 -25.828 -20.922 1 98.94 378 ALA A CA 1
ATOM 2861 C C . ALA A 1 378 ? -3.207 -24.516 -20.531 1 98.94 378 ALA A C 1
ATOM 2863 O O . ALA A 1 378 ? -4.023 -23.969 -21.281 1 98.94 378 ALA A O 1
ATOM 2864 N N . LEU A 1 379 ? -2.934 -23.953 -19.375 1 98.94 379 LEU A N 1
ATOM 2865 C CA . LEU A 1 379 ? -3.486 -22.672 -18.953 1 98.94 379 LEU A CA 1
ATOM 2866 C C . LEU A 1 379 ? -3.045 -21.547 -19.875 1 98.94 379 LEU A C 1
ATOM 2868 O O . LEU A 1 379 ? -3.865 -20.719 -20.297 1 98.94 379 LEU A O 1
ATOM 2872 N N . ALA A 1 380 ? -1.733 -21.5 -20.172 1 98.88 380 ALA A N 1
ATOM 2873 C CA . ALA A 1 380 ? -1.194 -20.469 -21.047 1 98.88 380 ALA A CA 1
ATOM 2874 C C . ALA A 1 380 ? -1.829 -20.531 -22.422 1 98.88 380 ALA A C 1
ATOM 2876 O O . ALA A 1 380 ? -2.156 -19.5 -23.016 1 98.88 380 ALA A O 1
ATOM 2877 N N . ASP A 1 381 ? -1.977 -21.812 -22.938 1 98.75 381 ASP A N 1
ATOM 2878 C CA . ASP A 1 381 ? -2.564 -22.016 -24.25 1 98.75 381 ASP A CA 1
ATOM 2879 C C . ASP A 1 381 ? -4.023 -21.562 -24.281 1 98.75 381 ASP A C 1
ATOM 2881 O O . ASP A 1 381 ? -4.484 -21 -25.281 1 98.75 381 ASP A O 1
ATOM 2885 N N . TYR A 1 382 ? -4.711 -21.812 -23.25 1 98.75 382 TYR A N 1
ATOM 2886 C CA . TYR A 1 382 ? -6.133 -21.5 -23.156 1 98.75 382 TYR A CA 1
ATOM 2887 C C . TYR A 1 382 ? -6.355 -20 -23.031 1 98.75 382 TYR A C 1
ATOM 2889 O O . TYR A 1 382 ? -7.379 -19.484 -23.484 1 98.75 382 TYR A O 1
ATOM 2897 N N . PHE A 1 383 ? -5.496 -19.234 -22.391 1 98.81 383 PHE A N 1
ATOM 2898 C CA . PHE A 1 383 ? -5.68 -17.828 -22.031 1 98.81 383 PHE A CA 1
ATOM 2899 C C . PHE A 1 383 ? -6.082 -17 -23.25 1 98.81 383 PHE A C 1
ATOM 2901 O O . PHE A 1 383 ? -5.336 -16.938 -24.234 1 98.81 383 PHE A O 1
ATOM 2908 N N . PRO A 1 384 ? -7.238 -16.375 -23.234 1 98.38 384 PRO A N 1
ATOM 2909 C CA . PRO A 1 384 ? -7.699 -15.602 -24.391 1 98.38 384 PRO A CA 1
ATOM 2910 C C . PRO A 1 384 ? -7.004 -14.242 -24.484 1 98.38 384 PRO A C 1
ATOM 2912 O O . PRO A 1 384 ? -7.383 -13.297 -23.797 1 98.38 384 PRO A O 1
ATOM 2915 N N . LEU A 1 385 ? -6.16 -14.086 -25.406 1 98.19 385 LEU A N 1
ATOM 2916 C CA . LEU A 1 385 ? -5.348 -12.883 -25.516 1 98.19 385 LEU A CA 1
ATOM 2917 C C . LEU A 1 385 ? -6.211 -11.68 -25.906 1 98.19 385 LEU A C 1
ATOM 2919 O O . LEU A 1 385 ? -5.797 -10.531 -25.719 1 98.19 385 LEU A O 1
ATOM 2923 N N . GLY A 1 386 ? -7.426 -11.906 -26.422 1 97.69 386 GLY A N 1
ATOM 2924 C CA . GLY A 1 386 ? -8.336 -10.844 -26.812 1 97.69 386 GLY A CA 1
ATOM 2925 C C . GLY A 1 386 ? -8.82 -10.008 -25.641 1 97.69 386 GLY A C 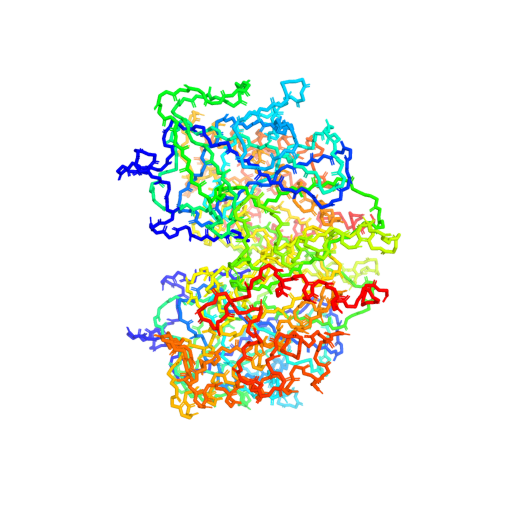1
ATOM 2926 O O . GLY A 1 386 ? -9.352 -8.906 -25.828 1 97.69 386 GLY A O 1
ATOM 2927 N N . VAL A 1 387 ? -8.602 -10.461 -24.422 1 98 387 VAL A N 1
ATOM 2928 C CA . VAL A 1 387 ? -9.094 -9.758 -23.234 1 98 387 VAL A CA 1
ATOM 2929 C C . VAL A 1 387 ? -8.344 -8.438 -23.078 1 98 387 VAL A C 1
ATOM 2931 O O . VAL A 1 387 ? -8.797 -7.547 -22.359 1 98 387 VAL A O 1
ATOM 2934 N N . PHE A 1 388 ? -7.203 -8.297 -23.734 1 97.44 388 PHE A N 1
ATOM 2935 C CA . PHE A 1 388 ? -6.383 -7.102 -23.594 1 97.44 388 PHE A CA 1
ATOM 2936 C C . PHE A 1 388 ? -6.816 -6.023 -24.578 1 97.44 388 PHE A C 1
ATOM 2938 O O . PHE A 1 388 ? -6.27 -4.922 -24.578 1 97.44 388 PHE A O 1
ATOM 2945 N N . GLU A 1 389 ? -7.711 -6.375 -25.484 1 92.19 389 GLU A N 1
ATOM 2946 C CA . GLU A 1 389 ? -8.188 -5.426 -26.5 1 92.19 389 GLU A CA 1
ATOM 2947 C C . GLU A 1 389 ? -9.336 -4.582 -25.953 1 92.19 389 GLU A C 1
ATOM 2949 O O . GLU A 1 389 ? -10.211 -5.09 -25.25 1 92.19 389 GLU A O 1
ATOM 2954 N N . MET B 1 1 ? -4.918 10.781 7.691 1 88.81 1 MET B N 1
ATOM 2955 C CA . MET B 1 1 ? -4.484 9.469 7.238 1 88.81 1 MET B CA 1
ATOM 2956 C C . MET B 1 1 ? -4.715 8.414 8.32 1 88.81 1 MET B C 1
ATOM 2958 O O . MET B 1 1 ? -4.574 8.703 9.508 1 88.81 1 MET B O 1
ATOM 2962 N N . PRO B 1 2 ? -5.098 7.219 7.93 1 92.81 2 PRO B N 1
ATOM 2963 C CA . PRO B 1 2 ? -5.18 6.133 8.906 1 92.81 2 PRO B CA 1
ATOM 2964 C C . PRO B 1 2 ? -3.85 5.871 9.609 1 92.81 2 PRO B C 1
ATOM 2966 O O . PRO B 1 2 ? -2.789 5.945 8.984 1 92.81 2 PRO B O 1
ATOM 2969 N N . GLN B 1 3 ? -3.877 5.754 10.898 1 96.69 3 GLN B N 1
ATOM 2970 C CA . GLN B 1 3 ? -2.738 5.312 11.695 1 96.69 3 GLN B CA 1
ATOM 2971 C C . GLN B 1 3 ? -3.189 4.434 12.859 1 96.69 3 GLN B C 1
ATOM 2973 O O . GLN B 1 3 ? -4.387 4.336 13.141 1 96.69 3 GLN B O 1
ATOM 2978 N N . LEU B 1 4 ? -2.26 3.715 13.438 1 97.62 4 LEU B N 1
ATOM 2979 C CA . LEU B 1 4 ? -2.537 3.025 14.695 1 97.62 4 LEU B CA 1
ATOM 2980 C C . LEU B 1 4 ? -2.826 4.023 15.812 1 97.62 4 LEU B C 1
ATOM 2982 O O . LEU B 1 4 ? -1.995 4.883 16.109 1 97.62 4 LEU B O 1
ATOM 2986 N N . VAL B 1 5 ? -3.975 3.893 16.375 1 97.62 5 VAL B N 1
ATOM 2987 C CA . VAL B 1 5 ? -4.359 4.809 17.438 1 97.62 5 VAL B CA 1
ATOM 2988 C C . VAL B 1 5 ? -3.518 4.531 18.688 1 97.62 5 VAL B C 1
ATOM 2990 O O . VAL B 1 5 ? -3.467 3.398 19.172 1 97.62 5 VAL B O 1
ATOM 2993 N N . GLU B 1 6 ? -2.869 5.543 19.141 1 96.19 6 GLU B N 1
ATOM 2994 C CA . GLU B 1 6 ? -2.082 5.395 20.359 1 96.19 6 GLU B CA 1
ATOM 2995 C C . GLU B 1 6 ? -2.979 5.141 21.578 1 96.19 6 GLU B C 1
ATOM 2997 O O . GLU B 1 6 ? -4.113 5.617 21.625 1 96.19 6 GLU B O 1
ATOM 3002 N N . PRO B 1 7 ? -2.436 4.531 22.578 1 94.31 7 PRO B N 1
ATOM 3003 C CA . PRO B 1 7 ? -3.244 4.172 23.75 1 94.31 7 PRO B CA 1
ATOM 3004 C C . PRO B 1 7 ? -3.969 5.371 24.344 1 94.31 7 PRO B C 1
ATOM 3006 O O . PRO B 1 7 ? -5.152 5.273 24.688 1 94.31 7 PRO B O 1
ATOM 3009 N N . ALA B 1 8 ? -3.334 6.539 24.359 1 94.62 8 ALA B N 1
ATOM 3010 C CA . ALA B 1 8 ? -3.922 7.719 25 1 94.62 8 ALA B CA 1
ATOM 3011 C C . ALA B 1 8 ? -5.031 8.312 24.125 1 94.62 8 ALA B C 1
ATOM 3013 O O . ALA B 1 8 ? -5.812 9.141 24.594 1 94.62 8 ALA B O 1
ATOM 3014 N N . ASN B 1 9 ? -5.086 7.879 22.875 1 96.31 9 ASN B N 1
ATOM 3015 C CA . ASN B 1 9 ? -6.074 8.414 21.938 1 96.31 9 ASN B CA 1
ATOM 3016 C C . ASN B 1 9 ? -7.176 7.395 21.656 1 96.31 9 ASN B C 1
ATOM 3018 O O . ASN B 1 9 ? -8.055 7.645 20.828 1 96.31 9 ASN B O 1
ATOM 3022 N N . LEU B 1 10 ? -7.105 6.211 22.281 1 97.44 10 LEU B N 1
ATOM 3023 C CA . LEU B 1 10 ? -8.234 5.289 22.234 1 97.44 10 LEU B CA 1
ATOM 3024 C C . LEU B 1 10 ? -9.477 5.918 22.859 1 97.44 10 LEU B C 1
ATOM 3026 O O . LEU B 1 10 ? -9.375 6.91 23.594 1 97.44 10 LEU B O 1
ATOM 3030 N N . PRO B 1 11 ? -10.703 5.422 22.484 1 97.5 11 PRO B N 1
ATOM 3031 C CA . PRO B 1 11 ? -11.883 6.016 23.125 1 97.5 11 PRO B CA 1
ATOM 3032 C C . PRO B 1 11 ? -11.859 5.898 24.641 1 97.5 11 PRO B C 1
ATOM 3034 O O . PRO B 1 11 ? -11.172 5.031 25.188 1 97.5 11 PRO B O 1
ATOM 3037 N N . PRO B 1 12 ? -12.57 6.812 25.281 1 96.31 12 PRO B N 1
ATOM 3038 C CA . PRO B 1 12 ? -12.594 6.723 26.75 1 96.31 12 PRO B CA 1
ATOM 3039 C C . PRO B 1 12 ? -13.32 5.477 27.25 1 96.31 12 PRO B C 1
ATOM 3041 O O . PRO B 1 12 ? -14.148 4.906 26.531 1 96.31 12 PRO B O 1
ATOM 3044 N N . ALA B 1 13 ? -12.883 5.094 28.422 1 94.88 13 ALA B N 1
ATOM 3045 C CA . ALA B 1 13 ? -13.695 4.09 29.109 1 94.88 13 ALA B CA 1
ATOM 3046 C C . ALA B 1 13 ? -15.148 4.555 29.219 1 94.88 13 ALA B C 1
ATOM 3048 O O . ALA B 1 13 ? -15.406 5.738 29.453 1 94.88 13 ALA B O 1
ATOM 3049 N N . PRO B 1 14 ? -16.094 3.686 29.078 1 96.44 14 PRO B N 1
ATOM 3050 C CA . PRO B 1 14 ? -15.945 2.232 28.984 1 96.44 14 PRO B CA 1
ATOM 3051 C C . PRO B 1 14 ? -15.922 1.736 27.531 1 96.44 14 PRO B C 1
ATOM 3053 O O . PRO B 1 14 ? -16.125 0.546 27.281 1 96.44 14 PRO B O 1
ATOM 3056 N N . PHE B 1 15 ? -15.719 2.557 26.594 1 98 15 PHE B N 1
ATOM 3057 C CA . PHE B 1 15 ? -15.727 2.16 25.188 1 98 15 PHE B CA 1
ATOM 3058 C C . PHE B 1 15 ? -14.422 1.475 24.812 1 98 15 PHE B C 1
ATOM 3060 O O . PHE B 1 15 ? -14.312 0.873 23.734 1 98 15 PHE B O 1
ATOM 3067 N N . ASN B 1 16 ? -13.414 1.655 25.594 1 96.5 16 ASN B N 1
ATOM 3068 C CA . ASN B 1 16 ? -12.141 0.95 25.5 1 96.5 16 ASN B CA 1
ATOM 3069 C C . ASN B 1 16 ? -12.055 -0.192 26.516 1 96.5 16 ASN B C 1
ATOM 3071 O O . ASN B 1 16 ? -11.328 -0.098 27.5 1 96.5 16 ASN B O 1
ATOM 3075 N N . GLY B 1 17 ? -12.734 -1.274 26.266 1 92.44 17 GLY B N 1
ATOM 3076 C CA . GLY B 1 17 ? -12.898 -2.371 27.203 1 92.44 17 GLY B CA 1
ATOM 3077 C C . GLY B 1 17 ? -11.602 -3.111 27.484 1 92.44 17 GLY B C 1
ATOM 3078 O O . GLY B 1 17 ? -10.516 -2.609 27.188 1 92.44 17 GLY B O 1
ATOM 3079 N N . SER B 1 18 ? -11.75 -4.273 28.141 1 92.5 18 SER B N 1
ATOM 3080 C CA . SER B 1 18 ? -10.57 -5.02 28.594 1 92.5 18 SER B CA 1
ATOM 3081 C C . SER B 1 18 ? -10.055 -5.941 27.5 1 92.5 18 SER B C 1
ATOM 3083 O O . SER B 1 18 ? -8.867 -6.289 27.484 1 92.5 18 SER B O 1
ATOM 3085 N N . THR B 1 19 ? -10.961 -6.328 26.594 1 94.69 19 THR B N 1
ATOM 3086 C CA . THR B 1 19 ? -10.531 -7.285 25.578 1 94.69 19 THR B CA 1
ATOM 3087 C C . THR B 1 19 ? -10.805 -6.746 24.188 1 94.69 19 THR B C 1
ATOM 3089 O O . THR B 1 19 ? -10.25 -7.246 23.203 1 94.69 19 THR B O 1
ATOM 3092 N N . SER B 1 20 ? -11.75 -5.828 24.109 1 97 20 SER B N 1
ATOM 3093 C CA . SER B 1 20 ? -12.148 -5.258 22.828 1 97 20 SER B CA 1
ATOM 3094 C C . SER B 1 20 ? -12.453 -3.766 22.953 1 97 20 SER B C 1
ATOM 3096 O O . SER B 1 20 ? -12.672 -3.266 24.062 1 97 20 SER B O 1
ATOM 3098 N N . VAL B 1 21 ? -12.359 -3.084 21.922 1 98.5 21 VAL B N 1
ATOM 3099 C CA . VAL B 1 21 ? -12.688 -1.666 21.828 1 98.5 21 VAL B CA 1
ATOM 3100 C C . VAL B 1 21 ? -13.977 -1.488 21.031 1 98.5 21 VAL B C 1
ATOM 3102 O O . VAL B 1 21 ? -14.18 -2.162 20.016 1 98.5 21 VAL B O 1
ATOM 3105 N N . PHE B 1 22 ? -14.938 -0.642 21.547 1 98.69 22 PHE B N 1
ATOM 3106 C CA . PHE B 1 22 ? -16.172 -0.253 20.875 1 98.69 22 PHE B CA 1
ATOM 3107 C C . PHE B 1 22 ? -17.172 -1.402 20.875 1 98.69 22 PHE B C 1
ATOM 3109 O O . PHE B 1 22 ? -17.922 -1.583 19.922 1 98.69 22 PHE B O 1
ATOM 3116 N N . SER B 1 23 ? -17.078 -2.328 21.859 1 98.38 23 SER B N 1
ATOM 3117 C CA . SER B 1 23 ? -18.109 -3.352 21.984 1 98.38 23 SER B CA 1
ATOM 3118 C C . SER B 1 23 ? -19.484 -2.727 22.188 1 98.38 23 SER B C 1
ATOM 3120 O O . SER B 1 23 ? -19.656 -1.837 23.016 1 98.38 23 SER B O 1
ATOM 3122 N N . ASN B 1 24 ? -20.469 -3.213 21.328 1 98.5 24 ASN B N 1
ATOM 3123 C CA . ASN B 1 24 ? -21.828 -2.711 21.375 1 98.5 24 ASN B CA 1
ATOM 3124 C C . ASN B 1 24 ? -21.875 -1.187 21.297 1 98.5 24 ASN B C 1
ATOM 3126 O O . ASN B 1 24 ? -22.516 -0.54 22.141 1 98.5 24 ASN B O 1
ATOM 3130 N N . THR B 1 25 ? -21.203 -0.602 20.391 1 98.75 25 THR B N 1
ATOM 3131 C CA . THR B 1 25 ? -21 0.844 20.391 1 98.75 25 THR B CA 1
ATOM 3132 C C . THR B 1 25 ? -21.328 1.433 19.016 1 98.75 25 THR B C 1
ATOM 3134 O O . THR B 1 25 ? -20.938 0.874 18 1 98.75 25 THR B O 1
ATOM 3137 N N . THR B 1 26 ? -22.078 2.482 18.969 1 98.81 26 THR B N 1
ATOM 3138 C CA . THR B 1 26 ? -22.172 3.35 17.797 1 98.81 26 THR B CA 1
ATOM 3139 C C . THR B 1 26 ? -21.141 4.469 17.875 1 98.81 26 THR B C 1
ATOM 3141 O O . THR B 1 26 ? -20.984 5.117 18.906 1 98.81 26 THR B O 1
ATOM 3144 N N . ILE B 1 27 ? -20.438 4.625 16.875 1 98.88 27 ILE B N 1
ATOM 3145 C CA . ILE B 1 27 ? -19.531 5.754 16.656 1 98.88 27 ILE B CA 1
ATOM 3146 C C . ILE B 1 27 ? -20.141 6.711 15.633 1 98.88 27 ILE B C 1
ATOM 3148 O O . ILE B 1 27 ? -20.312 6.355 14.469 1 98.88 27 ILE B O 1
ATOM 3152 N N . ARG B 1 28 ? -20.531 7.871 16.062 1 98.81 28 ARG B N 1
ATOM 3153 C CA . ARG B 1 28 ? -21.062 8.914 15.18 1 98.81 28 ARG B CA 1
ATOM 3154 C C . ARG B 1 28 ? -20 9.945 14.844 1 98.81 28 ARG B C 1
ATOM 3156 O O . ARG B 1 28 ? -19.5 10.648 15.734 1 98.81 28 ARG B O 1
ATOM 3163 N N . GLN B 1 29 ? -19.672 10.023 13.602 1 98.81 29 GLN B N 1
ATOM 3164 C CA . GLN B 1 29 ? -18.547 10.852 13.148 1 98.81 29 GLN B CA 1
ATOM 3165 C C . GLN B 1 29 ? -18.984 11.789 12.023 1 98.81 29 GLN B C 1
ATOM 3167 O O . GLN B 1 29 ? -19.844 11.445 11.211 1 98.81 29 GLN B O 1
ATOM 3172 N N . THR B 1 30 ? -18.469 13 12.047 1 98.75 30 THR B N 1
ATOM 3173 C CA . THR B 1 30 ? -18.688 13.961 10.969 1 98.75 30 THR B CA 1
ATOM 3174 C C . THR B 1 30 ? -17.375 14.344 10.297 1 98.75 30 THR B C 1
ATOM 3176 O O . THR B 1 30 ? -16.312 14.289 10.914 1 98.75 30 THR B O 1
ATOM 3179 N N . LEU B 1 31 ? -17.438 14.609 9.016 1 98.12 31 LEU B N 1
ATOM 3180 C CA . LEU B 1 31 ? -16.297 15.086 8.25 1 98.12 31 LEU B CA 1
ATOM 3181 C C . LEU B 1 31 ? -16.75 16.078 7.172 1 98.12 31 LEU B C 1
ATOM 3183 O O . LEU B 1 31 ? -17.953 16.234 6.938 1 98.12 31 LEU B O 1
ATOM 3187 N N . GLN B 1 32 ? -15.844 16.781 6.605 1 97.69 32 GLN B N 1
ATOM 3188 C CA . GLN B 1 32 ? -16.109 17.703 5.504 1 97.69 32 GLN B CA 1
ATOM 3189 C C . GLN B 1 32 ? -15.672 17.109 4.168 1 97.69 32 GLN B C 1
ATOM 3191 O O . GLN B 1 32 ? -14.547 16.625 4.031 1 97.69 32 GLN B O 1
ATOM 3196 N N . VAL B 1 33 ? -16.547 17.078 3.176 1 97.5 33 VAL B N 1
ATOM 3197 C CA . VAL B 1 33 ? -16.156 16.625 1.841 1 97.5 33 VAL B CA 1
ATOM 3198 C C . VAL B 1 33 ? -15.602 17.812 1.05 1 97.5 33 VAL B C 1
ATOM 3200 O O . VAL B 1 33 ? -15.898 18.969 1.355 1 97.5 33 VAL B O 1
ATOM 3203 N N . SER B 1 34 ? -14.805 17.578 0.046 1 97.44 34 SER B N 1
ATOM 3204 C CA . SER B 1 34 ? -14.086 18.609 -0.683 1 97.44 34 SER B CA 1
ATOM 3205 C C . SER B 1 34 ? -14.938 19.188 -1.808 1 97.44 34 SER B C 1
ATOM 3207 O O . SER B 1 34 ? -15.164 20.406 -1.864 1 97.44 34 SER B O 1
ATOM 3209 N N . VAL B 1 35 ? -15.469 18.344 -2.65 1 97.38 35 VAL B N 1
ATOM 3210 C CA . VAL B 1 35 ? -16.141 18.781 -3.871 1 97.38 35 VAL B CA 1
ATOM 3211 C C . VAL B 1 35 ? -17.562 18.219 -3.908 1 97.38 35 VAL B C 1
ATOM 3213 O O . VAL B 1 35 ? -17.891 17.281 -3.178 1 97.38 35 VAL B O 1
ATOM 3216 N N . ALA B 1 36 ? -18.391 18.812 -4.699 1 97 36 ALA B N 1
ATOM 3217 C CA . ALA B 1 36 ? -19.766 18.359 -4.836 1 97 36 ALA B CA 1
ATOM 3218 C C . ALA B 1 36 ? -19.844 17.031 -5.566 1 97 36 ALA B C 1
ATOM 3220 O O . ALA B 1 36 ? -18.984 16.734 -6.414 1 97 36 ALA B O 1
ATOM 3221 N N . ALA B 1 37 ? -20.781 16.234 -5.188 1 97.5 37 ALA B N 1
ATOM 3222 C CA . ALA B 1 37 ? -21.016 14.938 -5.824 1 97.5 37 ALA B CA 1
ATOM 3223 C C . ALA B 1 37 ? -22.469 14.516 -5.695 1 97.5 37 ALA B C 1
ATOM 3225 O O . ALA B 1 37 ? -23.172 14.953 -4.785 1 97.5 37 ALA B O 1
ATOM 3226 N N . GLN B 1 38 ? -22.875 13.68 -6.652 1 97.75 38 GLN B N 1
ATOM 3227 C CA . GLN B 1 38 ? -24.234 13.133 -6.613 1 97.75 38 GLN B CA 1
ATOM 3228 C C . GLN B 1 38 ? -24.234 11.711 -6.062 1 97.75 38 GLN B C 1
ATOM 3230 O O . GLN B 1 38 ? -25.203 11.289 -5.43 1 97.75 38 GLN B O 1
ATOM 3235 N N . GLU B 1 39 ? -23.234 11.008 -6.383 1 98.12 39 GLU B N 1
ATOM 3236 C CA . GLU B 1 39 ? -23.062 9.617 -5.977 1 98.12 39 GLU B CA 1
ATOM 3237 C C . GLU B 1 39 ? -21.734 9.414 -5.254 1 98.12 39 GLU B C 1
ATOM 3239 O O . GLU B 1 39 ? -20.672 9.789 -5.77 1 98.12 39 GLU B O 1
ATOM 3244 N N . ILE B 1 40 ? -21.828 8.859 -4.004 1 98.25 40 ILE B N 1
ATOM 3245 C CA . ILE B 1 40 ? -20.609 8.703 -3.223 1 98.25 40 ILE B CA 1
ATOM 3246 C C . ILE B 1 40 ? -20.531 7.281 -2.666 1 98.25 40 ILE B C 1
ATOM 3248 O O . ILE B 1 40 ? -21.5 6.52 -2.762 1 98.25 40 ILE B O 1
ATOM 3252 N N . ARG B 1 41 ? -19.422 6.852 -2.166 1 98 41 ARG B N 1
ATOM 3253 C CA . ARG B 1 41 ? -19.234 5.664 -1.335 1 98 41 ARG B CA 1
ATOM 3254 C C . ARG B 1 41 ? -18.234 5.93 -0.215 1 98 41 ARG B C 1
ATOM 3256 O O . ARG B 1 41 ? -17.453 6.887 -0.281 1 98 41 ARG B O 1
ATOM 3263 N N . ILE B 1 42 ? -18.328 5.105 0.766 1 97.94 42 ILE B N 1
ATOM 3264 C CA . ILE B 1 42 ? -17.516 5.266 1.966 1 97.94 42 ILE B CA 1
ATOM 3265 C C . ILE B 1 42 ? -16.406 4.211 1.984 1 97.94 42 ILE B C 1
ATOM 3267 O O . ILE B 1 42 ? -16.641 3.057 1.623 1 97.94 42 ILE B O 1
ATOM 3271 N N . ARG B 1 43 ? -15.242 4.617 2.346 1 97.94 43 ARG B N 1
ATOM 3272 C CA . ARG B 1 43 ? -14.102 3.73 2.545 1 97.94 43 ARG B CA 1
ATOM 3273 C C . ARG B 1 43 ? -13.828 3.512 4.027 1 97.94 43 ARG B C 1
ATOM 3275 O O . ARG B 1 43 ? -13.617 4.469 4.773 1 97.94 43 ARG B O 1
ATOM 3282 N N . LEU B 1 44 ? -13.883 2.309 4.512 1 98.69 44 LEU B N 1
ATOM 3283 C CA . LEU B 1 44 ? -13.562 1.924 5.883 1 98.69 44 LEU B CA 1
ATOM 3284 C C . LEU B 1 44 ? -12.281 1.102 5.934 1 98.69 44 LEU B C 1
ATOM 3286 O O . LEU B 1 44 ? -12.039 0.265 5.059 1 98.69 44 LEU B O 1
ATOM 3290 N N . SER B 1 45 ? -11.492 1.338 6.977 1 98.44 45 SER B N 1
ATOM 3291 C CA . SER B 1 45 ? -10.156 0.751 6.98 1 98.44 45 SER B CA 1
ATOM 3292 C C . SER B 1 45 ? -9.883 0.013 8.289 1 98.44 45 SER B C 1
ATOM 3294 O O . SER B 1 45 ? -10.242 0.491 9.367 1 98.44 45 SER B O 1
ATOM 3296 N N . ASN B 1 46 ? -9.289 -1.135 8.211 1 98.69 46 ASN B N 1
ATOM 3297 C CA . ASN B 1 46 ? -8.695 -1.938 9.273 1 98.69 46 ASN B CA 1
ATOM 3298 C C . ASN B 1 46 ? -7.191 -2.104 9.086 1 98.69 46 ASN B C 1
ATOM 3300 O O . ASN B 1 46 ? -6.625 -3.139 9.445 1 98.69 46 ASN B O 1
ATOM 3304 N N . ALA B 1 47 ? -6.539 -1.127 8.516 1 98 47 ALA B N 1
ATOM 3305 C CA . ALA B 1 47 ? -5.148 -1.177 8.078 1 98 47 ALA B CA 1
ATOM 3306 C C . ALA B 1 47 ? -4.219 -1.549 9.227 1 98 47 ALA B C 1
ATOM 3308 O O . ALA B 1 47 ? -3.178 -2.172 9.016 1 98 47 ALA B O 1
ATOM 3309 N N . PHE B 1 48 ? -4.602 -1.21 10.414 1 98 48 PHE B N 1
ATOM 3310 C CA . PHE B 1 48 ? -3.693 -1.437 11.531 1 98 48 PHE B CA 1
ATOM 3311 C C . PHE B 1 48 ? -4.285 -2.439 12.516 1 98 48 PHE B C 1
ATOM 3313 O O . PHE B 1 48 ? -3.73 -2.666 13.594 1 98 48 PHE B O 1
ATOM 3320 N N . GLY B 1 49 ? -5.484 -2.945 12.148 1 98.06 49 GLY B N 1
ATOM 3321 C CA . GLY B 1 49 ? -6.055 -4.004 12.969 1 98.06 49 GLY B CA 1
ATOM 3322 C C . GLY B 1 49 ? -5.312 -5.32 12.836 1 98.06 49 GLY B C 1
ATOM 3323 O O . GLY B 1 49 ? -4.906 -5.707 11.742 1 98.06 49 GLY B O 1
ATOM 3324 N N . THR B 1 50 ? -5.137 -5.996 13.953 1 97.19 50 THR B N 1
ATOM 3325 C CA . THR B 1 50 ? -4.492 -7.301 13.93 1 97.19 50 THR B CA 1
ATOM 3326 C C . THR B 1 50 ? -5.527 -8.422 13.891 1 97.19 50 THR B C 1
ATOM 3328 O O . THR B 1 50 ? -5.184 -9.586 13.695 1 97.19 50 THR B O 1
ATOM 3331 N N . ASN B 1 51 ? -6.797 -8.047 14.07 1 97.56 51 ASN B N 1
ATOM 3332 C CA . ASN B 1 51 ? -7.953 -8.93 13.938 1 97.56 51 ASN B CA 1
ATOM 3333 C C . ASN B 1 51 ? -8.945 -8.398 12.914 1 97.56 51 ASN B C 1
ATOM 3335 O O . ASN B 1 51 ? -8.891 -7.223 12.539 1 97.56 51 ASN B O 1
ATOM 3339 N N . ASP B 1 52 ? -9.805 -9.32 12.477 1 97.88 52 ASP B N 1
ATOM 3340 C CA . ASP B 1 52 ? -10.859 -8.867 11.57 1 97.88 52 ASP B CA 1
ATOM 3341 C C . ASP B 1 52 ? -11.75 -7.824 12.242 1 97.88 52 ASP B C 1
ATOM 3343 O O . ASP B 1 52 ? -12.078 -7.945 13.422 1 97.88 52 ASP B O 1
ATOM 3347 N N . LEU B 1 53 ? -12.094 -6.816 11.539 1 98.56 53 LEU B N 1
ATOM 3348 C CA . LEU B 1 53 ? -13.039 -5.797 11.992 1 98.56 53 LEU B CA 1
ATOM 3349 C C . LEU B 1 53 ? -14.453 -6.113 11.5 1 98.56 53 LEU B C 1
ATOM 3351 O O . LEU B 1 53 ? -14.719 -6.07 10.297 1 98.56 53 LEU B O 1
ATOM 3355 N N . LYS B 1 54 ? -15.32 -6.453 12.414 1 98.25 54 LYS B N 1
ATOM 3356 C CA . LYS B 1 54 ? -16.719 -6.73 12.086 1 98.25 54 LYS B CA 1
ATOM 3357 C C . LYS B 1 54 ? -17.594 -5.508 12.328 1 98.25 54 LYS B C 1
ATOM 3359 O O . LYS B 1 54 ? -17.766 -5.078 13.477 1 98.25 54 LYS B O 1
ATOM 3364 N N . ILE B 1 55 ? -18.125 -4.926 11.32 1 98.75 55 ILE B N 1
ATOM 3365 C CA . ILE B 1 55 ? -19.031 -3.787 11.383 1 98.75 55 ILE B CA 1
ATOM 3366 C C . ILE B 1 55 ? -20.469 -4.254 11.125 1 98.75 55 ILE B C 1
ATOM 3368 O O . ILE B 1 55 ? -20.734 -4.906 10.117 1 98.75 55 ILE B O 1
ATOM 3372 N N . THR B 1 56 ? -21.312 -3.926 12 1 98.81 56 THR B N 1
ATOM 3373 C CA . THR B 1 56 ? -22.672 -4.453 12 1 98.81 56 THR B CA 1
ATOM 3374 C C . THR B 1 56 ? -23.594 -3.594 11.133 1 98.81 56 THR B C 1
ATOM 3376 O O . THR B 1 56 ? -24.453 -4.117 10.43 1 98.81 56 THR B O 1
ATOM 3379 N N . ASN B 1 57 ? -23.422 -2.35 11.258 1 98.69 57 ASN B N 1
ATOM 3380 C CA . ASN B 1 57 ? -24.266 -1.403 10.555 1 98.69 57 ASN B CA 1
ATOM 3381 C C . ASN B 1 57 ? -23.578 -0.065 10.336 1 98.69 57 ASN B C 1
ATOM 3383 O O . ASN B 1 57 ? -22.812 0.39 11.203 1 98.69 57 ASN B O 1
ATOM 3387 N N . VAL B 1 58 ? -23.812 0.514 9.188 1 98.88 58 VAL B N 1
ATOM 3388 C CA . VAL B 1 58 ? -23.312 1.844 8.867 1 98.88 58 VAL B CA 1
ATOM 3389 C C . VAL B 1 58 ? -24.406 2.678 8.227 1 98.88 58 VAL B C 1
ATOM 3391 O O . VAL B 1 58 ? -25.141 2.191 7.359 1 98.88 58 VAL B O 1
ATOM 3394 N N . THR B 1 59 ? -24.594 3.881 8.648 1 98.88 59 THR B N 1
ATOM 3395 C CA . THR B 1 59 ? -25.516 4.812 8.016 1 98.88 59 THR B CA 1
ATOM 3396 C C . THR B 1 59 ? -24.828 6.141 7.711 1 98.88 59 THR B C 1
ATOM 3398 O O . THR B 1 59 ? -23.766 6.441 8.281 1 98.88 59 THR B O 1
ATOM 3401 N N . ILE B 1 60 ? -25.406 6.871 6.832 1 98.81 60 ILE B N 1
ATOM 3402 C CA . ILE B 1 60 ? -24.906 8.18 6.414 1 98.81 60 ILE B CA 1
ATOM 3403 C C . ILE B 1 60 ? -26.047 9.195 6.445 1 98.81 60 ILE B C 1
ATOM 3405 O O . ILE B 1 60 ? -27.203 8.836 6.234 1 98.81 60 ILE B O 1
ATOM 3409 N N . SER B 1 61 ? -25.75 10.398 6.758 1 98.69 61 SER B N 1
ATOM 3410 C CA . SER B 1 61 ? -26.703 11.516 6.75 1 98.69 61 SER B CA 1
ATOM 3411 C C . SER B 1 61 ? -25.969 12.852 6.695 1 98.69 61 SER B C 1
ATOM 3413 O O . SER B 1 61 ? -24.734 12.898 6.703 1 98.69 61 SER B O 1
ATOM 3415 N N . LEU B 1 62 ? -26.719 13.883 6.512 1 98.75 62 LEU B N 1
ATOM 3416 C CA . LEU B 1 62 ? -26.203 15.227 6.762 1 98.75 62 LEU B CA 1
ATOM 3417 C C . LEU B 1 62 ? -26.375 15.609 8.227 1 98.75 62 LEU B C 1
ATOM 3419 O O . LEU B 1 62 ? -27.406 15.305 8.836 1 98.75 62 LEU B O 1
ATOM 3423 N N . PRO B 1 63 ? -25.344 16.203 8.805 1 98.69 63 PRO B N 1
ATOM 3424 C CA . PRO B 1 63 ? -25.469 16.594 10.211 1 98.69 63 PRO B CA 1
ATOM 3425 C C . PRO B 1 63 ? -26.375 17.812 10.414 1 98.69 63 PRO B C 1
ATOM 3427 O O . PRO B 1 63 ? -26.578 18.594 9.484 1 98.69 63 PRO B O 1
ATOM 3430 N N . ALA B 1 64 ? -26.906 17.906 11.633 1 97.75 64 ALA B N 1
ATOM 3431 C CA . ALA B 1 64 ? -27.719 19.062 11.992 1 97.75 64 ALA B CA 1
ATOM 3432 C C . ALA B 1 64 ? -26.953 20.359 11.758 1 97.75 64 ALA B C 1
ATOM 3434 O O . ALA B 1 64 ? -25.781 20.469 12.125 1 97.75 64 ALA B O 1
ATOM 3435 N N . GLY B 1 65 ? -27.656 21.281 11.078 1 96.75 65 GLY B N 1
ATOM 3436 C CA . GLY B 1 65 ? -27.078 22.578 10.844 1 96.75 65 GLY B CA 1
ATOM 3437 C C . GLY B 1 65 ? -25.922 22.547 9.859 1 96.75 65 GLY B C 1
ATOM 3438 O O . GLY B 1 65 ? -25.188 23.547 9.711 1 96.75 65 GLY B O 1
ATOM 3439 N N . GLN B 1 66 ? -25.625 21.391 9.281 1 97.44 66 GLN B N 1
ATOM 3440 C CA . GLN B 1 66 ? -24.5 21.219 8.359 1 97.44 66 GLN B CA 1
ATOM 3441 C C . GLN B 1 66 ? -23.188 21.594 9.016 1 97.44 66 GLN B C 1
ATOM 3443 O O . GLN B 1 66 ? -22.344 22.266 8.398 1 97.44 66 GLN B O 1
ATOM 3448 N N . GLN B 1 67 ? -23.125 21.188 10.289 1 97.38 67 GLN B N 1
ATOM 3449 C CA . GLN B 1 67 ? -21.922 21.438 11.086 1 97.38 67 GLN B CA 1
ATOM 3450 C C . GLN B 1 67 ? -21.188 20.141 11.422 1 97.38 67 GLN B C 1
ATOM 3452 O O . GLN B 1 67 ? -21.828 19.109 11.641 1 97.38 67 GLN B O 1
ATOM 3457 N N . VAL B 1 68 ? -19.891 20.234 11.477 1 98.31 68 VAL B N 1
ATOM 3458 C CA . VAL B 1 68 ? -19.125 19.078 11.945 1 98.31 68 VAL B CA 1
ATOM 3459 C C . VAL B 1 68 ? -19.094 19.062 13.469 1 98.31 68 VAL B C 1
ATOM 3461 O O . VAL B 1 68 ? -19.312 20.109 14.109 1 98.31 68 VAL B O 1
ATOM 3464 N N . GLY B 1 69 ? -18.859 17.922 14.031 1 98.56 69 GLY B N 1
ATOM 3465 C CA . GLY B 1 69 ? -18.688 17.781 15.469 1 98.56 69 GLY B CA 1
ATOM 3466 C C . GLY B 1 69 ? -19.984 17.812 16.234 1 98.56 69 GLY B C 1
ATOM 3467 O O . GLY B 1 69 ? -20.016 18.156 17.422 1 98.56 69 GLY B O 1
ATOM 3468 N N . VAL B 1 70 ? -21.078 17.547 15.578 1 98.31 70 VAL B N 1
ATOM 3469 C CA . VAL B 1 70 ? -22.375 17.547 16.25 1 98.31 70 VAL B CA 1
ATOM 3470 C C . VAL B 1 70 ? -22.953 16.125 16.281 1 98.31 70 VAL B C 1
ATOM 3472 O O . VAL B 1 70 ? -22.516 15.266 15.516 1 98.31 70 VAL B O 1
ATOM 3475 N N . SER B 1 71 ? -23.875 15.883 17.172 1 98.19 71 SER B N 1
ATOM 3476 C CA . SER B 1 71 ? -24.438 14.539 17.328 1 98.19 71 SER B CA 1
ATOM 3477 C C . SER B 1 71 ? -25.812 14.43 16.672 1 98.19 71 SER B C 1
ATOM 3479 O O . SER B 1 71 ? -26.328 13.328 16.484 1 98.19 71 SER B O 1
ATOM 3481 N N . GLY B 1 72 ? -26.422 15.578 16.297 1 98.25 72 GLY B N 1
ATOM 3482 C CA . GLY B 1 72 ? -27.703 15.555 15.617 1 98.25 72 GLY B CA 1
ATOM 3483 C C . GLY B 1 72 ? -27.578 15.43 14.109 1 98.25 72 GLY B C 1
ATOM 3484 O O . GLY B 1 72 ? -26.625 15.93 13.516 1 98.25 72 GLY B O 1
ATOM 3485 N N . LEU B 1 73 ? -28.547 14.742 13.461 1 98.06 73 LEU B N 1
ATOM 3486 C CA . LEU B 1 73 ? -28.531 14.594 12.008 1 98.06 73 LEU B CA 1
ATOM 3487 C C . LEU B 1 73 ? -29.828 15.086 11.391 1 98.06 73 LEU B C 1
ATOM 3489 O O . LEU B 1 73 ? -30.797 15.367 12.102 1 98.06 73 LEU B O 1
ATOM 3493 N N . GLN B 1 74 ? -29.781 15.344 10.102 1 98.25 74 GLN B N 1
ATOM 3494 C CA . GLN B 1 74 ? -30.984 15.602 9.32 1 98.25 74 GLN B CA 1
ATOM 3495 C C . GLN B 1 74 ? -31.688 14.289 8.93 1 98.25 74 GLN B C 1
ATOM 3497 O O . GLN B 1 74 ? -31.312 13.656 7.941 1 98.25 74 GLN B O 1
ATOM 3502 N N . THR B 1 75 ? -32.781 13.992 9.594 1 97.25 75 THR B N 1
ATOM 3503 C CA . THR B 1 75 ? -33.375 12.672 9.555 1 97.25 75 THR B CA 1
ATOM 3504 C C . THR B 1 75 ? -33.844 12.328 8.141 1 97.25 75 THR B C 1
ATOM 3506 O O . THR B 1 75 ? -33.812 11.164 7.738 1 97.25 75 THR B O 1
ATOM 3509 N N . GLU B 1 76 ? -34.188 13.289 7.387 1 97.44 76 GLU B N 1
ATOM 3510 C CA . GLU B 1 76 ? -34.719 13.062 6.047 1 97.44 76 GLU B CA 1
ATOM 3511 C C . GLU B 1 76 ? -33.625 12.625 5.082 1 97.44 76 GLU B C 1
ATOM 3513 O O . GLU B 1 76 ? -33.906 12.133 3.986 1 97.44 76 GLU B O 1
ATOM 3518 N N . THR B 1 77 ? -32.375 12.773 5.484 1 98.25 77 THR B N 1
ATOM 3519 C CA . THR B 1 77 ? -31.266 12.445 4.602 1 98.25 77 THR B CA 1
ATOM 3520 C C . THR B 1 77 ? -30.656 11.102 4.977 1 98.25 77 THR B C 1
ATOM 3522 O O . THR B 1 77 ? -29.75 10.617 4.305 1 98.25 77 THR B O 1
ATOM 3525 N N . LEU B 1 78 ? -31.141 10.445 5.992 1 98.56 78 LEU B N 1
ATOM 3526 C CA . LEU B 1 78 ? -30.562 9.219 6.539 1 98.56 78 LEU B CA 1
ATOM 3527 C C . LEU B 1 78 ? -30.672 8.07 5.539 1 98.56 78 LEU B C 1
ATOM 3529 O O . LEU B 1 78 ? -31.75 7.832 4.98 1 98.56 78 LEU B O 1
ATOM 3533 N N . LYS B 1 79 ? -29.562 7.426 5.277 1 98.62 79 LYS B N 1
ATOM 3534 C CA . LYS B 1 79 ? -29.516 6.238 4.426 1 98.62 79 LYS B CA 1
ATOM 3535 C C . LYS B 1 79 ? -28.641 5.152 5.035 1 98.62 79 LYS B C 1
ATOM 3537 O O . LYS B 1 79 ? -27.609 5.449 5.633 1 98.62 79 LYS B O 1
ATOM 3542 N N . THR B 1 80 ? -29.062 3.936 4.879 1 98.56 80 THR B N 1
ATOM 3543 C CA . THR B 1 80 ? -28.219 2.801 5.215 1 98.56 80 THR B CA 1
ATOM 3544 C C . THR B 1 80 ? -27.109 2.631 4.18 1 98.56 80 THR B C 1
ATOM 3546 O O . THR B 1 80 ? -27.344 2.789 2.98 1 98.56 80 THR B O 1
ATOM 3549 N N . VAL B 1 81 ? -25.922 2.373 4.629 1 98.75 81 VAL B N 1
ATOM 3550 C CA . VAL B 1 81 ? -24.797 2.074 3.754 1 98.75 81 VAL B CA 1
ATOM 3551 C C . VAL B 1 81 ? -24.672 0.564 3.574 1 98.75 81 VAL B C 1
ATOM 3553 O O . VAL B 1 81 ? -24.703 -0.188 4.551 1 98.75 81 VAL B O 1
ATOM 3556 N N . PHE B 1 82 ? -24.531 0.146 2.342 1 98.69 82 PHE B N 1
ATOM 3557 C CA . PHE B 1 82 ? -24.438 -1.281 2.062 1 98.69 82 PHE B CA 1
ATOM 3558 C C . PHE B 1 82 ? -23.047 -1.637 1.548 1 98.69 82 PHE B C 1
ATOM 3560 O O . PHE B 1 82 ? -22.375 -0.807 0.931 1 98.69 82 PHE B O 1
ATOM 3567 N N . PHE B 1 83 ? -22.656 -2.801 1.84 1 98.12 83 PHE B N 1
ATOM 3568 C CA . PHE B 1 83 ? -21.438 -3.424 1.36 1 98.12 83 PHE B CA 1
ATOM 3569 C C . PHE B 1 83 ? -21.734 -4.727 0.627 1 98.12 83 PHE B C 1
ATOM 3571 O O . PHE B 1 83 ? -22.078 -5.727 1.253 1 98.12 83 PHE B O 1
ATOM 3578 N N . ASN B 1 84 ? -21.594 -4.617 -0.683 1 94.94 84 ASN B N 1
ATOM 3579 C CA . ASN B 1 84 ? -22 -5.746 -1.517 1 94.94 84 ASN B CA 1
ATOM 3580 C C . ASN B 1 84 ? -23.422 -6.188 -1.222 1 94.94 84 ASN B C 1
ATOM 3582 O O . ASN B 1 84 ? -23.688 -7.379 -1.058 1 94.94 84 ASN B O 1
ATOM 3586 N N . GLY B 1 85 ? -24.25 -5.227 -0.958 1 96.44 85 GLY B N 1
ATOM 3587 C CA . GLY B 1 85 ? -25.672 -5.48 -0.768 1 96.44 85 GLY B CA 1
ATOM 3588 C C . GLY B 1 85 ? -26.031 -5.773 0.675 1 96.44 85 GLY B C 1
ATOM 3589 O O . GLY B 1 85 ? -27.219 -5.949 1 1 96.44 85 GLY B O 1
ATOM 3590 N N . SER B 1 86 ? -25.109 -5.84 1.523 1 97.06 86 SER B N 1
ATOM 3591 C CA . SER B 1 86 ? -25.359 -6.148 2.93 1 97.06 86 SER B CA 1
ATOM 3592 C C . SER B 1 86 ? -25.062 -4.941 3.816 1 97.06 86 SER B C 1
ATOM 3594 O O . SER B 1 86 ? -24.125 -4.188 3.559 1 97.06 86 SER B O 1
ATOM 3596 N N . PRO B 1 87 ? -25.828 -4.777 4.91 1 97.06 87 PRO B N 1
ATOM 3597 C CA . PRO B 1 87 ? -25.562 -3.656 5.816 1 97.06 87 PRO B CA 1
ATOM 3598 C C . PRO B 1 87 ? -24.344 -3.893 6.703 1 97.06 87 PRO B C 1
ATOM 3600 O O . PRO B 1 87 ? -23.828 -2.955 7.316 1 97.06 87 PRO B O 1
ATOM 3603 N N . ASP B 1 88 ? -23.984 -5.184 6.871 1 97.88 88 ASP B N 1
ATOM 3604 C CA . ASP B 1 88 ? -22.812 -5.523 7.664 1 97.88 88 ASP B CA 1
ATOM 3605 C C . ASP B 1 88 ? -21.609 -5.848 6.77 1 97.88 88 ASP B C 1
ATOM 3607 O O . ASP B 1 88 ? -21.781 -6.102 5.574 1 97.88 88 ASP B O 1
ATOM 3611 N N . VAL B 1 89 ? -20.453 -5.77 7.332 1 98 89 VAL B N 1
ATOM 3612 C CA . VAL B 1 89 ? -19.234 -6.102 6.586 1 98 89 VAL B CA 1
ATOM 3613 C C . VAL B 1 89 ? -18.141 -6.527 7.551 1 98 89 VAL B C 1
ATOM 3615 O O . VAL B 1 89 ? -18.078 -6.047 8.688 1 98 89 VAL B O 1
ATOM 3618 N N . GLU B 1 90 ? -17.391 -7.457 7.121 1 98 90 GLU B N 1
ATOM 3619 C CA . GLU B 1 90 ? -16.188 -7.879 7.832 1 98 90 GLU B CA 1
ATOM 3620 C C . GLU B 1 90 ? -14.93 -7.508 7.055 1 98 90 GLU B C 1
ATOM 3622 O O . GLU B 1 90 ? -14.789 -7.859 5.879 1 98 90 GLU B O 1
ATOM 3627 N N . ILE B 1 91 ? -14.023 -6.789 7.645 1 98.5 91 ILE B N 1
ATOM 3628 C CA . ILE B 1 91 ? -12.781 -6.34 7.027 1 98.5 91 ILE B CA 1
ATOM 3629 C C . ILE B 1 91 ? -11.602 -7.113 7.613 1 98.5 91 ILE B C 1
ATOM 3631 O O . ILE B 1 91 ? -11.32 -7.016 8.812 1 98.5 91 ILE B O 1
ATOM 3635 N N . PRO B 1 92 ? -10.859 -7.863 6.785 1 98.25 92 PRO B N 1
ATOM 3636 C CA . PRO B 1 92 ? -9.688 -8.578 7.305 1 98.25 92 PRO B CA 1
ATOM 3637 C C . PRO B 1 92 ? -8.648 -7.648 7.91 1 98.25 92 PRO B C 1
ATOM 3639 O O . PRO B 1 92 ? -8.641 -6.449 7.621 1 98.25 92 PRO B O 1
ATOM 3642 N N . ASN B 1 93 ? -7.789 -8.242 8.828 1 98.06 93 ASN B N 1
ATOM 3643 C CA . ASN B 1 93 ? -6.664 -7.465 9.328 1 98.06 93 ASN B CA 1
ATOM 3644 C C . ASN B 1 93 ? -5.859 -6.848 8.188 1 98.06 93 ASN B C 1
ATOM 3646 O O . ASN B 1 93 ? -5.66 -7.484 7.148 1 98.06 93 ASN B O 1
ATOM 3650 N N . GLY B 1 94 ? -5.488 -5.574 8.359 1 97.88 94 GLY B N 1
ATOM 3651 C CA . GLY B 1 94 ? -4.676 -4.875 7.379 1 97.88 94 GLY B CA 1
ATOM 3652 C C . GLY B 1 94 ? -5.465 -4.406 6.172 1 97.88 94 GLY B C 1
ATOM 3653 O O . GLY B 1 94 ? -4.934 -3.705 5.309 1 97.88 94 GLY B O 1
ATOM 3654 N N . GLY B 1 95 ? -6.777 -4.762 6.168 1 97.94 95 GLY B N 1
ATOM 3655 C CA . GLY B 1 95 ? -7.547 -4.559 4.949 1 97.94 95 GLY B CA 1
ATOM 3656 C C . GLY B 1 95 ? -8.359 -3.281 4.965 1 97.94 95 GLY B C 1
ATOM 3657 O O . GLY B 1 95 ? -8.297 -2.508 5.922 1 97.94 95 GLY B O 1
ATOM 3658 N N . LEU B 1 96 ? -9.016 -2.955 3.885 1 97.5 96 LEU B N 1
ATOM 3659 C CA . LEU B 1 96 ? -9.984 -1.879 3.711 1 97.5 96 LEU B CA 1
ATOM 3660 C C . LEU B 1 96 ? -11.117 -2.311 2.783 1 97.5 96 LEU B C 1
ATOM 3662 O O . LEU B 1 96 ? -10.938 -3.209 1.956 1 97.5 96 LEU B O 1
ATOM 3666 N N . VAL B 1 97 ? -12.273 -1.723 2.953 1 98.12 97 VAL B N 1
ATOM 3667 C CA . VAL B 1 97 ? -13.414 -1.999 2.086 1 98.12 97 VAL B CA 1
ATOM 3668 C C . VAL B 1 97 ? -14.07 -0.688 1.662 1 98.12 97 VAL B C 1
ATOM 3670 O O . VAL B 1 97 ? -13.898 0.342 2.318 1 98.12 97 VAL B O 1
ATOM 3673 N N . VAL B 1 98 ? -14.742 -0.727 0.571 1 98.44 98 VAL B N 1
ATOM 3674 C CA . VAL B 1 98 ? -15.586 0.377 0.115 1 98.44 98 VAL B CA 1
ATOM 3675 C C . VAL B 1 98 ? -17.047 -0.067 0.07 1 98.44 98 VAL B C 1
ATOM 3677 O O . VAL B 1 98 ? -17.328 -1.239 -0.178 1 98.44 98 VAL B O 1
ATOM 3680 N N . SER B 1 99 ? -17.906 0.807 0.361 1 98.75 99 SER B N 1
ATOM 3681 C CA . SER B 1 99 ? -19.344 0.512 0.271 1 98.75 99 SER B CA 1
ATOM 3682 C C . SER B 1 99 ? -19.797 0.461 -1.181 1 98.75 99 SER B C 1
ATOM 3684 O O . SER B 1 99 ? -19.047 0.806 -2.092 1 98.75 99 SER B O 1
ATOM 3686 N N . ASP B 1 100 ? -21.016 -0.073 -1.314 1 98.25 100 ASP B N 1
ATOM 3687 C CA . ASP B 1 100 ? -21.703 0.147 -2.584 1 98.25 100 ASP B CA 1
ATOM 3688 C C . ASP B 1 100 ? -21.906 1.638 -2.854 1 98.25 100 ASP B C 1
ATOM 3690 O O . ASP B 1 100 ? -22.062 2.426 -1.92 1 98.25 100 ASP B O 1
ATOM 3694 N N . PRO B 1 101 ? -21.781 2.053 -4.133 1 97.81 101 PRO B N 1
ATOM 3695 C CA . PRO B 1 101 ? -22.125 3.449 -4.41 1 97.81 101 PRO B CA 1
ATOM 3696 C C . PRO B 1 101 ? -23.562 3.791 -4.023 1 97.81 101 PRO B C 1
ATOM 3698 O O . PRO B 1 101 ? -24.453 2.941 -4.125 1 97.81 101 PRO B O 1
ATOM 3701 N N . MET B 1 102 ? -23.75 4.965 -3.59 1 97.81 102 MET B N 1
ATOM 3702 C CA . MET B 1 102 ? -25.094 5.406 -3.207 1 97.81 102 MET B CA 1
ATOM 3703 C C . MET B 1 102 ? -25.375 6.805 -3.744 1 97.81 102 MET B C 1
ATOM 3705 O O . MET B 1 102 ? -24.5 7.668 -3.746 1 97.81 102 MET B O 1
ATOM 3709 N N . GLN B 1 103 ? -26.609 7.039 -4.23 1 98.12 103 GLN B N 1
ATOM 3710 C CA . GLN B 1 103 ? -27.078 8.383 -4.57 1 98.12 103 GLN B CA 1
ATOM 3711 C C . GLN B 1 103 ? -27.266 9.234 -3.32 1 98.12 103 GLN B C 1
ATOM 3713 O O . GLN B 1 103 ? -28.266 9.078 -2.605 1 98.12 103 GLN B O 1
ATOM 3718 N N . PHE B 1 104 ? -26.359 10.062 -3.066 1 98.38 104 PHE B N 1
ATOM 3719 C CA . PHE B 1 104 ? -26.328 10.93 -1.895 1 98.38 104 PHE B CA 1
ATOM 3720 C C . PHE B 1 104 ? -25.688 12.273 -2.229 1 98.38 104 PHE B C 1
ATOM 3722 O O . PHE B 1 104 ? -24.484 12.453 -2.02 1 98.38 104 PHE B O 1
ATOM 3729 N N . PRO B 1 105 ? -26.469 13.188 -2.662 1 97.69 105 PRO B N 1
ATOM 3730 C CA . PRO B 1 105 ? -25.906 14.477 -3.078 1 97.69 105 PRO B CA 1
ATOM 3731 C C . PRO B 1 105 ? -25.25 15.234 -1.925 1 97.69 105 PRO B C 1
ATOM 3733 O O . PRO B 1 105 ? -25.844 15.336 -0.839 1 97.69 105 PRO B O 1
ATOM 3736 N N . VAL B 1 106 ? -24.078 15.672 -2.154 1 97.75 106 VAL B N 1
ATOM 3737 C CA . VAL B 1 106 ? -23.375 16.531 -1.217 1 97.75 106 VAL B CA 1
ATOM 3738 C C . VAL B 1 106 ? -22.891 17.797 -1.936 1 97.75 106 VAL B C 1
ATOM 3740 O O . VAL B 1 106 ? -22.547 17.75 -3.115 1 97.75 106 VAL B O 1
ATOM 3743 N N . LYS B 1 107 ? -22.922 18.906 -1.198 1 97.44 107 LYS B N 1
ATOM 3744 C CA . LYS B 1 107 ? -22.375 20.156 -1.7 1 97.44 107 LYS B CA 1
ATOM 3745 C C . LYS B 1 107 ? -20.875 20.266 -1.401 1 97.44 107 LYS B C 1
ATOM 3747 O O . LYS B 1 107 ? -20.375 19.625 -0.478 1 97.44 107 LYS B O 1
ATOM 3752 N N . ALA B 1 108 ? -20.234 21.047 -2.297 1 97.31 108 ALA B N 1
ATOM 3753 C CA . ALA B 1 108 ? -18.812 21.297 -2.031 1 97.31 108 ALA B CA 1
ATOM 3754 C C . ALA B 1 108 ? -18.609 21.891 -0.636 1 97.31 108 ALA B C 1
ATOM 3756 O O . ALA B 1 108 ? -19.391 22.75 -0.203 1 97.31 108 ALA B O 1
ATOM 3757 N N . GLN B 1 109 ? -17.625 21.328 0.1 1 97.12 109 GLN B N 1
ATOM 3758 C CA . GLN B 1 109 ? -17.203 21.781 1.416 1 97.12 109 GLN B CA 1
ATOM 3759 C C . GLN B 1 109 ? -18.297 21.594 2.453 1 97.12 109 GLN B C 1
ATOM 3761 O O . GLN B 1 109 ? -18.359 22.312 3.445 1 97.12 109 GLN B O 1
ATOM 3766 N N . SER B 1 110 ? -19.156 20.656 2.23 1 97.81 110 SER B N 1
ATOM 3767 C CA . SER B 1 110 ? -20.219 20.438 3.195 1 97.81 110 SER B CA 1
ATOM 3768 C C . SER B 1 110 ? -19.859 19.312 4.168 1 97.81 110 SER B C 1
ATOM 3770 O O . SER B 1 110 ? -18.891 18.578 3.945 1 97.81 110 SER B O 1
ATOM 3772 N N . ALA B 1 111 ? -20.609 19.297 5.246 1 98.5 111 ALA B N 1
ATOM 3773 C CA . ALA B 1 111 ? -20.406 18.281 6.281 1 98.5 111 ALA B CA 1
ATOM 3774 C C . ALA B 1 111 ? -21.188 17.016 5.977 1 98.5 111 ALA B C 1
ATOM 3776 O O . ALA B 1 111 ? -22.297 17.078 5.461 1 98.5 111 ALA B O 1
ATOM 3777 N N . LEU B 1 112 ? -20.609 15.914 6.238 1 98.69 112 LEU B N 1
ATOM 3778 C CA . LEU B 1 112 ? -21.188 14.578 6.117 1 98.69 112 LEU B CA 1
ATOM 3779 C C . LEU B 1 112 ? -21.094 13.828 7.441 1 98.69 112 LEU B C 1
ATOM 3781 O O . LEU B 1 112 ? -20.109 13.969 8.172 1 98.69 112 LEU B O 1
ATOM 3785 N N . MET B 1 113 ? -22.141 13.102 7.801 1 98.81 113 MET B N 1
ATOM 3786 C CA . MET B 1 113 ? -22.141 12.305 9.023 1 98.81 113 MET B CA 1
ATOM 3787 C C . MET B 1 113 ? -22.156 10.812 8.695 1 98.81 113 MET B C 1
ATOM 3789 O O . MET B 1 113 ? -22.969 10.367 7.871 1 98.81 113 MET B O 1
ATOM 3793 N N . ILE B 1 114 ? -21.297 10.039 9.242 1 98.88 114 ILE B N 1
ATOM 3794 C CA . ILE B 1 114 ? -21.219 8.594 9.094 1 98.88 114 ILE B CA 1
ATOM 3795 C C . ILE B 1 114 ? -21.328 7.926 10.469 1 98.88 114 ILE B C 1
ATOM 3797 O O . ILE B 1 114 ? -20.547 8.227 11.375 1 98.88 114 ILE B O 1
ATOM 3801 N N . ASN B 1 115 ? -22.266 7.09 10.664 1 98.81 115 ASN B N 1
ATOM 3802 C CA . ASN B 1 115 ? -22.469 6.285 11.867 1 98.81 115 ASN B CA 1
ATOM 3803 C C . ASN B 1 115 ? -22 4.844 11.656 1 98.81 115 ASN B C 1
ATOM 3805 O O . ASN B 1 115 ? -22.375 4.211 10.664 1 98.81 115 ASN B O 1
ATOM 3809 N N . ILE B 1 116 ? -21.234 4.352 12.539 1 98.94 116 ILE B N 1
ATOM 3810 C CA . ILE B 1 116 ? -20.75 2.975 12.5 1 98.94 116 ILE B CA 1
ATOM 3811 C C . ILE B 1 116 ? -21.141 2.258 13.797 1 98.94 116 ILE B C 1
ATOM 3813 O O . ILE B 1 116 ? -20.859 2.744 14.891 1 98.94 116 ILE B O 1
ATOM 3817 N N . TYR B 1 117 ? -21.797 1.17 13.711 1 98.94 117 TYR B N 1
ATOM 3818 C CA . TYR B 1 117 ? -22.125 0.353 14.875 1 98.94 117 TYR B CA 1
ATOM 3819 C C . TYR B 1 117 ? -21.375 -0.968 14.852 1 98.94 117 TYR B C 1
ATOM 3821 O O . TYR B 1 117 ? -21.344 -1.66 13.828 1 98.94 117 TYR B O 1
ATOM 3829 N N . LEU B 1 118 ? -20.734 -1.266 15.898 1 98.88 118 LEU B N 1
ATOM 3830 C CA . LEU B 1 118 ? -20.078 -2.551 16.125 1 98.88 118 LEU B CA 1
ATOM 3831 C C . LEU B 1 118 ? -20.75 -3.305 17.266 1 98.88 118 LEU B C 1
ATOM 3833 O O . LEU B 1 118 ? -20.625 -2.904 18.438 1 98.88 118 LEU B O 1
ATOM 3837 N N . ALA B 1 119 ? -21.359 -4.438 16.922 1 98.69 119 ALA B N 1
ATOM 3838 C CA . ALA B 1 119 ? -22 -5.238 17.969 1 98.69 119 ALA B CA 1
ATOM 3839 C C . ALA B 1 119 ? -20.953 -5.906 18.859 1 98.69 119 ALA B C 1
ATOM 3841 O O . ALA B 1 119 ? -21.125 -5.957 20.078 1 98.69 119 ALA B O 1
ATOM 3842 N N . GLU B 1 120 ? -19.859 -6.359 18.234 1 97.56 120 GLU B N 1
ATOM 3843 C CA . GLU B 1 120 ? -18.875 -7.152 18.969 1 97.56 120 GLU B CA 1
ATOM 3844 C C . GLU B 1 120 ? -17.641 -6.328 19.281 1 97.56 120 GLU B C 1
ATOM 3846 O O . GLU B 1 120 ? -16.812 -6.734 20.109 1 97.56 120 GLU B O 1
ATOM 3851 N N . GLY B 1 121 ? -17.5 -5.137 18.672 1 98.12 121 GLY B N 1
ATOM 3852 C CA . GLY B 1 121 ? -16.297 -4.344 18.812 1 98.12 121 GLY B CA 1
ATOM 3853 C C . GLY B 1 121 ? -15.102 -4.953 18.109 1 98.12 121 GLY B C 1
ATOM 3854 O O . GLY B 1 121 ? -15.234 -5.957 17.406 1 98.12 121 GLY B O 1
ATOM 3855 N N . GLN B 1 122 ? -14.008 -4.289 18.094 1 98.06 122 GLN B N 1
ATOM 3856 C CA . GLN B 1 122 ? -12.734 -4.789 17.594 1 98.06 122 GLN B CA 1
ATOM 3857 C C . GLN B 1 122 ? -11.961 -5.52 18.688 1 98.06 122 GLN B C 1
ATOM 3859 O O . GLN B 1 122 ? -11.609 -4.926 19.703 1 98.06 122 GLN B O 1
ATOM 3864 N N . GLN B 1 123 ? -11.703 -6.793 18.406 1 97.38 123 GLN B N 1
ATOM 3865 C CA . GLN B 1 123 ? -10.922 -7.562 19.375 1 97.38 123 GLN B CA 1
ATOM 3866 C C . GLN B 1 123 ? -9.492 -7.035 19.469 1 97.38 123 GLN B C 1
ATOM 3868 O O . GLN B 1 123 ? -8.867 -6.723 18.453 1 97.38 123 GLN B O 1
ATOM 3873 N N . GLY B 1 124 ? -9.016 -6.961 20.703 1 96.19 124 GLY B N 1
ATOM 3874 C CA . GLY B 1 124 ? -7.723 -6.344 20.953 1 96.19 124 GLY B CA 1
ATOM 3875 C C . GLY B 1 124 ? -7.785 -4.828 21.016 1 96.19 124 GLY B C 1
ATOM 3876 O O . GLY B 1 124 ? -8.844 -4.254 21.266 1 96.19 124 GLY B O 1
ATOM 3877 N N . PHE B 1 125 ? -6.598 -4.137 20.859 1 96.25 125 PHE B N 1
ATOM 3878 C CA . PHE B 1 125 ? -6.547 -2.693 21.078 1 96.25 125 PHE B CA 1
ATOM 3879 C C . PHE B 1 125 ? -5.895 -1.992 19.891 1 96.25 125 PHE B C 1
ATOM 3881 O O . PHE B 1 125 ? -5.613 -0.793 19.953 1 96.25 125 PHE B O 1
ATOM 3888 N N . SER B 1 126 ? -5.582 -2.773 18.844 1 97.62 126 SER B N 1
ATOM 3889 C CA . SER B 1 126 ? -5.074 -2.188 17.609 1 97.62 126 SER B CA 1
ATOM 3890 C C . SER B 1 126 ? -6.207 -1.614 16.75 1 97.62 126 SER B C 1
ATOM 3892 O O . SER B 1 126 ? -6.848 -2.342 15.992 1 97.62 126 SER B O 1
ATOM 3894 N N . ILE B 1 127 ? -6.465 -0.342 16.906 1 98.12 127 ILE B N 1
ATOM 3895 C CA . ILE B 1 127 ? -7.551 0.358 16.234 1 98.12 127 ILE B CA 1
ATOM 3896 C C . ILE B 1 127 ? -6.984 1.264 15.148 1 98.12 127 ILE B C 1
ATOM 3898 O O . ILE B 1 127 ? -6 1.972 15.367 1 98.12 127 ILE B O 1
ATOM 3902 N N . THR B 1 128 ? -7.523 1.141 13.977 1 98.5 128 THR B N 1
ATOM 3903 C CA . THR B 1 128 ? -7.223 2.109 12.93 1 98.5 128 THR B CA 1
ATOM 3904 C C . THR B 1 128 ? -8.031 3.391 13.133 1 98.5 128 THR B C 1
ATOM 3906 O O . THR B 1 128 ? -9.25 3.344 13.312 1 98.5 128 THR B O 1
ATOM 3909 N N . GLY B 1 129 ? -7.383 4.543 13.172 1 98 129 GLY B N 1
ATOM 3910 C CA . GLY B 1 129 ? -8.07 5.816 13.328 1 98 129 GLY B CA 1
ATOM 3911 C C . GLY B 1 129 ? -7.211 7.008 12.945 1 98 129 GLY B C 1
ATOM 3912 O O . GLY B 1 129 ? -6.215 6.859 12.227 1 98 129 GLY B O 1
ATOM 3913 N N . HIS B 1 130 ? -7.707 8.148 13.188 1 97.69 130 HIS B N 1
ATOM 3914 C CA . HIS B 1 130 ? -7.012 9.414 12.984 1 97.69 130 HIS B CA 1
ATOM 3915 C C . HIS B 1 130 ? -7.133 10.312 14.203 1 97.69 130 HIS B C 1
ATOM 3917 O O . HIS B 1 130 ? -7.988 11.195 14.25 1 97.69 130 HIS B O 1
ATOM 3923 N N . PRO B 1 131 ? -6.199 10.18 15.109 1 96.56 131 PRO B N 1
ATOM 3924 C CA . PRO B 1 131 ? -6.258 10.953 16.344 1 96.56 131 PRO B CA 1
ATOM 3925 C C . PRO B 1 131 ? -6.184 12.461 16.109 1 96.56 131 PRO B C 1
ATOM 3927 O O . PRO B 1 131 ? -6.707 13.242 16.906 1 96.56 131 PRO B O 1
ATOM 3930 N N . GLY B 1 132 ? -5.57 12.898 15.008 1 96.25 132 GLY B N 1
ATOM 3931 C CA . GLY B 1 132 ? -5.387 14.312 14.727 1 96.25 132 GLY B CA 1
ATOM 3932 C C . GLY B 1 132 ? -6.539 14.914 13.945 1 96.25 132 GLY B C 1
ATOM 3933 O O . GLY B 1 132 ? -6.395 15.977 13.336 1 96.25 132 GLY B O 1
ATOM 3934 N N . SER B 1 133 ? -7.711 14.25 13.945 1 95.75 133 SER B N 1
ATOM 3935 C CA . SER B 1 133 ? -8.828 14.695 13.117 1 95.75 133 SER B CA 1
ATOM 3936 C C . SER B 1 133 ? -9.375 16.031 13.594 1 95.75 133 SER B C 1
ATOM 3938 O O . SER B 1 133 ? -9.945 16.797 12.812 1 95.75 133 SER B O 1
ATOM 3940 N N . ARG B 1 134 ? -9.273 16.328 14.93 1 96.81 134 ARG B N 1
ATOM 3941 C CA . ARG B 1 134 ? -9.758 17.562 15.547 1 96.81 134 ARG B CA 1
ATOM 3942 C C . ARG B 1 134 ? -11.234 17.797 15.227 1 96.81 134 ARG B C 1
ATOM 3944 O O . ARG B 1 134 ? -11.633 18.906 14.891 1 96.81 134 ARG B O 1
ATOM 3951 N N . THR B 1 135 ? -11.977 16.812 15.156 1 98.31 135 THR B N 1
ATOM 3952 C CA . THR B 1 135 ? -13.43 16.781 15.008 1 98.31 135 THR B CA 1
ATOM 3953 C C . THR B 1 135 ? -14.062 15.883 16.078 1 98.31 135 THR B C 1
ATOM 3955 O O . THR B 1 135 ? -13.586 14.766 16.312 1 98.31 135 THR B O 1
ATOM 3958 N N . THR B 1 136 ? -15.07 16.422 16.688 1 98.62 136 THR B N 1
ATOM 3959 C CA . THR B 1 136 ? -15.711 15.688 17.766 1 98.62 136 THR B CA 1
ATOM 3960 C C . THR B 1 136 ? -16.516 14.516 17.219 1 98.62 136 THR B C 1
ATOM 3962 O O . THR B 1 136 ? -17.328 14.68 16.312 1 98.62 136 THR B O 1
ATOM 3965 N N . SER B 1 137 ? -16.219 13.352 17.688 1 98.75 137 SER B N 1
ATOM 3966 C CA . SER B 1 137 ? -17.031 12.148 17.5 1 98.75 137 SER B CA 1
ATOM 3967 C C . SER B 1 137 ? -17.812 11.797 18.75 1 98.75 137 SER B C 1
ATOM 3969 O O . SER B 1 137 ? -17.359 12.07 19.875 1 98.75 137 SER B O 1
ATOM 3971 N N . TYR B 1 138 ? -18.953 11.234 18.562 1 98.81 138 TYR B N 1
ATOM 3972 C CA . TYR B 1 138 ? -19.797 10.828 19.688 1 98.81 138 TYR B CA 1
ATOM 3973 C C . TYR B 1 138 ? -19.969 9.312 19.719 1 98.81 138 TYR B C 1
ATOM 3975 O O . TYR B 1 138 ? -20.062 8.68 18.672 1 98.81 138 TYR B O 1
ATOM 3983 N N . LEU B 1 139 ? -19.953 8.797 20.938 1 98.75 139 LEU B N 1
ATOM 3984 C CA . LEU B 1 139 ? -20.047 7.359 21.188 1 98.75 139 LEU B CA 1
ATOM 3985 C C . LEU B 1 139 ? -21.25 7.039 22.062 1 98.75 139 LEU B C 1
ATOM 3987 O O . LEU B 1 139 ? -21.562 7.781 23 1 98.75 139 LEU B O 1
ATOM 3991 N N . GLY B 1 140 ? -21.922 6 21.781 1 98.5 140 GLY B N 1
ATOM 3992 C CA . GLY B 1 140 ? -23 5.508 22.625 1 98.5 140 GLY B CA 1
ATOM 3993 C C . GLY B 1 140 ? -23.188 4.008 22.531 1 98.5 140 GLY B C 1
ATOM 3994 O O . GLY B 1 140 ? -23.031 3.416 21.469 1 98.5 140 GLY B O 1
ATOM 3995 N N . PHE B 1 141 ? -23.516 3.367 23.688 1 98.38 141 PHE B N 1
ATOM 3996 C CA . PHE B 1 141 ? -23.797 1.937 23.672 1 98.38 141 PHE B CA 1
ATOM 3997 C C . PHE B 1 141 ? -25.094 1.646 22.953 1 98.38 141 PHE B C 1
ATOM 3999 O O . PHE B 1 141 ? -26.094 2.359 23.141 1 98.38 141 PHE B O 1
ATOM 4006 N N . GLY B 1 142 ? -25.031 0.571 22.141 1 98.44 142 GLY B N 1
ATOM 4007 C CA . GLY B 1 142 ? -26.203 0.186 21.375 1 98.44 142 GLY B CA 1
ATOM 4008 C C . GLY B 1 142 ? -26.172 0.687 19.953 1 98.44 142 GLY B C 1
ATOM 4009 O O . GLY B 1 142 ? -25.297 1.469 19.578 1 98.44 142 GLY B O 1
ATOM 4010 N N . ASP B 1 143 ? -27.094 0.233 19.188 1 98.56 143 ASP B N 1
ATOM 4011 C CA . ASP B 1 143 ? -27.188 0.661 17.797 1 98.56 143 ASP B CA 1
ATOM 4012 C C . ASP B 1 143 ? -28.016 1.933 17.672 1 98.56 143 ASP B C 1
ATOM 4014 O O . ASP B 1 143 ? -29.25 1.875 17.672 1 98.56 143 ASP B O 1
ATOM 4018 N N . TRP B 1 144 ? -27.328 3.012 17.484 1 98.12 144 TRP B N 1
ATOM 4019 C CA . TRP B 1 144 ? -27.969 4.32 17.344 1 98.12 144 TRP B CA 1
ATOM 4020 C C . TRP B 1 144 ? -27.781 4.863 15.93 1 98.12 144 TRP B C 1
ATOM 4022 O O . TRP B 1 144 ? -27.922 6.066 15.695 1 98.12 144 TRP B O 1
ATOM 4032 N N . THR B 1 145 ? -27.469 4.016 14.945 1 98.19 145 THR B N 1
ATOM 4033 C CA . THR B 1 145 ? -27.062 4.484 13.625 1 98.19 145 THR B CA 1
ATOM 4034 C C . THR B 1 145 ? -28.203 5.203 12.922 1 98.19 145 THR B C 1
ATOM 4036 O O . THR B 1 145 ? -27.984 6.059 12.062 1 98.19 145 THR B O 1
ATOM 4039 N N . ALA B 1 146 ? -29.453 4.922 13.328 1 97.31 146 ALA B N 1
ATOM 4040 C CA . ALA B 1 146 ? -30.609 5.527 12.664 1 97.31 146 ALA B CA 1
ATOM 4041 C C . ALA B 1 146 ? -31.25 6.598 13.539 1 97.31 146 ALA B C 1
ATOM 4043 O O . ALA B 1 146 ? -32.25 7.215 13.156 1 97.31 146 ALA B O 1
ATOM 4044 N N . ALA B 1 147 ? -30.703 6.766 14.703 1 97.94 147 ALA B N 1
ATOM 4045 C CA . ALA B 1 147 ? -31.297 7.715 15.633 1 97.94 147 ALA B CA 1
ATOM 4046 C C . ALA B 1 147 ? -31.016 9.156 15.219 1 97.94 147 ALA B C 1
ATOM 4048 O O . ALA B 1 147 ? -29.891 9.477 14.805 1 97.94 147 ALA B O 1
ATOM 4049 N N . GLY B 1 148 ? -31.953 10.008 15.336 1 97.81 148 GLY B N 1
ATOM 4050 C CA . GLY B 1 148 ? -31.797 11.406 14.977 1 97.81 148 GLY B CA 1
ATOM 4051 C C . GLY B 1 148 ? -30.766 12.133 15.82 1 97.81 148 GLY B C 1
ATOM 4052 O O . GLY B 1 148 ? -30.188 13.133 15.383 1 97.81 148 GLY B O 1
ATOM 4053 N N . ASN B 1 149 ? -30.609 11.703 16.984 1 97.5 149 ASN B N 1
ATOM 4054 C CA . ASN B 1 149 ? -29.594 12.195 17.906 1 97.5 149 ASN B CA 1
ATOM 4055 C C . ASN B 1 149 ? -29.141 11.109 18.875 1 97.5 149 ASN B C 1
ATOM 4057 O O . ASN B 1 149 ? -29.797 10.07 19 1 97.5 149 ASN B O 1
ATOM 4061 N N . LEU B 1 150 ? -27.906 11.273 19.422 1 96.06 150 LEU B N 1
ATOM 4062 C CA . LEU B 1 150 ? -27.422 10.383 20.469 1 96.06 150 LEU B CA 1
ATOM 4063 C C . LEU B 1 150 ? -27.75 10.945 21.844 1 96.06 150 LEU B C 1
ATOM 4065 O O . LEU B 1 150 ? -27.062 11.844 22.328 1 96.06 150 LEU B O 1
ATOM 4069 N N . THR B 1 151 ? -28.797 10.406 22.531 1 92.69 151 THR B N 1
ATOM 4070 C CA . THR B 1 151 ? -29.297 10.984 23.781 1 92.69 151 THR B CA 1
ATOM 4071 C C . THR B 1 151 ? -29.156 9.992 24.922 1 92.69 151 THR B C 1
ATOM 4073 O O . THR B 1 151 ? -29.594 10.273 26.047 1 92.69 151 THR B O 1
ATOM 4076 N N . ASP B 1 152 ? -28.578 8.945 24.719 1 93.25 152 ASP B N 1
ATOM 4077 C CA . ASP B 1 152 ? -28.422 7.926 25.75 1 93.25 152 ASP B CA 1
ATOM 4078 C C . ASP B 1 152 ? -27.484 8.406 26.859 1 93.25 152 ASP B C 1
ATOM 4080 O O . ASP B 1 152 ? -26.625 9.266 26.625 1 93.25 152 ASP B O 1
ATOM 4084 N N . SER B 1 153 ? -27.625 7.859 28.078 1 96.44 153 SER B N 1
ATOM 4085 C CA . SER B 1 153 ? -26.797 8.25 29.219 1 96.44 153 SER B CA 1
ATOM 4086 C C . SER B 1 153 ? -25.359 7.816 29.031 1 96.44 153 SER B C 1
ATOM 4088 O O . SER B 1 153 ? -24.453 8.336 29.688 1 96.44 153 SER B O 1
ATOM 4090 N N . SER B 1 154 ? -25.094 6.852 28.156 1 96.88 154 SER B N 1
ATOM 4091 C CA . SER B 1 154 ? -23.734 6.336 27.938 1 96.88 154 SER B CA 1
ATOM 4092 C C . SER B 1 154 ? -22.953 7.254 27.016 1 96.88 154 SER B C 1
ATOM 4094 O O . SER B 1 154 ? -21.734 7.082 26.844 1 96.88 154 SER B O 1
ATOM 4096 N N . VAL B 1 155 ? -23.578 8.242 26.422 1 98.25 155 VAL B N 1
ATOM 4097 C CA . VAL B 1 155 ? -22.969 9.023 25.359 1 98.25 155 VAL B CA 1
ATOM 4098 C C . VAL B 1 155 ? -21.75 9.766 25.891 1 98.25 155 VAL B C 1
ATOM 4100 O O . VAL B 1 155 ? -21.812 10.414 26.938 1 98.25 155 VAL B O 1
ATOM 4103 N N . GLN B 1 156 ? -20.625 9.602 25.266 1 98.31 156 GLN B N 1
ATOM 4104 C CA . GLN B 1 156 ? -19.406 10.359 25.469 1 98.31 156 GLN B CA 1
ATOM 4105 C C . GLN B 1 156 ? -18.844 10.875 24.156 1 98.31 156 GLN B C 1
ATOM 4107 O O . GLN B 1 156 ? -19.375 10.562 23.078 1 98.31 156 GLN B O 1
ATOM 4112 N N . SER B 1 157 ? -17.953 11.75 24.234 1 98 157 SER B N 1
ATOM 4113 C CA . SER B 1 157 ? -17.344 12.289 23.016 1 98 157 SER B CA 1
ATOM 4114 C C . SER B 1 157 ? -15.828 12.219 23.078 1 98 157 SER B C 1
ATOM 4116 O O . SER B 1 157 ? -15.25 12.023 24.156 1 98 157 SER B O 1
ATOM 4118 N N . THR B 1 158 ? -15.195 12.203 21.984 1 97.88 158 THR B N 1
ATOM 4119 C CA . THR B 1 158 ? -13.758 12.328 21.766 1 97.88 158 THR B CA 1
ATOM 4120 C C . THR B 1 158 ? -13.469 13.086 20.469 1 97.88 158 THR B C 1
ATOM 4122 O O . THR B 1 158 ? -14.297 13.109 19.562 1 97.88 158 THR B O 1
ATOM 4125 N N . ASP B 1 159 ? -12.359 13.758 20.359 1 97.75 159 ASP B N 1
ATOM 4126 C CA . ASP B 1 159 ? -12.031 14.57 19.188 1 97.75 159 ASP B CA 1
ATOM 4127 C C . ASP B 1 159 ? -11.133 13.812 18.219 1 97.75 159 ASP B C 1
ATOM 4129 O O . ASP B 1 159 ? -10.102 14.328 17.781 1 97.75 159 ASP B O 1
ATOM 4133 N N . HIS B 1 160 ? -11.5 12.516 17.859 1 97.56 160 HIS B N 1
ATOM 4134 C CA . HIS B 1 160 ? -10.773 11.633 16.953 1 97.56 160 HIS B CA 1
ATOM 4135 C C . HIS B 1 160 ? -11.727 10.938 15.992 1 97.56 160 HIS B C 1
ATOM 4137 O O . HIS B 1 160 ? -12.906 10.734 16.312 1 97.56 160 HIS B O 1
ATOM 4143 N N . TRP B 1 161 ? -11.273 10.609 14.805 1 98.5 161 TRP B N 1
ATOM 4144 C CA . TRP B 1 161 ? -11.992 9.727 13.891 1 98.5 161 TRP B CA 1
ATOM 4145 C C . TRP B 1 161 ? -11.516 8.281 14.039 1 98.5 161 TRP B C 1
ATOM 4147 O O . TRP B 1 161 ? -10.352 8.031 14.336 1 98.5 161 TRP B O 1
ATOM 4157 N N . TYR B 1 162 ? -12.453 7.32 13.805 1 98.62 162 TYR B N 1
ATOM 4158 C CA . TYR B 1 162 ? -12.133 5.898 13.844 1 98.62 162 TYR B CA 1
ATOM 4159 C C . TYR B 1 162 ? -12.68 5.188 12.609 1 98.62 162 TYR B C 1
ATOM 4161 O O . TYR B 1 162 ? -13.805 5.445 12.188 1 98.62 162 TYR B O 1
ATOM 4169 N N . PHE B 1 163 ? -11.891 4.414 11.922 1 98.69 163 PHE B N 1
ATOM 4170 C CA . PHE B 1 163 ? -12.188 3.404 10.914 1 98.69 163 PHE B CA 1
ATOM 4171 C C . PHE B 1 163 ? -12.5 4.055 9.57 1 98.69 163 PHE B C 1
ATOM 4173 O O . PHE B 1 163 ? -12.352 3.426 8.523 1 98.69 163 PHE B O 1
ATOM 4180 N N . ILE B 1 164 ? -13.008 5.332 9.492 1 98.25 164 ILE B N 1
ATOM 4181 C CA . ILE B 1 164 ? -13.25 6.016 8.227 1 98.25 164 ILE B CA 1
ATOM 4182 C C . ILE B 1 164 ? -11.922 6.395 7.582 1 98.25 164 ILE B C 1
ATOM 4184 O O . ILE B 1 164 ? -11.055 6.996 8.227 1 98.25 164 ILE B O 1
ATOM 4188 N N . SER B 1 165 ? -11.742 6.023 6.355 1 96.62 165 SER B N 1
ATOM 4189 C CA . SER B 1 165 ? -10.469 6.371 5.727 1 96.62 165 SER B CA 1
ATOM 4190 C C . SER B 1 165 ? -10.688 7.215 4.477 1 96.62 165 SER B C 1
ATOM 4192 O O . SER B 1 165 ? -9.727 7.699 3.871 1 96.62 165 SER B O 1
ATOM 4194 N N . GLY B 1 166 ? -11.945 7.359 4.074 1 96.31 166 GLY B N 1
ATOM 4195 C CA . GLY B 1 166 ? -12.18 8.227 2.93 1 96.31 166 GLY B CA 1
ATOM 4196 C C . GLY B 1 166 ? -13.625 8.203 2.451 1 96.31 166 GLY B C 1
ATOM 4197 O O . GLY B 1 166 ? -14.414 7.355 2.877 1 96.31 166 GLY B O 1
ATOM 4198 N N . VAL B 1 167 ? -14.008 9.164 1.692 1 97.62 167 VAL B N 1
ATOM 4199 C CA . VAL B 1 167 ? -15.219 9.242 0.881 1 97.62 167 VAL B CA 1
ATOM 4200 C C . VAL B 1 167 ? -14.844 9.375 -0.593 1 97.62 167 VAL B C 1
ATOM 4202 O O . VAL B 1 167 ? -14.039 10.234 -0.96 1 97.62 167 VAL B O 1
ATOM 4205 N N . GLU B 1 168 ? -15.344 8.43 -1.388 1 97.06 168 GLU B N 1
ATOM 4206 C CA . GLU B 1 168 ? -15.125 8.469 -2.832 1 97.06 168 GLU B CA 1
ATOM 4207 C C . GLU B 1 168 ? -16.406 8.867 -3.568 1 97.06 168 GLU B C 1
ATOM 4209 O O . GLU B 1 168 ? -17.516 8.68 -3.057 1 97.06 168 GLU B O 1
ATOM 4214 N N . ALA B 1 169 ? -16.203 9.484 -4.715 1 96.56 169 ALA B N 1
ATOM 4215 C CA . ALA B 1 169 ? -17.344 9.914 -5.523 1 96.56 169 ALA B CA 1
ATOM 4216 C C . ALA B 1 169 ? -17.109 9.633 -7.004 1 96.56 169 ALA B C 1
ATOM 4218 O O . ALA B 1 169 ? -15.961 9.57 -7.453 1 96.56 169 ALA B O 1
ATOM 4219 N N . TRP B 1 170 ? -18.203 9.312 -7.676 1 92.31 170 TRP B N 1
ATOM 4220 C CA . TRP B 1 170 ? -18.172 9.336 -9.133 1 92.31 170 TRP B CA 1
ATOM 4221 C C . TRP B 1 170 ? -18.25 10.766 -9.656 1 92.31 170 TRP B C 1
ATOM 4223 O O . TRP B 1 170 ? -19.297 11.414 -9.555 1 92.31 170 TRP B O 1
ATOM 4233 N N . LEU B 1 171 ? -17.125 11.203 -10.164 1 91.94 171 LEU B N 1
ATOM 4234 C CA . LEU B 1 171 ? -17.031 12.602 -10.586 1 91.94 171 LEU B CA 1
ATOM 4235 C C . LEU B 1 171 ? -16.672 12.703 -12.062 1 91.94 171 LEU B C 1
ATOM 4237 O O . LEU B 1 171 ? -16.359 11.695 -12.695 1 91.94 171 LEU B O 1
ATOM 4241 N N . HIS B 1 172 ? -16.828 13.836 -12.539 1 85.69 172 HIS B N 1
ATOM 4242 C CA . HIS B 1 172 ? -16.453 14.094 -13.93 1 85.69 172 HIS B CA 1
ATOM 4243 C C . HIS B 1 172 ? -14.969 13.875 -14.141 1 85.69 172 HIS B C 1
ATOM 4245 O O . HIS B 1 172 ? -14.172 13.984 -13.203 1 85.69 172 HIS B O 1
ATOM 4251 N N . SER B 1 173 ? -14.672 13.602 -15.375 1 85 173 SER B N 1
ATOM 4252 C CA . SER B 1 173 ? -13.297 13.258 -15.719 1 85 173 SER B CA 1
ATOM 4253 C C . SER B 1 173 ? -12.352 14.422 -15.453 1 85 173 SER B C 1
ATOM 4255 O O . SER B 1 173 ? -11.133 14.227 -15.344 1 85 173 SER B O 1
ATOM 4257 N N . GLU B 1 174 ? -12.906 15.539 -15.281 1 90.38 174 GLU B N 1
ATOM 4258 C CA . GLU B 1 174 ? -12.078 16.719 -15.055 1 90.38 174 GLU B CA 1
ATOM 4259 C C . GLU B 1 174 ? -11.758 16.891 -13.57 1 90.38 174 GLU B C 1
ATOM 4261 O O . GLU B 1 174 ? -10.945 17.75 -13.203 1 90.38 174 GLU B O 1
ATOM 4266 N N . SER B 1 175 ? -12.414 16.109 -12.75 1 94.31 175 SER B N 1
ATOM 4267 C CA . SER B 1 175 ? -12.148 16.188 -11.32 1 94.31 175 SER B CA 1
ATOM 4268 C C . SER B 1 175 ? -10.875 15.43 -10.961 1 94.31 175 SER B C 1
ATOM 4270 O O . SER B 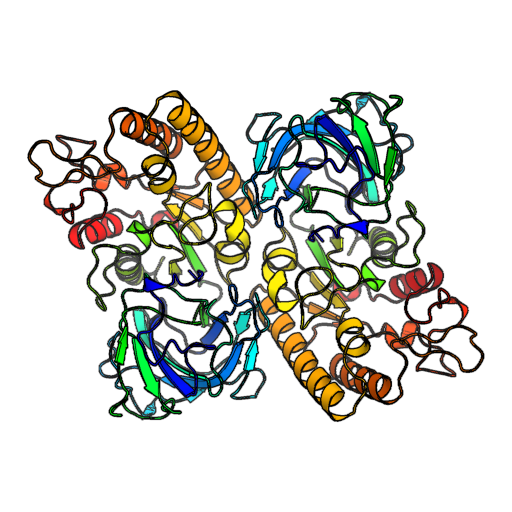1 175 ? -10.516 14.453 -11.625 1 94.31 175 SER B O 1
ATOM 4272 N N . SER B 1 176 ? -10.195 15.938 -10.008 1 96.62 176 SER B N 1
ATOM 4273 C CA . SER B 1 176 ? -8.953 15.297 -9.578 1 96.62 176 SER B CA 1
ATOM 4274 C C . SER B 1 176 ? -8.75 15.438 -8.078 1 96.62 176 SER B C 1
ATOM 4276 O O . SER B 1 176 ? -9.484 16.172 -7.41 1 96.62 176 SER B O 1
ATOM 4278 N N . GLY B 1 177 ? -7.871 14.633 -7.578 1 97.94 177 GLY B N 1
ATOM 4279 C CA . GLY B 1 177 ? -7.457 14.719 -6.188 1 97.94 177 GLY B CA 1
ATOM 4280 C C . GLY B 1 177 ? -6.066 15.305 -6.016 1 97.94 177 GLY B C 1
ATOM 4281 O O . GLY B 1 177 ? -5.172 15.031 -6.816 1 97.94 177 GLY B O 1
ATOM 4282 N N . PHE B 1 178 ? -5.926 16.141 -5.066 1 98.81 178 PHE B N 1
ATOM 4283 C CA . PHE B 1 178 ? -4.664 16.672 -4.57 1 98.81 178 PHE B CA 1
ATOM 4284 C C . PHE B 1 178 ? -4.328 16.094 -3.203 1 98.81 178 PHE B C 1
ATOM 4286 O O . PHE B 1 178 ? -4.969 16.438 -2.205 1 98.81 178 PHE B O 1
ATOM 4293 N N . VAL B 1 179 ? -3.316 15.18 -3.146 1 98.81 179 VAL B N 1
ATOM 4294 C CA . VAL B 1 179 ? -2.979 14.484 -1.907 1 98.81 179 VAL B CA 1
ATOM 4295 C C . VAL B 1 179 ? -1.798 15.18 -1.231 1 98.81 179 VAL B C 1
ATOM 4297 O O . VAL B 1 179 ? -0.826 15.547 -1.894 1 98.81 179 VAL B O 1
ATOM 4300 N N . ILE B 1 180 ? -1.865 15.359 0.102 1 98.88 180 ILE B N 1
ATOM 4301 C CA . ILE B 1 180 ? -0.834 16.047 0.864 1 98.88 180 ILE B CA 1
ATOM 4302 C C . ILE B 1 180 ? -0.286 15.133 1.951 1 98.88 180 ILE B C 1
ATOM 4304 O O . ILE B 1 180 ? -1.03 14.68 2.822 1 98.88 180 ILE B O 1
ATOM 4308 N N . ILE B 1 181 ? 0.979 14.812 1.858 1 98.62 181 ILE B N 1
ATOM 4309 C CA . ILE B 1 181 ? 1.678 14.125 2.938 1 98.62 181 ILE B CA 1
ATOM 4310 C C . ILE B 1 181 ? 2.295 15.148 3.889 1 98.62 181 ILE B C 1
ATOM 4312 O O . ILE B 1 181 ? 3.002 16.062 3.455 1 98.62 181 ILE B O 1
ATOM 4316 N N . GLY B 1 182 ? 2.029 14.984 5.125 1 98.44 182 GLY B N 1
ATOM 4317 C CA . GLY B 1 182 ? 2.545 15.945 6.09 1 98.44 182 GLY B CA 1
ATOM 4318 C C . GLY B 1 182 ? 2.521 15.43 7.516 1 98.44 182 GLY B C 1
ATOM 4319 O O . GLY B 1 182 ? 2.223 14.25 7.754 1 98.44 182 GLY B O 1
ATOM 4320 N N . ASP B 1 183 ? 2.928 16.312 8.438 1 98.31 183 ASP B N 1
ATOM 4321 C CA . ASP B 1 183 ? 2.979 16.016 9.867 1 98.31 183 ASP B CA 1
ATOM 4322 C C . ASP B 1 183 ? 1.949 16.828 10.633 1 98.31 183 ASP B C 1
ATOM 4324 O O . ASP B 1 183 ? 0.852 17.094 10.133 1 98.31 183 ASP B O 1
ATOM 4328 N N . SER B 1 184 ? 2.236 17.188 11.852 1 98.38 184 SER B N 1
ATOM 4329 C CA . SER B 1 184 ? 1.277 17.859 12.719 1 98.38 184 SER B CA 1
ATOM 4330 C C . SER B 1 184 ? 0.878 19.219 12.148 1 98.38 184 SER B C 1
ATOM 4332 O O . SER B 1 184 ? -0.22 19.719 12.422 1 98.38 184 SER B O 1
ATOM 4334 N N . ILE B 1 185 ? 1.708 19.859 11.375 1 98.75 185 ILE B N 1
ATOM 4335 C CA . ILE B 1 185 ? 1.391 21.172 10.805 1 98.75 185 ILE B CA 1
ATOM 4336 C C . ILE B 1 185 ? 0.298 21.016 9.75 1 98.75 185 ILE B C 1
ATOM 4338 O O . ILE B 1 185 ? -0.705 21.734 9.781 1 98.75 185 ILE B O 1
ATOM 4342 N N . THR B 1 186 ? 0.433 20.062 8.844 1 98.81 186 THR B N 1
ATOM 4343 C CA . THR B 1 186 ? -0.584 19.781 7.836 1 98.81 186 THR B CA 1
ATOM 4344 C C . THR B 1 186 ? -1.822 19.156 8.477 1 98.81 186 THR B C 1
ATOM 4346 O O . THR B 1 186 ? -2.947 19.422 8.047 1 98.81 186 THR B O 1
ATOM 4349 N N . ASP B 1 187 ? -1.598 18.344 9.516 1 97.94 187 ASP B N 1
ATOM 4350 C CA . ASP B 1 187 ? -2.666 17.703 10.273 1 97.94 187 ASP B CA 1
ATOM 4351 C C . ASP B 1 187 ? -3.502 18.734 11.031 1 97.94 187 ASP B C 1
ATOM 4353 O O . ASP B 1 187 ? -4.648 18.469 11.391 1 97.94 187 ASP B O 1
ATOM 4357 N N . GLY B 1 188 ? -2.922 19.891 11.352 1 98 188 GLY B N 1
ATOM 4358 C CA . GLY B 1 188 ? -3.689 21.031 11.828 1 98 188 GLY B CA 1
ATOM 4359 C C . GLY B 1 188 ? -3.521 21.281 13.312 1 98 188 GLY B C 1
ATOM 4360 O O . GLY B 1 188 ? -4.422 21.828 13.961 1 98 188 GLY B O 1
ATOM 4361 N N . ARG B 1 189 ? -2.4 20.828 13.953 1 97.88 189 ARG B N 1
ATOM 4362 C CA . ARG B 1 189 ? -2.162 21.188 15.344 1 97.88 189 ARG B CA 1
ATOM 4363 C C . ARG B 1 189 ? -2.191 22.703 15.516 1 97.88 189 ARG B C 1
ATOM 4365 O O . ARG B 1 189 ? -1.533 23.438 14.766 1 97.88 189 ARG B O 1
ATOM 4372 N N . GLY B 1 190 ? -2.969 23.188 16.422 1 97.06 190 GLY B N 1
ATOM 4373 C CA . GLY B 1 190 ? -3.135 24.609 16.625 1 97.06 190 GLY B CA 1
ATOM 4374 C C . GLY B 1 190 ? -4.395 25.156 15.992 1 97.06 190 GLY B C 1
ATOM 4375 O O . GLY B 1 190 ? -4.766 26.312 16.234 1 97.06 190 GLY B O 1
ATOM 4376 N N . SER B 1 191 ? -5.105 24.391 15.148 1 98.06 191 SER B N 1
ATOM 4377 C CA . SER B 1 191 ? -6.383 24.812 14.586 1 98.06 191 SER B CA 1
ATOM 4378 C C . SER B 1 191 ? -7.516 24.641 15.594 1 98.06 191 SER B C 1
ATOM 4380 O O . SER B 1 191 ? -7.301 24.125 16.688 1 98.06 191 SER B O 1
ATOM 4382 N N . THR B 1 192 ? -8.719 25.141 15.211 1 98.38 192 THR B N 1
ATOM 4383 C CA . THR B 1 192 ? -9.883 25.109 16.094 1 98.38 192 THR B CA 1
ATOM 4384 C C . THR B 1 192 ? -10.617 23.781 15.961 1 98.38 192 THR B C 1
ATOM 4386 O O . THR B 1 192 ? -10.984 23.375 14.852 1 98.38 192 THR B O 1
ATOM 4389 N N . THR B 1 193 ? -10.766 23.031 17.109 1 98.19 193 THR B N 1
ATOM 4390 C CA . THR B 1 193 ? -11.586 21.828 17.062 1 98.19 193 THR B CA 1
ATOM 4391 C C . THR B 1 193 ? -12.938 22.109 16.422 1 98.19 193 THR B C 1
ATOM 4393 O O . THR B 1 193 ? -13.586 23.109 16.75 1 98.19 193 THR B O 1
ATOM 4396 N N . ASN B 1 194 ? -13.336 21.25 15.453 1 98.5 194 ASN B N 1
ATOM 4397 C CA . ASN B 1 194 ? -14.578 21.359 14.703 1 98.5 194 ASN B CA 1
ATOM 4398 C C . ASN B 1 194 ? -14.602 22.609 13.812 1 98.5 194 ASN B C 1
ATOM 4400 O O . ASN B 1 194 ? -15.656 23 13.32 1 98.5 194 ASN B O 1
ATOM 4404 N N . GLY B 1 195 ? -13.469 23.25 13.617 1 97.94 195 GLY B N 1
ATOM 4405 C CA . GLY B 1 195 ? -13.438 24.531 12.914 1 97.94 195 GLY B CA 1
ATOM 4406 C C . GLY B 1 195 ? -13.078 24.391 11.445 1 97.94 195 GLY B C 1
ATOM 4407 O O . GLY B 1 195 ? -13.297 25.312 10.656 1 97.94 195 GLY B O 1
ATOM 4408 N N . ASN B 1 196 ? -12.5 23.234 11.055 1 97.69 196 ASN B N 1
ATOM 4409 C CA . ASN B 1 196 ? -12.016 23.047 9.695 1 97.69 196 ASN B CA 1
ATOM 4410 C C . ASN B 1 196 ? -11.234 24.25 9.195 1 97.69 196 ASN B C 1
ATOM 4412 O O . ASN B 1 196 ? -11.516 24.781 8.117 1 97.69 196 ASN B O 1
ATOM 4416 N N . ASP B 1 197 ? -10.32 24.656 9.992 1 98.5 197 ASP B N 1
ATOM 4417 C CA . ASP B 1 197 ? -9.516 25.828 9.656 1 98.5 197 ASP B CA 1
ATOM 4418 C C . ASP B 1 197 ? -8.023 25.5 9.672 1 98.5 197 ASP B C 1
ATOM 4420 O O . ASP B 1 197 ? -7.203 26.344 10.031 1 98.5 197 ASP B O 1
ATOM 4424 N N . ARG B 1 198 ? -7.676 24.297 9.406 1 98.5 198 ARG B N 1
ATOM 4425 C CA . ARG B 1 198 ? -6.312 23.938 9.016 1 98.5 198 ARG B CA 1
ATOM 4426 C C . ARG B 1 198 ? -5.945 24.562 7.676 1 98.5 198 ARG B C 1
ATOM 4428 O O . ARG B 1 198 ? -6.824 24.969 6.914 1 98.5 198 ARG B O 1
ATOM 4435 N N . TRP B 1 199 ? -4.664 24.562 7.348 1 98.88 199 TRP B N 1
ATOM 4436 C CA . TRP B 1 199 ? -4.312 25.266 6.113 1 98.88 199 TRP B CA 1
ATOM 4437 C C . TRP B 1 199 ? -4.852 24.516 4.895 1 98.88 199 TRP B C 1
ATOM 4439 O O . TRP B 1 199 ? -5.266 25.141 3.916 1 98.88 199 TRP B O 1
ATOM 4449 N N . PRO B 1 200 ? -4.926 23.125 4.859 1 98.81 200 PRO B N 1
ATOM 4450 C CA . PRO B 1 200 ? -5.559 22.484 3.703 1 98.81 200 PRO B CA 1
ATOM 4451 C C . PRO B 1 200 ? -7.047 22.812 3.586 1 98.81 200 PRO B C 1
ATOM 4453 O O . PRO B 1 200 ? -7.574 22.922 2.477 1 98.81 200 PRO B O 1
ATOM 4456 N N . ASP B 1 201 ? -7.77 22.922 4.742 1 98.5 201 ASP B N 1
ATOM 4457 C CA . ASP B 1 201 ? -9.172 23.328 4.719 1 98.5 201 ASP B CA 1
ATOM 4458 C C . ASP B 1 201 ? -9.32 24.734 4.121 1 98.5 201 ASP B C 1
ATOM 4460 O O . ASP B 1 201 ? -10.18 24.953 3.271 1 98.5 201 ASP B O 1
ATOM 4464 N N . LEU B 1 202 ? -8.492 25.609 4.609 1 98.88 202 LEU B N 1
ATOM 4465 C CA . LEU B 1 202 ? -8.531 26.984 4.156 1 98.88 202 LEU B CA 1
ATOM 4466 C C . LEU B 1 202 ? -8.148 27.094 2.686 1 98.88 202 LEU B C 1
ATOM 4468 O O . LEU B 1 202 ? -8.719 27.891 1.944 1 98.88 202 LEU B O 1
ATOM 4472 N N . LEU B 1 203 ? -7.18 26.297 2.254 1 98.94 203 LEU B N 1
ATOM 4473 C CA . LEU B 1 203 ? -6.809 26.234 0.845 1 98.94 203 LEU B CA 1
ATOM 4474 C C . LEU B 1 203 ? -7.973 25.734 0.001 1 98.94 203 LEU B C 1
ATOM 4476 O O . LEU B 1 203 ? -8.25 26.266 -1.071 1 98.94 203 LEU B O 1
ATOM 4480 N N . LEU B 1 204 ? -8.633 24.688 0.455 1 98.75 204 LEU B N 1
ATOM 4481 C CA . LEU B 1 204 ? -9.789 24.156 -0.256 1 98.75 204 LEU B CA 1
ATOM 4482 C C . LEU B 1 204 ? -10.844 25.234 -0.474 1 98.75 204 LEU B C 1
ATOM 4484 O O . LEU B 1 204 ? -11.391 25.359 -1.573 1 98.75 204 LEU B O 1
ATOM 4488 N N . ALA B 1 205 ? -11.141 25.984 0.587 1 98.44 205 ALA B N 1
ATOM 4489 C CA . ALA B 1 205 ? -12.117 27.062 0.484 1 98.44 205 ALA B CA 1
ATOM 4490 C C . ALA B 1 205 ? -11.703 28.062 -0.592 1 98.44 205 ALA B C 1
ATOM 4492 O O . ALA B 1 205 ? -12.539 28.516 -1.378 1 98.44 205 ALA B O 1
ATOM 4493 N N . ARG B 1 206 ? -10.445 28.391 -0.608 1 98.75 206 ARG B N 1
ATOM 4494 C CA . ARG B 1 206 ? -9.938 29.312 -1.625 1 98.75 206 ARG B CA 1
ATOM 4495 C C . ARG B 1 206 ? -10.039 28.688 -3.016 1 98.75 206 ARG B C 1
ATOM 4497 O O . ARG B 1 206 ? -10.484 29.344 -3.959 1 98.75 206 ARG B O 1
ATOM 4504 N N . MET B 1 207 ? -9.68 27.453 -3.172 1 98.5 207 MET B N 1
ATOM 4505 C CA . MET B 1 207 ? -9.703 26.734 -4.445 1 98.5 207 MET B CA 1
ATOM 4506 C C . MET B 1 207 ? -11.109 26.703 -5.027 1 98.5 207 MET B C 1
ATOM 4508 O O . MET B 1 207 ? -11.281 26.75 -6.246 1 98.5 207 MET B O 1
ATOM 4512 N N . GLN B 1 208 ? -12.094 26.641 -4.18 1 97.12 208 GLN B N 1
ATOM 4513 C CA . GLN B 1 208 ? -13.484 26.516 -4.605 1 97.12 208 GLN B CA 1
ATOM 4514 C C . GLN B 1 208 ? -13.969 27.812 -5.262 1 97.12 208 GLN B C 1
ATOM 4516 O O . GLN B 1 208 ? -15 27.812 -5.945 1 97.12 208 GLN B O 1
ATOM 4521 N N . LYS B 1 209 ? -13.242 28.875 -5.102 1 97.25 209 LYS B N 1
ATOM 4522 C CA . LYS B 1 209 ? -13.648 30.172 -5.629 1 97.25 209 LYS B CA 1
ATOM 4523 C C . LYS B 1 209 ? -13.211 30.344 -7.082 1 97.25 209 LYS B C 1
ATOM 4525 O O . LYS B 1 209 ? -13.633 31.281 -7.762 1 97.25 209 LYS B O 1
ATOM 4530 N N . TYR B 1 210 ? -12.398 29.438 -7.551 1 97.06 210 TYR B N 1
ATOM 4531 C CA . TYR B 1 210 ? -11.867 29.531 -8.906 1 97.06 210 TYR B CA 1
ATOM 4532 C C . TYR B 1 210 ? -12.273 28.328 -9.742 1 97.06 210 TYR B C 1
ATOM 4534 O O . TYR B 1 210 ? -12.148 27.188 -9.289 1 97.06 210 TYR B O 1
ATOM 4542 N N . LYS B 1 211 ? -12.648 28.562 -10.938 1 95.06 211 LYS B N 1
ATOM 4543 C CA . LYS B 1 211 ? -13.125 27.5 -11.836 1 95.06 211 LYS B CA 1
ATOM 4544 C C . LYS B 1 211 ? -12.039 26.469 -12.094 1 95.06 211 LYS B C 1
ATOM 4546 O O . LYS B 1 211 ? -12.32 25.266 -12.18 1 95.06 211 LYS B O 1
ATOM 4551 N N . SER B 1 212 ? -10.844 26.938 -12.195 1 95.69 212 SER B N 1
ATOM 4552 C CA . SER B 1 212 ? -9.727 26.078 -12.562 1 95.69 212 SER B CA 1
ATOM 4553 C C . SER B 1 212 ? -9.383 25.109 -11.445 1 95.69 212 SER B C 1
ATOM 4555 O O . SER B 1 212 ? -8.703 24.109 -11.664 1 95.69 212 SER B O 1
ATOM 4557 N N . THR B 1 213 ? -9.852 25.328 -10.227 1 97.88 213 THR B N 1
ATOM 4558 C CA . THR B 1 213 ? -9.43 24.484 -9.109 1 97.88 213 THR B CA 1
ATOM 4559 C C . THR B 1 213 ? -10.641 23.969 -8.336 1 97.88 213 THR B C 1
ATOM 4561 O O . THR B 1 213 ? -10.508 23.141 -7.434 1 97.88 213 THR B O 1
ATOM 4564 N N . SER B 1 214 ? -11.867 24.375 -8.672 1 96.88 214 SER B N 1
ATOM 4565 C CA . SER B 1 214 ? -13.062 24.062 -7.902 1 96.88 214 SER B CA 1
ATOM 4566 C C . SER B 1 214 ? -13.414 22.578 -8.008 1 96.88 214 SER B C 1
ATOM 4568 O O . SER B 1 214 ? -14.219 22.062 -7.23 1 96.88 214 SER B O 1
ATOM 4570 N N . ASN B 1 215 ? -12.836 21.859 -8.992 1 96.69 215 ASN B N 1
ATOM 4571 C CA . ASN B 1 215 ? -13.094 20.438 -9.172 1 96.69 215 ASN B CA 1
ATOM 4572 C C . ASN B 1 215 ? -11.969 19.594 -8.594 1 96.69 215 ASN B C 1
ATOM 4574 O O . ASN B 1 215 ? -11.898 18.391 -8.859 1 96.69 215 ASN B O 1
ATOM 4578 N N . ILE B 1 216 ? -11.039 20.188 -7.867 1 98.25 216 ILE B N 1
ATOM 4579 C CA . ILE B 1 216 ? -9.93 19.469 -7.25 1 98.25 216 ILE B CA 1
ATOM 4580 C C . ILE B 1 216 ? -10.234 19.219 -5.773 1 98.25 216 ILE B C 1
ATOM 4582 O O . ILE B 1 216 ? -10.414 20.172 -5.004 1 98.25 216 ILE B O 1
ATOM 4586 N N . GLY B 1 217 ? -10.445 17.969 -5.375 1 98.19 217 GLY B N 1
ATOM 4587 C CA . GLY B 1 217 ? -10.547 17.609 -3.967 1 98.19 217 GLY B CA 1
ATOM 4588 C C . GLY B 1 217 ? -9.195 17.531 -3.275 1 98.19 217 GLY B C 1
ATOM 4589 O O . GLY B 1 217 ? -8.188 17.219 -3.904 1 98.19 217 GLY B O 1
ATOM 4590 N N . ILE B 1 218 ? -9.148 17.859 -1.98 1 98.5 218 ILE B N 1
ATOM 4591 C CA . ILE B 1 218 ? -7.918 17.75 -1.205 1 98.5 218 ILE B CA 1
ATOM 4592 C C . ILE B 1 218 ? -7.977 16.5 -0.324 1 98.5 218 ILE B C 1
ATOM 4594 O O . ILE B 1 218 ? -8.953 16.281 0.392 1 98.5 218 ILE B O 1
ATOM 4598 N N . LEU B 1 219 ? -7.035 15.641 -0.433 1 98.19 219 LEU B N 1
ATOM 4599 C CA . LEU B 1 219 ? -6.809 14.508 0.456 1 98.19 219 LEU B CA 1
ATOM 4600 C C . LEU B 1 219 ? -5.691 14.805 1.446 1 98.19 219 LEU B C 1
ATOM 4602 O O . LEU B 1 219 ? -4.512 14.688 1.109 1 98.19 219 LEU B O 1
ATOM 4606 N N . ASN B 1 220 ? -6.055 15.25 2.643 1 98.25 220 ASN B N 1
ATOM 4607 C CA . ASN B 1 220 ? -5.086 15.492 3.705 1 98.25 220 ASN B CA 1
ATOM 4608 C C . ASN B 1 220 ? -4.641 14.195 4.363 1 98.25 220 ASN B C 1
ATOM 4610 O O . ASN B 1 220 ? -5.32 13.672 5.25 1 98.25 220 ASN B O 1
ATOM 4614 N N . GLN B 1 221 ? -3.471 13.672 3.963 1 98.12 221 GLN B N 1
ATOM 4615 C CA . GLN B 1 221 ? -2.93 12.422 4.48 1 98.12 221 GLN B CA 1
ATOM 4616 C C . GLN B 1 221 ? -1.838 12.68 5.516 1 98.12 221 GLN B C 1
ATOM 4618 O O . GLN B 1 221 ? -0.835 11.961 5.559 1 98.12 221 GLN B O 1
ATOM 4623 N N . ALA B 1 222 ? -1.979 13.727 6.293 1 98.31 222 ALA B N 1
ATOM 4624 C CA . ALA B 1 222 ? -1.004 14.062 7.328 1 98.31 222 ALA B CA 1
ATOM 4625 C C . ALA B 1 222 ? -1.301 13.312 8.625 1 98.31 222 ALA B C 1
ATOM 4627 O O . ALA B 1 222 ? -2.443 12.922 8.875 1 98.31 222 ALA B O 1
ATOM 4628 N N . ALA B 1 223 ? -0.323 13.07 9.375 1 96.56 223 ALA B N 1
ATOM 4629 C CA . ALA B 1 223 ? -0.398 12.516 10.727 1 96.56 223 ALA B CA 1
ATOM 4630 C C . ALA B 1 223 ? 0.518 13.266 11.688 1 96.56 223 ALA B C 1
ATOM 4632 O O . ALA B 1 223 ? 1.7 13.469 11.398 1 96.56 223 ALA B O 1
ATOM 4633 N N . GLY B 1 224 ? -0.044 13.688 12.797 1 96.75 224 GLY B N 1
ATOM 4634 C CA . GLY B 1 224 ? 0.759 14.367 13.797 1 96.75 224 GLY B CA 1
ATOM 4635 C C . GLY B 1 224 ? 1.958 13.562 14.258 1 96.75 224 GLY B C 1
ATOM 4636 O O . GLY B 1 224 ? 1.837 12.367 14.539 1 96.75 224 GLY B O 1
ATOM 4637 N N . GLY B 1 225 ? 3.164 14.203 14.32 1 97.31 225 GLY B N 1
ATOM 4638 C CA . GLY B 1 225 ? 4.379 13.578 14.82 1 97.31 225 GLY B CA 1
ATOM 4639 C C . GLY B 1 225 ? 5.039 12.664 13.805 1 97.31 225 GLY B C 1
ATOM 4640 O O . GLY B 1 225 ? 6.051 12.023 14.102 1 97.31 225 GLY B O 1
ATOM 4641 N N . ASN B 1 226 ? 4.43 12.57 12.633 1 98.25 226 ASN B N 1
ATOM 4642 C CA . ASN B 1 226 ? 4.949 11.648 11.625 1 98.25 226 ASN B CA 1
ATOM 4643 C C . ASN B 1 226 ? 6.332 12.07 11.141 1 98.25 226 ASN B C 1
ATOM 4645 O O . ASN B 1 226 ? 6.707 13.234 11.266 1 98.25 226 ASN B O 1
ATOM 4649 N N . ARG B 1 227 ? 7.156 11.109 10.719 1 98.62 227 ARG B N 1
ATOM 4650 C CA . ARG B 1 227 ? 8.5 11.312 10.18 1 98.62 227 ARG B CA 1
ATOM 4651 C C . ARG B 1 227 ? 8.641 10.648 8.812 1 98.62 227 ARG B C 1
ATOM 4653 O O . ARG B 1 227 ? 7.832 9.805 8.438 1 98.62 227 ARG B O 1
ATOM 4660 N N . ILE B 1 228 ? 9.602 11.102 8.047 1 98.75 228 ILE B N 1
ATOM 4661 C CA . ILE B 1 228 ? 9.875 10.547 6.723 1 98.75 228 ILE B CA 1
ATOM 4662 C C . ILE B 1 228 ? 10.695 9.273 6.859 1 98.75 228 ILE B C 1
ATOM 4664 O O . ILE B 1 228 ? 10.43 8.273 6.188 1 98.75 228 ILE B O 1
ATOM 4668 N N . LEU B 1 229 ? 11.641 9.258 7.863 1 98.44 229 LEU B N 1
ATOM 4669 C CA . LEU B 1 229 ? 12.703 8.266 7.867 1 98.44 229 LEU B CA 1
ATOM 4670 C C . LEU B 1 229 ? 12.391 7.137 8.844 1 98.44 229 LEU B C 1
ATOM 4672 O O . LEU B 1 229 ? 12.93 6.035 8.727 1 98.44 229 LEU B O 1
ATOM 4676 N N . GLN B 1 230 ? 11.609 7.402 9.875 1 97.81 230 GLN B N 1
ATOM 4677 C CA . GLN B 1 230 ? 11.383 6.434 10.945 1 97.81 230 GLN B CA 1
ATOM 4678 C C . GLN B 1 230 ? 9.906 6.398 11.352 1 97.81 230 GLN B C 1
ATOM 4680 O O . GLN B 1 230 ? 9.219 7.414 11.281 1 97.81 230 GLN B O 1
ATOM 4685 N N . ASP B 1 231 ? 9.539 5.223 11.836 1 96.38 231 ASP B N 1
ATOM 4686 C CA . ASP B 1 231 ? 8.219 5.133 12.453 1 96.38 231 ASP B CA 1
ATOM 4687 C C . ASP B 1 231 ? 8.156 5.961 13.734 1 96.38 231 ASP B C 1
ATOM 4689 O O . ASP B 1 231 ? 9.18 6.234 14.352 1 96.38 231 ASP B O 1
ATOM 4693 N N . GLY B 1 232 ? 7.105 6.297 14.164 1 92.56 232 GLY B N 1
ATOM 4694 C CA . GLY B 1 232 ? 6.699 7.016 15.359 1 92.56 232 GLY B CA 1
ATOM 4695 C C . GLY B 1 232 ? 5.195 7.062 15.547 1 92.56 232 GLY B C 1
ATOM 4696 O O . GLY B 1 232 ? 4.551 6.023 15.727 1 92.56 232 GLY B O 1
ATOM 4697 N N . LEU B 1 233 ? 4.727 8.25 15.367 1 92 233 LEU B N 1
ATOM 4698 C CA . LEU B 1 233 ? 3.273 8.336 15.266 1 92 233 LEU B CA 1
ATOM 4699 C C . LEU B 1 233 ? 2.816 8.039 13.836 1 92 233 LEU B C 1
ATOM 4701 O O . LEU B 1 233 ? 2.639 8.961 13.031 1 92 233 LEU B O 1
ATOM 4705 N N . GLY B 1 234 ? 2.582 6.738 13.594 1 94.56 234 GLY B N 1
ATOM 4706 C CA . GLY B 1 234 ? 2.285 6.207 12.273 1 94.56 234 GLY B CA 1
ATOM 4707 C C . GLY B 1 234 ? 3.516 5.711 11.539 1 94.56 234 GLY B C 1
ATOM 4708 O O . GLY B 1 234 ? 4.645 5.938 11.984 1 94.56 234 GLY B O 1
ATOM 4709 N N . PRO B 1 235 ? 3.328 5.07 10.438 1 97.25 235 PRO B N 1
ATOM 4710 C CA . PRO B 1 235 ? 4.449 4.598 9.625 1 97.25 235 PRO B CA 1
ATOM 4711 C C . PRO B 1 235 ? 5.207 5.738 8.945 1 97.25 235 PRO B C 1
ATOM 4713 O O . PRO B 1 235 ? 4.617 6.781 8.648 1 97.25 235 PRO B O 1
ATOM 4716 N N . ASN B 1 236 ? 6.547 5.523 8.742 1 98.44 236 ASN B N 1
ATOM 4717 C CA . ASN B 1 236 ? 7.34 6.52 8.023 1 98.44 236 ASN B CA 1
ATOM 4718 C C . ASN B 1 236 ? 6.824 6.727 6.602 1 98.44 236 ASN B C 1
ATOM 4720 O O . ASN B 1 236 ? 6.148 5.859 6.047 1 98.44 236 ASN B O 1
ATOM 4724 N N . VAL B 1 237 ? 7.152 7.859 6 1 98.69 237 VAL B N 1
ATOM 4725 C CA . VAL B 1 237 ? 6.586 8.273 4.723 1 98.69 237 VAL B CA 1
ATOM 4726 C C . VAL B 1 237 ? 6.996 7.285 3.633 1 98.69 237 VAL B C 1
ATOM 4728 O O . VAL B 1 237 ? 6.191 6.934 2.768 1 98.69 237 VAL B O 1
ATOM 4731 N N . ILE B 1 238 ? 8.227 6.82 3.631 1 98.5 238 ILE B N 1
ATOM 4732 C CA . ILE B 1 238 ? 8.734 5.93 2.592 1 98.5 238 ILE B CA 1
ATOM 4733 C C . ILE B 1 238 ? 7.914 4.645 2.564 1 98.5 238 ILE B C 1
ATOM 4735 O O . ILE B 1 238 ? 7.641 4.098 1.494 1 98.5 238 ILE B O 1
ATOM 4739 N N . SER B 1 239 ? 7.449 4.207 3.73 1 97.88 239 SER B N 1
ATOM 4740 C CA . SER B 1 239 ? 6.734 2.941 3.836 1 97.88 239 SER B CA 1
ATOM 4741 C C . SER B 1 239 ? 5.25 3.117 3.525 1 97.88 239 SER B C 1
ATOM 4743 O O . SER B 1 239 ? 4.59 2.18 3.078 1 97.88 239 SER B O 1
ATOM 4745 N N . ARG B 1 240 ? 4.711 4.309 3.727 1 98.06 240 ARG B N 1
ATOM 4746 C CA . ARG B 1 240 ? 3.264 4.461 3.596 1 98.06 240 ARG B CA 1
ATOM 4747 C C . ARG B 1 240 ? 2.898 5.125 2.273 1 98.06 240 ARG B C 1
ATOM 4749 O O . ARG B 1 240 ? 1.72 5.352 1.99 1 98.06 240 ARG B O 1
ATOM 4756 N N . LEU B 1 241 ? 3.865 5.395 1.426 1 98.19 241 LEU B N 1
ATOM 4757 C CA . LEU B 1 241 ? 3.666 6.121 0.176 1 98.19 241 LEU B CA 1
ATOM 4758 C C . LEU B 1 241 ? 2.678 5.387 -0.726 1 98.19 241 LEU B C 1
ATOM 4760 O O . LEU B 1 241 ? 1.799 6.012 -1.324 1 98.19 241 LEU B O 1
ATOM 4764 N N . ASP B 1 242 ? 2.773 4.055 -0.8 1 97.19 242 ASP B N 1
ATOM 4765 C CA . ASP B 1 242 ? 1.868 3.27 -1.634 1 97.19 242 ASP B CA 1
ATOM 4766 C C . ASP B 1 242 ? 0.419 3.445 -1.186 1 97.19 242 ASP B C 1
ATOM 4768 O O . ASP B 1 242 ? -0.443 3.818 -1.984 1 97.19 242 ASP B O 1
ATOM 4772 N N . ARG B 1 243 ? 0.166 3.293 0.027 1 96.69 243 ARG B N 1
ATOM 4773 C CA . ARG B 1 243 ? -1.185 3.318 0.579 1 96.69 243 ARG B CA 1
ATOM 4774 C C . ARG B 1 243 ? -1.768 4.727 0.537 1 96.69 243 ARG B C 1
ATOM 4776 O O . ARG B 1 243 ? -2.928 4.91 0.162 1 96.69 243 ARG B O 1
ATOM 4783 N N . ASP B 1 244 ? -0.952 5.688 0.902 1 97.5 244 ASP B N 1
ATOM 4784 C CA . ASP B 1 244 ? -1.508 6.996 1.23 1 97.5 244 ASP B CA 1
ATOM 4785 C C . ASP B 1 244 ? -1.464 7.93 0.024 1 97.5 244 ASP B C 1
ATOM 4787 O O . ASP B 1 244 ? -2.111 8.984 0.02 1 97.5 244 ASP B O 1
ATOM 4791 N N . VAL B 1 245 ? -0.715 7.543 -1.035 1 98 245 VAL B N 1
ATOM 4792 C CA . VAL B 1 245 ? -0.626 8.414 -2.205 1 98 245 VAL B CA 1
ATOM 4793 C C . VAL B 1 245 ? -0.936 7.609 -3.467 1 98 245 VAL B C 1
ATOM 4795 O O . VAL B 1 245 ? -1.963 7.828 -4.113 1 98 245 VAL B O 1
ATOM 4798 N N . LEU B 1 246 ? -0.208 6.574 -3.676 1 97.56 246 LEU B N 1
ATOM 4799 C CA . LEU B 1 246 ? -0.175 5.949 -4.992 1 97.56 246 LEU B CA 1
ATOM 4800 C C . LEU B 1 246 ? -1.434 5.121 -5.23 1 97.56 246 LEU B C 1
ATOM 4802 O O . LEU B 1 246 ? -1.88 4.977 -6.371 1 97.56 246 LEU B O 1
ATOM 4806 N N . ALA B 1 247 ? -2.039 4.598 -4.172 1 96.81 247 ALA B N 1
ATOM 4807 C CA . ALA B 1 247 ? -3.199 3.723 -4.316 1 96.81 247 ALA B CA 1
ATOM 4808 C C . ALA B 1 247 ? -4.5 4.504 -4.148 1 96.81 247 ALA B C 1
ATOM 4810 O O . ALA B 1 247 ? -5.586 3.924 -4.18 1 96.81 247 ALA B O 1
ATOM 4811 N N . GLN B 1 248 ? -4.426 5.812 -3.947 1 96.19 248 GLN B N 1
ATOM 4812 C CA . GLN B 1 248 ? -5.613 6.648 -3.801 1 96.19 248 GLN B CA 1
ATOM 4813 C C . GLN B 1 248 ? -6.289 6.883 -5.148 1 96.19 248 GLN B C 1
ATOM 4815 O O . GLN B 1 248 ? -5.613 7.086 -6.16 1 96.19 248 GLN B O 1
ATOM 4820 N N . SER B 1 249 ? -7.59 6.887 -5.152 1 92.94 249 SER B N 1
ATOM 4821 C CA . SER B 1 249 ? -8.359 7.074 -6.383 1 92.94 249 SER B CA 1
ATOM 4822 C C . SER B 1 249 ? -8.32 8.523 -6.84 1 92.94 249 SER B C 1
ATOM 4824 O O . SER B 1 249 ? -8.453 9.445 -6.027 1 92.94 249 SER B O 1
ATOM 4826 N N . GLY B 1 250 ? -8.086 8.734 -8.086 1 94.88 250 GLY B N 1
ATOM 4827 C CA . GLY B 1 250 ? -8.312 10.016 -8.734 1 94.88 250 GLY B CA 1
ATOM 4828 C C . GLY B 1 250 ? -7.238 11.039 -8.43 1 94.88 250 GLY B C 1
ATOM 4829 O O . GLY B 1 250 ? -7.406 12.227 -8.719 1 94.88 250 GLY B O 1
ATOM 4830 N N . VAL B 1 251 ? -6.129 10.672 -7.84 1 97.25 251 VAL B N 1
ATOM 4831 C CA . VAL B 1 251 ? -5.074 11.609 -7.477 1 97.25 251 VAL B CA 1
ATOM 4832 C C . VAL B 1 251 ? -4.305 12.031 -8.727 1 97.25 251 VAL B C 1
ATOM 4834 O O . VAL B 1 251 ? -3.867 11.188 -9.508 1 97.25 251 VAL B O 1
ATOM 4837 N N . GLN B 1 252 ? -4.176 13.367 -8.891 1 97.75 252 GLN B N 1
ATOM 4838 C CA . GLN B 1 252 ? -3.424 13.898 -10.023 1 97.75 252 GLN B CA 1
ATOM 4839 C C . GLN B 1 252 ? -2.33 14.852 -9.555 1 97.75 252 GLN B C 1
ATOM 4841 O O . GLN B 1 252 ? -1.486 15.273 -10.344 1 97.75 252 GLN B O 1
ATOM 4846 N N . TYR B 1 253 ? -2.326 15.227 -8.273 1 98.69 253 TYR B N 1
ATOM 4847 C CA . TYR B 1 253 ? -1.311 16.078 -7.66 1 98.69 253 TYR B CA 1
ATOM 4848 C C . TYR B 1 253 ? -0.918 15.555 -6.281 1 98.69 253 TYR B C 1
ATOM 4850 O O . TYR B 1 253 ? -1.77 15.078 -5.527 1 98.69 253 TYR B O 1
ATOM 4858 N N . ALA B 1 254 ? 0.341 15.664 -5.984 1 98.88 254 ALA B N 1
ATOM 4859 C CA . ALA B 1 254 ? 0.831 15.273 -4.664 1 98.88 254 ALA B CA 1
ATOM 4860 C C . ALA B 1 254 ? 1.742 16.344 -4.078 1 98.88 254 ALA B C 1
ATOM 4862 O O . ALA B 1 254 ? 2.334 17.141 -4.812 1 98.88 254 ALA B O 1
ATOM 4863 N N . MET B 1 255 ? 1.813 16.391 -2.803 1 98.88 255 MET B N 1
ATOM 4864 C CA . MET B 1 255 ? 2.707 17.312 -2.109 1 98.88 255 MET B CA 1
ATOM 4865 C C . MET B 1 255 ? 3.303 16.656 -0.866 1 98.88 255 MET B C 1
ATOM 4867 O O . MET B 1 255 ? 2.648 15.852 -0.212 1 98.88 255 MET B O 1
ATOM 4871 N N . ILE B 1 256 ? 4.57 16.984 -0.613 1 98.88 256 ILE B N 1
ATOM 4872 C CA . ILE B 1 256 ? 5.199 16.594 0.646 1 98.88 256 ILE B CA 1
ATOM 4873 C C . ILE B 1 256 ? 5.574 17.844 1.437 1 98.88 256 ILE B C 1
ATOM 4875 O O . ILE B 1 256 ? 6.23 18.75 0.91 1 98.88 256 ILE B O 1
ATOM 4879 N N . PHE B 1 257 ? 5.09 18 2.59 1 98.88 257 PHE B N 1
ATOM 4880 C CA . PHE B 1 257 ? 5.434 18.984 3.602 1 98.88 257 PHE B CA 1
ATOM 4881 C C . PHE B 1 257 ? 5.707 18.312 4.941 1 98.88 257 PHE B C 1
ATOM 4883 O O . PHE B 1 257 ? 4.816 18.234 5.793 1 98.88 257 PHE B O 1
ATOM 4890 N N . GLU B 1 258 ? 6.934 17.781 5.051 1 98.69 258 GLU B N 1
ATOM 4891 C CA . GLU B 1 258 ? 7.336 17 6.215 1 98.69 258 GLU B CA 1
ATOM 4892 C C . GLU B 1 258 ? 8.859 16.969 6.355 1 98.69 258 GLU B C 1
ATOM 4894 O O . GLU B 1 258 ? 9.578 17.266 5.402 1 98.69 258 GLU B O 1
ATOM 4899 N N . GLY B 1 259 ? 9.375 16.625 7.492 1 98.69 259 GLY B N 1
ATOM 4900 C CA . GLY B 1 259 ? 10.797 16.531 7.777 1 98.69 259 GLY B CA 1
ATOM 4901 C C . GLY B 1 259 ? 11.18 17.109 9.125 1 98.69 259 GLY B C 1
ATOM 4902 O O . GLY B 1 259 ? 12.227 16.781 9.68 1 98.69 259 GLY B O 1
ATOM 4903 N N . VAL B 1 260 ? 10.312 17.969 9.656 1 98.81 260 VAL B N 1
ATOM 4904 C CA . VAL B 1 260 ? 10.633 18.719 10.875 1 98.81 260 VAL B CA 1
ATOM 4905 C C . VAL B 1 260 ? 10.82 17.734 12.039 1 98.81 260 VAL B C 1
ATOM 4907 O O . VAL B 1 260 ? 11.711 17.922 12.867 1 98.81 260 VAL B O 1
ATOM 4910 N N . ASN B 1 261 ? 10.008 16.688 12.094 1 98.75 261 ASN B N 1
ATOM 4911 C CA . ASN B 1 261 ? 10.102 15.727 13.18 1 98.75 261 ASN B CA 1
ATOM 4912 C C . ASN B 1 261 ? 11.328 14.836 13.031 1 98.75 261 ASN B C 1
ATOM 4914 O O . ASN B 1 261 ? 11.883 14.359 14.031 1 98.75 261 ASN B O 1
ATOM 4918 N N . ASP B 1 262 ? 11.805 14.594 11.789 1 98.81 262 ASP B N 1
ATOM 4919 C CA . ASP B 1 262 ? 13.047 13.859 11.594 1 98.81 262 ASP B CA 1
ATOM 4920 C C . ASP B 1 262 ? 14.227 14.609 12.211 1 98.81 262 ASP B C 1
ATOM 4922 O O . ASP B 1 262 ? 15.062 14.016 12.891 1 98.81 262 ASP B O 1
ATOM 4926 N N . ILE B 1 263 ? 14.242 15.891 11.984 1 98.81 263 ILE B N 1
ATOM 4927 C CA . ILE B 1 263 ? 15.305 16.75 12.508 1 98.81 263 ILE B CA 1
ATOM 4928 C C . ILE B 1 263 ? 15.164 16.891 14.023 1 98.81 263 ILE B C 1
ATOM 4930 O O . ILE B 1 263 ? 16.125 16.672 14.766 1 98.81 263 ILE B O 1
ATOM 4934 N N . GLY B 1 264 ? 13.977 17.188 14.469 1 98.19 264 GLY B N 1
ATOM 4935 C CA . GLY B 1 264 ? 13.711 17.609 15.836 1 98.19 264 GLY B CA 1
ATOM 4936 C C . GLY B 1 264 ? 13.867 16.484 16.844 1 98.19 264 GLY B C 1
ATOM 4937 O O . GLY B 1 264 ? 14.266 16.719 17.984 1 98.19 264 GLY B O 1
ATOM 4938 N N . VAL B 1 265 ? 13.539 15.242 16.469 1 97.31 265 VAL B N 1
ATOM 4939 C CA . VAL B 1 265 ? 13.57 14.109 17.391 1 97.31 265 VAL B CA 1
ATOM 4940 C C . VAL B 1 265 ? 14.977 13.523 17.453 1 97.31 265 VAL B C 1
ATOM 4942 O O . VAL B 1 265 ? 15.344 12.867 18.422 1 97.31 265 VAL B O 1
ATOM 4945 N N . ALA B 1 266 ? 15.781 13.758 16.438 1 97.88 266 ALA B N 1
ATOM 4946 C CA . ALA B 1 266 ? 17.141 13.211 16.391 1 97.88 266 ALA B CA 1
ATOM 4947 C C . ALA B 1 266 ? 18.078 14 17.297 1 97.88 266 ALA B C 1
ATOM 4949 O O . ALA B 1 266 ? 17.828 15.172 17.594 1 97.88 266 ALA B O 1
ATOM 4950 N N . ASP B 1 267 ? 19.188 13.383 17.719 1 98.31 267 ASP B N 1
ATOM 4951 C CA . ASP B 1 267 ? 20.203 14.062 18.516 1 98.31 267 ASP B CA 1
ATOM 4952 C C . ASP B 1 267 ? 20.734 15.297 17.797 1 98.31 267 ASP B C 1
ATOM 4954 O O . ASP B 1 267 ? 20.844 15.312 16.562 1 98.31 267 ASP B O 1
ATOM 4958 N N . SER B 1 268 ? 21.109 16.312 18.562 1 98.06 268 SER B N 1
ATOM 4959 C CA . SER B 1 268 ? 21.438 17.609 17.984 1 98.06 268 SER B CA 1
ATOM 4960 C C . SER B 1 268 ? 22.938 17.703 17.672 1 98.06 268 SER B C 1
ATOM 4962 O O . SER B 1 268 ? 23.422 18.766 17.266 1 98.06 268 SER B O 1
ATOM 4964 N N . ASP B 1 269 ? 23.656 16.609 17.906 1 98.38 269 ASP B N 1
ATOM 4965 C CA . ASP B 1 269 ? 25.078 16.688 17.594 1 98.38 269 ASP B CA 1
ATOM 4966 C C . ASP B 1 269 ? 25.297 16.75 16.078 1 98.38 269 ASP B C 1
ATOM 4968 O O . ASP B 1 269 ? 24.469 16.266 15.305 1 98.38 269 ASP B O 1
ATOM 4972 N N . ALA B 1 270 ? 26.406 17.328 15.656 1 98.25 270 ALA B N 1
ATOM 4973 C CA . ALA B 1 270 ? 26.688 17.656 14.258 1 98.25 270 ALA B CA 1
ATOM 4974 C C . ALA B 1 270 ? 26.703 16.391 13.406 1 98.25 270 ALA B C 1
ATOM 4976 O O . ALA B 1 270 ? 26.188 16.391 12.281 1 98.25 270 ALA B O 1
ATOM 4977 N N . ALA B 1 271 ? 27.312 15.383 13.891 1 98.38 271 ALA B N 1
ATOM 4978 C CA . ALA B 1 271 ? 27.438 14.148 13.109 1 98.38 271 ALA B CA 1
ATOM 4979 C C . ALA B 1 271 ? 26.062 13.547 12.82 1 98.38 271 ALA B C 1
ATOM 4981 O O . ALA B 1 271 ? 25.766 13.172 11.68 1 98.38 271 ALA B O 1
ATOM 4982 N N . THR B 1 272 ? 25.219 13.406 13.852 1 98.5 272 THR B N 1
ATOM 4983 C CA . THR B 1 272 ? 23.859 12.875 13.688 1 98.5 272 THR B CA 1
ATOM 4984 C C . THR B 1 272 ? 23.047 13.742 12.727 1 98.5 272 THR B C 1
ATOM 4986 O O . THR B 1 272 ? 22.375 13.219 11.844 1 98.5 272 THR B O 1
ATOM 4989 N N . GLN B 1 273 ? 23.141 15.023 12.867 1 98.69 273 GLN B N 1
ATOM 4990 C CA . GLN B 1 273 ? 22.375 15.945 12.031 1 98.69 273 GLN B CA 1
ATOM 4991 C C . GLN B 1 27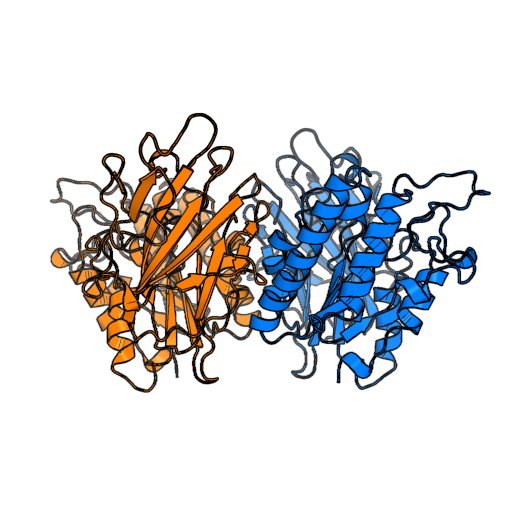3 ? 22.859 15.906 10.586 1 98.69 273 GLN B C 1
ATOM 4993 O O . GLN B 1 273 ? 22.062 16.047 9.656 1 98.69 273 GLN B O 1
ATOM 4998 N N . ALA B 1 274 ? 24.125 15.734 10.398 1 98.44 274 ALA B N 1
ATOM 4999 C CA . ALA B 1 274 ? 24.641 15.57 9.039 1 98.44 274 ALA B CA 1
ATOM 5000 C C . ALA B 1 274 ? 24.078 14.312 8.383 1 98.44 274 ALA B C 1
ATOM 5002 O O . ALA B 1 274 ? 23.719 14.336 7.203 1 98.44 274 ALA B O 1
ATOM 5003 N N . GLU B 1 275 ? 23.969 13.273 9.141 1 97.75 275 GLU B N 1
ATOM 5004 C CA . GLU B 1 275 ? 23.406 12.031 8.641 1 97.75 275 GLU B CA 1
ATOM 5005 C C . GLU B 1 275 ? 21.922 12.188 8.336 1 97.75 275 GLU B C 1
ATOM 5007 O O . GLU B 1 275 ? 21.422 11.68 7.324 1 97.75 275 GLU B O 1
ATOM 5012 N N . ILE B 1 276 ? 21.203 12.844 9.18 1 98.31 276 ILE B N 1
ATOM 5013 C CA . ILE B 1 276 ? 19.797 13.117 8.977 1 98.31 276 ILE B CA 1
ATOM 5014 C C . ILE B 1 276 ? 19.594 13.906 7.688 1 98.31 276 ILE B C 1
ATOM 5016 O O . ILE B 1 276 ? 18.703 13.586 6.887 1 98.31 276 ILE B O 1
ATOM 5020 N N . GLU B 1 277 ? 20.406 14.922 7.508 1 98.56 277 GLU B N 1
ATOM 5021 C CA . GLU B 1 277 ? 20.328 15.711 6.285 1 98.56 277 GLU B CA 1
ATOM 5022 C C . GLU B 1 277 ? 20.484 14.836 5.047 1 98.56 277 GLU B C 1
ATOM 5024 O O . GLU B 1 277 ? 19.688 14.898 4.121 1 98.56 277 GLU B O 1
ATOM 5029 N N . LYS B 1 278 ? 21.516 14.031 5.078 1 97.94 278 LYS B N 1
ATOM 5030 C CA . LYS B 1 278 ? 21.797 13.148 3.947 1 97.94 278 LYS B CA 1
ATOM 5031 C C . LYS B 1 278 ? 20.625 12.211 3.672 1 97.94 278 LYS B C 1
ATOM 5033 O O . LYS B 1 278 ? 20.203 12.07 2.525 1 97.94 278 LYS B O 1
ATOM 5038 N N . LYS B 1 279 ? 20.125 11.672 4.664 1 98.12 279 LYS B N 1
ATOM 5039 C CA . LYS B 1 279 ? 19.047 10.695 4.535 1 98.12 279 LYS B CA 1
ATOM 5040 C C . LYS B 1 279 ? 17.75 11.359 4.086 1 98.12 279 LYS B C 1
ATOM 5042 O O . LYS B 1 279 ? 16.984 10.789 3.297 1 98.12 279 LYS B O 1
ATOM 5047 N N . LEU B 1 280 ? 17.438 12.508 4.605 1 98.75 280 LEU B N 1
ATOM 5048 C CA . LEU B 1 280 ? 16.219 13.211 4.223 1 98.75 280 LEU B CA 1
ATOM 5049 C C . LEU B 1 280 ? 16.266 13.617 2.754 1 98.75 280 LEU B C 1
ATOM 5051 O O . LEU B 1 280 ? 15.281 13.477 2.033 1 98.75 280 LEU B O 1
ATOM 5055 N N . VAL B 1 281 ? 17.406 14.141 2.344 1 98.62 281 VAL B N 1
ATOM 5056 C CA . VAL B 1 281 ? 17.562 14.523 0.945 1 98.62 281 VAL B CA 1
ATOM 5057 C C . VAL B 1 281 ? 17.328 13.312 0.048 1 98.62 281 VAL B C 1
ATOM 5059 O O . VAL B 1 281 ? 16.594 13.391 -0.938 1 98.62 281 VAL B O 1
ATOM 5062 N N . ALA B 1 282 ? 17.906 12.188 0.416 1 98.25 282 ALA B N 1
ATOM 5063 C CA . ALA B 1 282 ? 17.703 10.953 -0.343 1 98.25 282 ALA B CA 1
ATOM 5064 C C . ALA B 1 282 ? 16.234 10.547 -0.352 1 98.25 282 ALA B C 1
ATOM 5066 O O . ALA B 1 282 ? 15.711 10.133 -1.385 1 98.25 282 ALA B O 1
ATOM 5067 N N . ALA B 1 283 ? 15.617 10.664 0.741 1 98.69 283 ALA B N 1
ATOM 5068 C CA . ALA B 1 283 ? 14.219 10.266 0.865 1 98.69 283 ALA B CA 1
ATOM 5069 C C . ALA B 1 283 ? 13.32 11.148 0.003 1 98.69 283 ALA B C 1
ATOM 5071 O O . ALA B 1 283 ? 12.383 10.656 -0.639 1 98.69 283 ALA B O 1
ATOM 5072 N N . TYR B 1 284 ? 13.562 12.453 0.019 1 98.81 284 TYR B N 1
ATOM 5073 C CA . TYR B 1 284 ? 12.797 13.352 -0.84 1 98.81 284 TYR B CA 1
ATOM 5074 C C . TYR B 1 284 ? 12.922 12.938 -2.303 1 98.81 284 TYR B C 1
ATOM 5076 O O . TYR B 1 284 ? 11.922 12.922 -3.033 1 98.81 284 TYR B O 1
ATOM 5084 N N . LYS B 1 285 ? 14.109 12.633 -2.74 1 98.69 285 LYS B N 1
ATOM 5085 C CA . LYS B 1 285 ? 14.328 12.203 -4.117 1 98.69 285 LYS B CA 1
ATOM 5086 C C . LYS B 1 285 ? 13.586 10.906 -4.41 1 98.69 285 LYS B C 1
ATOM 5088 O O . LYS B 1 285 ? 13 10.75 -5.484 1 98.69 285 LYS B O 1
ATOM 5093 N N . GLN B 1 286 ? 13.602 9.969 -3.48 1 98.62 286 GLN B N 1
ATOM 5094 C CA . GLN B 1 286 ? 12.891 8.703 -3.639 1 98.62 286 GLN B CA 1
ATOM 5095 C C . GLN B 1 286 ? 11.383 8.93 -3.746 1 98.62 286 GLN B C 1
ATOM 5097 O O . GLN B 1 286 ? 10.719 8.328 -4.594 1 98.62 286 GLN B O 1
ATOM 5102 N N . ILE B 1 287 ? 10.852 9.773 -2.861 1 98.75 287 ILE B N 1
ATOM 5103 C CA . ILE B 1 287 ? 9.43 10.094 -2.887 1 98.75 287 ILE B CA 1
ATOM 5104 C C . ILE B 1 287 ? 9.047 10.664 -4.25 1 98.75 287 ILE B C 1
ATOM 5106 O O . ILE B 1 287 ? 8.094 10.203 -4.879 1 98.75 287 ILE B O 1
ATOM 5110 N N . ALA B 1 288 ? 9.805 11.609 -4.73 1 98.69 288 ALA B N 1
ATOM 5111 C CA . ALA B 1 288 ? 9.531 12.227 -6.027 1 98.69 288 ALA B CA 1
ATOM 5112 C C . ALA B 1 288 ? 9.594 11.195 -7.148 1 98.69 288 ALA B C 1
ATOM 5114 O O . ALA B 1 288 ? 8.711 11.148 -8.008 1 98.69 288 ALA B O 1
ATOM 5115 N N . ALA B 1 289 ? 10.641 10.367 -7.16 1 97.81 289 ALA B N 1
ATOM 5116 C CA . ALA B 1 289 ? 10.828 9.367 -8.211 1 97.81 289 ALA B CA 1
ATOM 5117 C C . ALA B 1 289 ? 9.648 8.398 -8.266 1 97.81 289 ALA B C 1
ATOM 5119 O O . ALA B 1 289 ? 9.133 8.094 -9.344 1 97.81 289 ALA B O 1
ATOM 5120 N N . ARG B 1 290 ? 9.203 7.953 -7.121 1 97.94 290 ARG B N 1
ATOM 5121 C CA . ARG B 1 290 ? 8.141 6.957 -7.059 1 97.94 290 ARG B CA 1
ATOM 5122 C C . ARG B 1 290 ? 6.793 7.566 -7.434 1 97.94 290 ARG B C 1
ATOM 5124 O O . ARG B 1 290 ? 5.98 6.93 -8.109 1 97.94 290 ARG B O 1
ATOM 5131 N N . VAL B 1 291 ? 6.543 8.758 -7.02 1 98.44 291 VAL B N 1
ATOM 5132 C CA . VAL B 1 291 ? 5.293 9.422 -7.371 1 98.44 291 VAL B CA 1
ATOM 5133 C C . VAL B 1 291 ? 5.289 9.758 -8.859 1 98.44 291 VAL B C 1
ATOM 5135 O O . VAL B 1 291 ? 4.285 9.547 -9.547 1 98.44 291 VAL B O 1
ATOM 5138 N N . HIS B 1 292 ? 6.406 10.234 -9.445 1 97.5 292 HIS B N 1
ATOM 5139 C CA . HIS B 1 292 ? 6.539 10.555 -10.859 1 97.5 292 HIS B CA 1
ATOM 5140 C C . HIS B 1 292 ? 6.312 9.32 -11.727 1 97.5 292 HIS B C 1
ATOM 5142 O O . HIS B 1 292 ? 5.816 9.43 -12.852 1 97.5 292 HIS B O 1
ATOM 5148 N N . ALA B 1 293 ? 6.66 8.18 -11.195 1 95.38 293 ALA B N 1
ATOM 5149 C CA . ALA B 1 293 ? 6.512 6.945 -11.953 1 95.38 293 ALA B CA 1
ATOM 5150 C C . ALA B 1 293 ? 5.051 6.699 -12.32 1 95.38 293 ALA B C 1
ATOM 5152 O O . ALA B 1 293 ? 4.758 5.973 -13.273 1 95.38 293 ALA B O 1
ATOM 5153 N N . LEU B 1 294 ? 4.156 7.285 -11.609 1 94.75 294 LEU B N 1
ATOM 5154 C CA . LEU B 1 294 ? 2.734 7.148 -11.898 1 94.75 294 LEU B CA 1
ATOM 5155 C C . LEU B 1 294 ? 2.215 8.367 -12.656 1 94.75 294 LEU B C 1
ATOM 5157 O O . LEU B 1 294 ? 1.004 8.531 -12.82 1 94.75 294 LEU B O 1
ATOM 5161 N N . GLY B 1 295 ? 3.121 9.266 -13.039 1 95 295 GLY B N 1
ATOM 5162 C CA . GLY B 1 295 ? 2.754 10.438 -13.812 1 95 295 GLY B CA 1
ATOM 5163 C C . GLY B 1 295 ? 2.17 11.562 -12.969 1 95 295 GLY B C 1
ATOM 5164 O O . GLY B 1 295 ? 1.491 12.445 -13.492 1 95 295 GLY B O 1
ATOM 5165 N N . ILE B 1 296 ? 2.359 11.547 -11.664 1 97.69 296 ILE B N 1
ATOM 5166 C CA . ILE B 1 296 ? 1.805 12.539 -10.75 1 97.69 296 ILE B CA 1
ATOM 5167 C C . ILE B 1 296 ? 2.873 13.57 -10.398 1 97.69 296 ILE B C 1
ATOM 5169 O O . ILE B 1 296 ? 3.963 13.211 -9.938 1 97.69 296 ILE B O 1
ATOM 5173 N N . PRO B 1 297 ? 2.594 14.875 -10.672 1 98.62 297 PRO B N 1
ATOM 5174 C CA . PRO B 1 297 ? 3.535 15.891 -10.188 1 98.62 297 PRO B CA 1
ATOM 5175 C C . PRO B 1 297 ? 3.617 15.945 -8.664 1 98.62 297 PRO B C 1
ATOM 5177 O O . PRO B 1 297 ? 2.631 15.656 -7.98 1 98.62 297 PRO B O 1
ATOM 5180 N N . VAL B 1 298 ? 4.773 16.359 -8.164 1 98.69 298 VAL B N 1
ATOM 5181 C CA . VAL B 1 298 ? 5.008 16.422 -6.723 1 98.69 298 VAL B CA 1
ATOM 5182 C C . VAL B 1 298 ? 5.477 17.812 -6.336 1 98.69 298 VAL B C 1
ATOM 5184 O O . VAL B 1 298 ? 6.469 18.312 -6.875 1 98.69 298 VAL B O 1
ATOM 5187 N N . PHE B 1 299 ? 4.715 18.438 -5.426 1 98.94 299 PHE B N 1
ATOM 5188 C CA . PHE B 1 299 ? 5.105 19.719 -4.855 1 98.94 299 PHE B CA 1
ATOM 5189 C C . PHE B 1 299 ? 5.852 19.516 -3.541 1 98.94 299 PHE B C 1
ATOM 5191 O O . PHE B 1 299 ? 5.547 18.594 -2.781 1 98.94 299 PHE B O 1
ATOM 5198 N N . GLY B 1 300 ? 6.91 20.297 -3.307 1 98.88 300 GLY B N 1
ATOM 5199 C CA . GLY B 1 300 ? 7.656 20.281 -2.061 1 98.88 300 GLY B CA 1
ATOM 5200 C C . GLY B 1 300 ? 7.566 21.594 -1.3 1 98.88 300 GLY B C 1
ATOM 5201 O O . GLY B 1 300 ? 7.625 22.672 -1.898 1 98.88 300 GLY B O 1
ATOM 5202 N N . ALA B 1 301 ? 7.375 21.5 -0.002 1 98.94 301 ALA B N 1
ATOM 5203 C CA . ALA B 1 301 ? 7.367 22.703 0.823 1 98.94 301 ALA B CA 1
ATOM 5204 C C . ALA B 1 301 ? 8.562 22.734 1.769 1 98.94 301 ALA B C 1
ATOM 5206 O O . ALA B 1 301 ? 9 21.688 2.256 1 98.94 301 ALA B O 1
ATOM 5207 N N . THR B 1 302 ? 9.047 23.891 2.002 1 98.94 302 THR B N 1
ATOM 5208 C CA . THR B 1 302 ? 10.141 24.062 2.951 1 98.94 302 THR B CA 1
ATOM 5209 C C . THR B 1 302 ? 9.664 23.812 4.379 1 98.94 302 THR B C 1
ATOM 5211 O O . THR B 1 302 ? 8.484 24.031 4.691 1 98.94 302 THR B O 1
ATOM 5214 N N . ILE B 1 303 ? 10.609 23.375 5.195 1 98.94 303 ILE B N 1
ATOM 5215 C CA . ILE B 1 303 ? 10.359 23.109 6.605 1 98.94 303 ILE B CA 1
ATOM 5216 C C . ILE B 1 303 ? 10.305 24.422 7.379 1 98.94 303 ILE B C 1
ATOM 5218 O O . ILE B 1 303 ? 11.18 25.266 7.23 1 98.94 303 ILE B O 1
ATOM 5222 N N . THR B 1 304 ? 9.289 24.594 8.195 1 98.88 304 THR B N 1
ATOM 5223 C CA . THR B 1 304 ? 9.055 25.844 8.914 1 98.88 304 THR B CA 1
ATOM 5224 C C . THR B 1 304 ? 9.906 25.906 10.18 1 98.88 304 THR B C 1
ATOM 5226 O O . THR B 1 304 ? 10.461 24.891 10.609 1 98.88 304 THR B O 1
ATOM 5229 N N . PRO B 1 305 ? 10.039 27.125 10.75 1 98.62 305 PRO B N 1
ATOM 5230 C CA . PRO B 1 305 ? 10.906 27.297 11.922 1 98.62 305 PRO B CA 1
ATOM 5231 C C . PRO B 1 305 ? 10.391 26.578 13.156 1 98.62 305 PRO B C 1
ATOM 5233 O O . PRO B 1 305 ? 9.188 26.344 13.289 1 98.62 305 PRO B O 1
ATOM 5236 N N . PHE B 1 306 ? 11.383 26.234 14.039 1 98.44 306 PHE B N 1
ATOM 5237 C CA . PHE B 1 306 ? 11.039 25.609 15.312 1 98.44 306 PHE B CA 1
ATOM 5238 C C . PHE B 1 306 ? 11.922 26.156 16.438 1 98.44 306 PHE B C 1
ATOM 5240 O O . PHE B 1 306 ? 12.133 25.484 17.438 1 98.44 306 PHE B O 1
ATOM 5247 N N . GLY B 1 307 ? 12.516 27.281 16.203 1 97.19 307 GLY B N 1
ATOM 5248 C CA . GLY B 1 307 ? 13.344 27.953 17.188 1 97.19 307 GLY B CA 1
ATOM 5249 C C . GLY B 1 307 ? 12.539 28.688 18.25 1 97.19 307 GLY B C 1
ATOM 5250 O O . GLY B 1 307 ? 11.484 29.25 17.938 1 97.19 307 GLY B O 1
ATOM 5251 N N . SER B 1 308 ? 13.086 28.766 19.422 1 94.81 308 SER B N 1
ATOM 5252 C CA . SER B 1 308 ? 12.453 29.484 20.516 1 94.81 308 SER B CA 1
ATOM 5253 C C . SER B 1 308 ? 13.008 30.906 20.641 1 94.81 308 SER B C 1
ATOM 5255 O O . SER B 1 308 ? 14.203 31.125 20.469 1 94.81 308 SER B O 1
ATOM 5257 N N . SER B 1 309 ? 12.117 31.781 20.906 1 86.94 309 SER B N 1
ATOM 5258 C CA . SER B 1 309 ? 12.57 33.125 21.234 1 86.94 309 SER B CA 1
ATOM 5259 C C . SER B 1 309 ? 13.297 33.156 22.578 1 86.94 309 SER B C 1
ATOM 5261 O O . SER B 1 309 ? 12.93 32.438 23.5 1 86.94 309 SER B O 1
ATOM 5263 N N . ALA B 1 310 ? 14.32 34 22.641 1 84.25 310 ALA B N 1
ATOM 5264 C CA . ALA B 1 310 ? 15.078 34.125 23.875 1 84.25 310 ALA B CA 1
ATOM 5265 C C . ALA B 1 310 ? 14.188 34.656 25.016 1 84.25 310 ALA B C 1
ATOM 5267 O O . ALA B 1 310 ? 14.5 34.438 26.188 1 84.25 310 ALA B O 1
ATOM 5268 N N . THR B 1 311 ? 13.125 35.312 24.641 1 85.81 311 THR B N 1
ATOM 5269 C CA . THR B 1 311 ? 12.25 35.938 25.625 1 85.81 311 THR B CA 1
ATOM 5270 C C . THR B 1 311 ? 11.094 35 25.984 1 85.81 311 THR B C 1
ATOM 5272 O O . THR B 1 311 ? 10.25 35.344 26.812 1 85.81 311 THR B O 1
ATOM 5275 N N . SER B 1 312 ? 11.023 33.875 25.297 1 89.94 312 SER B N 1
ATOM 5276 C CA . SER B 1 312 ? 9.914 32.969 25.547 1 89.94 312 SER B CA 1
ATOM 5277 C C . SER B 1 312 ? 10.141 32.188 26.844 1 89.94 312 SER B C 1
ATOM 5279 O O . SER B 1 312 ? 11.273 31.797 27.141 1 89.94 312 SER B O 1
ATOM 5281 N N . ASP B 1 313 ? 9.07 31.953 27.609 1 90.12 313 ASP B N 1
ATOM 5282 C CA . ASP B 1 313 ? 9.117 31.125 28.812 1 90.12 313 ASP B CA 1
ATOM 5283 C C . ASP B 1 313 ? 9.047 29.641 28.469 1 90.12 313 ASP B C 1
ATOM 5285 O O . ASP B 1 313 ? 9.125 28.781 29.359 1 90.12 313 ASP B O 1
ATOM 5289 N N . TYR B 1 314 ? 8.812 29.328 27.203 1 91.75 314 TYR B N 1
ATOM 5290 C CA . TYR B 1 314 ? 8.797 27.953 26.734 1 91.75 314 TYR B CA 1
ATOM 5291 C C . TYR B 1 314 ? 9.906 27.719 25.703 1 91.75 314 TYR B C 1
ATOM 5293 O O . TYR B 1 314 ? 9.938 28.359 24.656 1 91.75 314 TYR B O 1
ATOM 5301 N N . VAL B 1 315 ? 10.734 26.766 26.031 1 91.38 315 VAL B N 1
ATOM 5302 C CA . VAL B 1 315 ? 11.781 26.391 25.094 1 91.38 315 VAL B CA 1
ATOM 5303 C C . VAL B 1 315 ? 11.344 25.188 24.281 1 91.38 315 VAL B C 1
ATOM 5305 O O . VAL B 1 315 ? 11.148 24.094 24.828 1 91.38 315 VAL B O 1
ATOM 5308 N N . GLN B 1 316 ? 11.172 25.375 23 1 95.62 316 GLN B N 1
ATOM 5309 C CA . GLN B 1 316 ? 10.828 24.266 22.109 1 95.62 316 GLN B CA 1
ATOM 5310 C C . GLN B 1 316 ? 11.922 23.203 22.094 1 95.62 316 GLN B C 1
ATOM 5312 O O . GLN B 1 316 ? 13.07 23.5 21.734 1 95.62 316 GLN B O 1
ATOM 5317 N N . PRO B 1 317 ? 11.523 21.984 22.375 1 96.44 317 PRO B N 1
ATOM 5318 C CA . PRO B 1 317 ? 12.539 20.938 22.5 1 96.44 317 PRO B CA 1
ATOM 5319 C C . PRO B 1 317 ? 13.336 20.734 21.219 1 96.44 317 PRO B C 1
ATOM 5321 O O . PRO B 1 317 ? 14.469 20.234 21.266 1 96.44 317 PRO B O 1
ATOM 5324 N N . TYR B 1 318 ? 12.828 21.094 20.062 1 97.81 318 TYR B N 1
ATOM 5325 C CA . TYR B 1 318 ? 13.516 20.953 18.797 1 97.81 318 TYR B CA 1
ATOM 5326 C C . TYR B 1 318 ? 14.594 22.016 18.625 1 97.81 318 TYR B C 1
ATOM 5328 O O . TYR B 1 318 ? 15.469 21.891 17.766 1 97.81 318 TYR B O 1
ATOM 5336 N N . SER B 1 319 ? 14.484 23.078 19.422 1 96.69 319 SER B N 1
ATOM 5337 C CA . SER B 1 319 ? 15.344 24.234 19.234 1 96.69 319 SER B CA 1
ATOM 5338 C C . SER B 1 319 ? 16.797 23.906 19.516 1 96.69 319 SER B C 1
ATOM 5340 O O . SER B 1 319 ? 17.141 23.453 20.609 1 96.69 319 SER B O 1
ATOM 5342 N N . SER B 1 320 ? 17.625 24.031 18.562 1 96.69 320 SER B N 1
ATOM 5343 C CA . SER B 1 320 ? 19.062 23.797 18.594 1 96.69 320 SER B CA 1
ATOM 5344 C C . SER B 1 320 ? 19.766 24.484 17.422 1 96.69 320 SER B C 1
ATOM 5346 O O . SER B 1 320 ? 19.25 24.469 16.297 1 96.69 320 SER B O 1
ATOM 5348 N N . ALA B 1 321 ? 20.922 25.078 17.672 1 96.38 321 ALA B N 1
ATOM 5349 C CA . ALA B 1 321 ? 21.672 25.734 16.609 1 96.38 321 ALA B CA 1
ATOM 5350 C C . ALA B 1 321 ? 22.016 24.75 15.484 1 96.38 321 ALA B C 1
ATOM 5352 O O . ALA B 1 321 ? 21.906 25.094 14.305 1 96.38 321 ALA B O 1
ATOM 5353 N N . GLU B 1 322 ? 22.406 23.562 15.875 1 98.12 322 GLU B N 1
ATOM 5354 C CA . GLU B 1 322 ? 22.781 22.578 14.875 1 98.12 322 GLU B CA 1
ATOM 5355 C C . GLU B 1 322 ? 21.578 22.078 14.094 1 98.12 322 GLU B C 1
ATOM 5357 O O . GLU B 1 322 ? 21.656 21.875 12.883 1 98.12 322 GLU B O 1
ATOM 5362 N N . ARG B 1 323 ? 20.469 21.812 14.727 1 98.62 323 ARG B N 1
ATOM 5363 C CA . ARG B 1 323 ? 19.25 21.406 14.047 1 98.62 323 ARG B CA 1
ATOM 5364 C C . ARG B 1 323 ? 18.75 22.5 13.109 1 98.62 323 ARG B C 1
ATOM 5366 O O . ARG B 1 323 ? 18.25 22.219 12.023 1 98.62 323 ARG B O 1
ATOM 5373 N N . GLU B 1 324 ? 18.859 23.75 13.57 1 98.44 324 GLU B N 1
ATOM 5374 C CA . GLU B 1 324 ? 18.516 24.875 12.703 1 98.44 324 GLU B CA 1
ATOM 5375 C C . GLU B 1 324 ? 19.391 24.906 11.453 1 98.44 324 GLU B C 1
ATOM 5377 O O . GLU B 1 324 ? 18.906 25.156 10.352 1 98.44 324 GLU B O 1
ATOM 5382 N N . ARG B 1 325 ? 20.656 24.688 11.586 1 98.56 325 ARG B N 1
ATOM 5383 C CA . ARG B 1 325 ? 21.547 24.594 10.422 1 98.56 325 ARG B CA 1
ATOM 5384 C C . ARG B 1 325 ? 21.094 23.484 9.477 1 98.56 325 ARG B C 1
ATOM 5386 O O . ARG B 1 325 ? 21.078 23.672 8.258 1 98.56 325 ARG B O 1
ATOM 5393 N N . THR B 1 326 ? 20.766 22.375 10.055 1 98.75 326 THR B N 1
ATOM 5394 C CA . THR B 1 326 ? 20.25 21.266 9.258 1 98.75 326 THR B CA 1
ATOM 5395 C C . THR B 1 326 ? 18.984 21.656 8.516 1 98.75 326 THR B C 1
ATOM 5397 O O . THR B 1 326 ? 18.859 21.422 7.312 1 98.75 326 THR B O 1
ATOM 5400 N N . ARG B 1 327 ? 18 22.281 9.227 1 98.81 327 ARG B N 1
ATOM 5401 C CA . ARG B 1 327 ? 16.766 22.766 8.594 1 98.81 327 ARG B CA 1
ATOM 5402 C C . ARG B 1 327 ? 17.094 23.656 7.398 1 98.81 327 ARG B C 1
ATOM 5404 O O . ARG B 1 327 ? 16.5 23.5 6.324 1 98.81 327 ARG B O 1
ATOM 5411 N N . GLN B 1 328 ? 18.016 24.562 7.582 1 98.69 328 GLN B N 1
ATOM 5412 C CA . GLN B 1 328 ? 18.375 25.5 6.531 1 98.69 328 GLN B CA 1
ATOM 5413 C C . GLN B 1 328 ? 18.984 24.781 5.332 1 98.69 328 GLN B C 1
ATOM 5415 O O . GLN B 1 328 ? 18.688 25.125 4.184 1 98.69 328 GLN B O 1
ATOM 5420 N N . ARG B 1 329 ? 19.828 23.828 5.547 1 98.75 329 ARG B N 1
ATOM 5421 C CA . ARG B 1 329 ? 20.438 23.078 4.461 1 98.75 329 ARG B CA 1
ATOM 5422 C C . ARG B 1 329 ? 19.391 22.297 3.684 1 98.75 329 ARG B C 1
ATOM 5424 O O . ARG B 1 329 ? 19.422 22.25 2.451 1 98.75 329 ARG B O 1
ATOM 5431 N N . ILE B 1 330 ? 18.469 21.688 4.332 1 98.88 330 ILE B N 1
ATOM 5432 C CA . ILE B 1 330 ? 17.406 20.938 3.682 1 98.88 330 ILE B CA 1
ATOM 5433 C C . ILE B 1 330 ? 16.5 21.891 2.898 1 98.88 330 ILE B C 1
ATOM 5435 O O . ILE B 1 330 ? 16.094 21.578 1.771 1 98.88 330 ILE B O 1
ATOM 5439 N N . ASN B 1 331 ? 16.172 23.031 3.516 1 98.94 331 ASN B N 1
ATOM 5440 C CA . ASN B 1 331 ? 15.359 24.016 2.805 1 98.94 331 ASN B CA 1
ATOM 5441 C C . ASN B 1 331 ? 16.062 24.516 1.551 1 98.94 331 ASN B C 1
ATOM 5443 O O . ASN B 1 331 ? 15.422 24.781 0.534 1 98.94 331 ASN B O 1
ATOM 5447 N N . LYS B 1 332 ? 17.375 24.766 1.664 1 98.81 332 LYS B N 1
ATOM 5448 C CA . LYS B 1 332 ? 18.141 25.141 0.474 1 98.81 332 LYS B CA 1
ATOM 5449 C C . LYS B 1 332 ? 18 24.078 -0.614 1 98.81 332 LYS B C 1
ATOM 5451 O O . LYS B 1 332 ? 17.812 24.391 -1.787 1 98.81 332 LYS B O 1
ATOM 5456 N N . PHE B 1 333 ? 18.125 22.828 -0.268 1 98.75 333 PHE B N 1
ATOM 5457 C CA . PHE B 1 333 ? 17.922 21.734 -1.2 1 98.75 333 PHE B CA 1
ATOM 5458 C C . PHE B 1 333 ? 16.531 21.797 -1.822 1 98.75 333 PHE B C 1
ATOM 5460 O O . PHE B 1 333 ? 16.391 21.719 -3.043 1 98.75 333 PHE B O 1
ATOM 5467 N N . ILE B 1 334 ? 15.477 21.938 -0.993 1 98.88 334 ILE B N 1
ATOM 5468 C CA . ILE B 1 334 ? 14.094 21.953 -1.471 1 98.88 334 ILE B CA 1
ATOM 5469 C C . ILE B 1 334 ? 13.906 23.094 -2.471 1 98.88 334 ILE B C 1
ATOM 5471 O O . ILE B 1 334 ? 13.32 22.891 -3.539 1 98.88 334 ILE B O 1
ATOM 5475 N N . ARG B 1 335 ? 14.445 24.25 -2.168 1 98.69 335 ARG B N 1
ATOM 5476 C CA . ARG B 1 335 ? 14.281 25.453 -2.994 1 98.69 335 ARG B CA 1
ATOM 5477 C C . ARG B 1 335 ? 14.992 25.281 -4.336 1 98.69 335 ARG B C 1
ATOM 5479 O O . ARG B 1 335 ? 14.5 25.75 -5.363 1 98.69 335 ARG B O 1
ATOM 5486 N N . GLY B 1 336 ? 16.109 24.578 -4.344 1 98 336 GLY B N 1
ATOM 5487 C CA . GLY B 1 336 ? 16.984 24.75 -5.488 1 98 336 GLY B CA 1
ATOM 5488 C C . GLY B 1 336 ? 17.281 23.453 -6.219 1 98 336 GLY B C 1
ATOM 5489 O O . GLY B 1 336 ? 17.938 23.453 -7.262 1 98 336 GLY B O 1
ATOM 5490 N N . SER B 1 337 ? 16.859 22.312 -5.758 1 96.75 337 SER B N 1
ATOM 5491 C CA . SER B 1 337 ? 17.328 21.031 -6.25 1 96.75 337 SER B CA 1
ATOM 5492 C C . SER B 1 337 ? 16.703 20.688 -7.594 1 96.75 337 SER B C 1
ATOM 5494 O O . SER B 1 337 ? 17.25 19.875 -8.359 1 96.75 337 SER B O 1
ATOM 5496 N N . GLY B 1 338 ? 15.469 21.219 -7.895 1 98 338 GLY B N 1
ATOM 5497 C CA . GLY B 1 338 ? 14.734 20.828 -9.086 1 98 338 GLY B CA 1
ATOM 5498 C C . GLY B 1 338 ? 14.047 19.484 -8.961 1 98 338 GLY B C 1
ATOM 5499 O O . GLY B 1 338 ? 13.484 18.984 -9.93 1 98 338 GLY B O 1
ATOM 5500 N N . VAL B 1 339 ? 14.086 18.891 -7.797 1 98.19 339 VAL B N 1
ATOM 5501 C CA . VAL B 1 339 ? 13.477 17.594 -7.539 1 98.19 339 VAL B CA 1
ATOM 5502 C C . VAL B 1 339 ? 11.953 17.703 -7.621 1 98.19 339 VAL B C 1
ATOM 5504 O O . VAL B 1 339 ? 11.281 16.781 -8.086 1 98.19 339 VAL B O 1
ATOM 5507 N N . PHE B 1 340 ? 11.422 18.781 -7.188 1 98.75 340 PHE B N 1
ATOM 5508 C CA . PHE B 1 340 ? 9.977 18.984 -7.09 1 98.75 340 PHE B CA 1
ATOM 5509 C C . PHE B 1 340 ? 9.469 19.797 -8.281 1 98.75 340 PHE B C 1
ATOM 5511 O O . PHE B 1 340 ? 10.188 20.641 -8.812 1 98.75 340 PHE B O 1
ATOM 5518 N N . ASP B 1 341 ? 8.25 19.516 -8.68 1 98.69 341 ASP B N 1
ATOM 5519 C CA . ASP B 1 341 ? 7.629 20.203 -9.812 1 98.69 341 ASP B CA 1
ATOM 5520 C C . ASP B 1 341 ? 7.191 21.609 -9.438 1 98.69 341 ASP B C 1
ATOM 5522 O O . ASP B 1 341 ? 7 22.469 -10.312 1 98.69 341 ASP B O 1
ATOM 5526 N N . ALA B 1 342 ? 6.992 21.875 -8.203 1 98.75 342 ALA B N 1
ATOM 5527 C CA . ALA B 1 342 ? 6.746 23.172 -7.609 1 98.75 342 ALA B CA 1
ATOM 5528 C C . ALA B 1 342 ? 7.234 23.234 -6.168 1 98.75 342 ALA B C 1
ATOM 5530 O O . ALA B 1 342 ? 7.242 22.203 -5.473 1 98.75 342 ALA B O 1
ATOM 5531 N N . VAL B 1 343 ? 7.664 24.391 -5.793 1 98.81 343 VAL B N 1
ATOM 5532 C CA . VAL B 1 343 ? 8.164 24.578 -4.438 1 98.81 343 VAL B CA 1
ATOM 5533 C C . VAL B 1 343 ? 7.324 25.625 -3.707 1 98.81 343 VAL B C 1
ATOM 5535 O O . VAL B 1 343 ? 7.055 26.703 -4.246 1 98.81 343 VAL B O 1
ATOM 5538 N N . LEU B 1 344 ? 6.816 25.281 -2.547 1 98.88 344 LEU B N 1
ATOM 5539 C CA . LEU B 1 344 ? 6.117 26.203 -1.646 1 98.88 344 LEU B CA 1
ATOM 5540 C C . LEU B 1 344 ? 7.016 26.609 -0.485 1 98.88 344 LEU B C 1
ATOM 5542 O O . LEU B 1 344 ? 7.32 25.797 0.389 1 98.88 344 LEU B O 1
ATOM 5546 N N . ASP B 1 345 ? 7.398 27.859 -0.439 1 98.81 345 ASP B N 1
ATOM 5547 C CA . ASP B 1 345 ? 8.312 28.344 0.589 1 98.81 345 ASP B CA 1
ATOM 5548 C C . ASP B 1 345 ? 7.566 28.688 1.872 1 98.81 345 ASP B C 1
ATOM 5550 O O . ASP B 1 345 ? 7.539 29.859 2.283 1 98.81 345 ASP B O 1
ATOM 5554 N N . PHE B 1 346 ? 7.07 27.75 2.576 1 98.94 346 PHE B N 1
ATOM 5555 C CA . PHE B 1 346 ? 6.281 27.906 3.793 1 98.94 346 PHE B CA 1
ATOM 5556 C C . PHE B 1 346 ? 7.141 28.453 4.926 1 98.94 346 PHE B C 1
ATOM 5558 O O . PHE B 1 346 ? 6.637 29.141 5.824 1 98.94 346 PHE B O 1
ATOM 5565 N N . ASP B 1 347 ? 8.453 28.141 4.898 1 98.81 347 ASP B N 1
ATOM 5566 C CA . ASP B 1 347 ? 9.391 28.75 5.832 1 98.81 347 ASP B CA 1
ATOM 5567 C C . ASP B 1 347 ? 9.328 30.281 5.758 1 98.81 347 ASP B C 1
ATOM 5569 O O . ASP B 1 347 ? 9.156 30.953 6.777 1 98.81 347 ASP B O 1
ATOM 5573 N N . ARG B 1 348 ? 9.438 30.797 4.578 1 98.56 348 ARG B N 1
ATOM 5574 C CA . ARG B 1 348 ? 9.43 32.25 4.375 1 98.56 348 ARG B CA 1
ATOM 5575 C C . ARG B 1 348 ? 8.086 32.844 4.793 1 98.56 348 ARG B C 1
ATOM 5577 O O . ARG B 1 348 ? 8.039 33.969 5.293 1 98.56 348 ARG B O 1
ATOM 5584 N N . VAL B 1 349 ? 7.039 32.156 4.613 1 98.88 349 VAL B N 1
ATOM 5585 C CA . VAL B 1 349 ? 5.699 32.625 4.918 1 98.88 349 VAL B CA 1
ATOM 5586 C C . VAL B 1 349 ? 5.535 32.781 6.426 1 98.88 349 VAL B C 1
ATOM 5588 O O . VAL B 1 349 ? 4.977 33.781 6.895 1 98.88 349 VAL B O 1
ATOM 5591 N N . LEU B 1 350 ? 6.098 31.844 7.18 1 98.88 350 LEU B N 1
ATOM 5592 C CA . LEU B 1 350 ? 5.73 31.781 8.586 1 98.88 350 LEU B CA 1
ATOM 5593 C C . LEU B 1 350 ? 6.82 32.406 9.461 1 98.88 350 LEU B C 1
ATOM 5595 O O . LEU B 1 350 ? 6.586 32.719 10.633 1 98.88 350 LEU B O 1
ATOM 5599 N N . ARG B 1 351 ? 8.023 32.531 8.984 1 98.75 351 ARG B N 1
ATOM 5600 C CA . ARG B 1 351 ? 9.148 32.938 9.82 1 98.75 351 ARG B CA 1
ATOM 5601 C C . ARG B 1 351 ? 9.055 34.406 10.219 1 98.75 351 ARG B C 1
ATOM 5603 O O . ARG B 1 351 ? 8.43 35.188 9.516 1 98.75 351 ARG B O 1
ATOM 5610 N N . ASP B 1 352 ? 9.633 34.719 11.344 1 98.06 352 ASP B N 1
ATOM 5611 C CA . ASP B 1 352 ? 9.891 36.125 11.719 1 98.06 352 ASP B CA 1
ATOM 5612 C C . ASP B 1 352 ? 11.008 36.719 10.867 1 98.06 352 ASP B C 1
ATOM 5614 O O . ASP B 1 352 ? 12.141 36.219 10.898 1 98.06 352 ASP B O 1
ATOM 5618 N N . PRO B 1 353 ? 10.734 37.75 10.086 1 97.19 353 PRO B N 1
ATOM 5619 C CA . PRO B 1 353 ? 11.781 38.312 9.242 1 97.19 353 PRO B CA 1
ATOM 5620 C C . PRO B 1 353 ? 12.984 38.812 10.039 1 97.19 353 PRO B C 1
ATOM 5622 O O . PRO B 1 353 ? 14.102 38.875 9.516 1 97.19 353 PRO B O 1
ATOM 5625 N N . GLN B 1 354 ? 12.828 39.156 11.305 1 96.38 354 GLN B N 1
ATOM 5626 C CA . GLN B 1 354 ? 13.906 39.656 12.141 1 96.38 354 GLN B CA 1
ATOM 5627 C C . GLN B 1 354 ? 14.617 38.5 12.867 1 96.38 354 GLN B C 1
ATOM 5629 O O . GLN B 1 354 ? 15.695 38.688 13.43 1 96.38 354 GLN B O 1
ATOM 5634 N N . ALA B 1 355 ? 13.984 37.406 12.953 1 97 355 ALA B N 1
ATOM 5635 C CA . ALA B 1 355 ? 14.531 36.188 13.547 1 97 355 ALA B CA 1
ATOM 5636 C C . ALA B 1 355 ? 14.117 34.969 12.758 1 97 355 ALA B C 1
ATOM 5638 O O . ALA B 1 355 ? 13.297 34.156 13.219 1 97 355 ALA B O 1
ATOM 5639 N N . PRO B 1 356 ? 14.695 34.688 11.664 1 96.81 356 PRO B N 1
ATOM 5640 C CA . PRO B 1 356 ? 14.203 33.75 10.672 1 96.81 356 PRO B CA 1
ATOM 5641 C C . PRO B 1 356 ? 14.164 32.312 11.195 1 96.81 356 PRO B C 1
ATOM 5643 O O . PRO B 1 356 ? 13.578 31.438 10.562 1 96.81 356 PRO B O 1
ATOM 5646 N N . SER B 1 357 ? 14.781 32 12.367 1 97.62 357 SER B N 1
ATOM 5647 C CA . SER B 1 357 ? 14.75 30.656 12.953 1 97.62 357 SER B CA 1
ATOM 5648 C C . SER B 1 357 ? 13.5 30.469 13.812 1 97.62 357 SER B C 1
ATOM 5650 O O . SER B 1 357 ? 13.281 29.375 14.359 1 97.62 357 SER B O 1
ATOM 5652 N N . GLN B 1 358 ? 12.711 31.516 13.914 1 98.12 358 GLN B N 1
ATOM 5653 C CA . GLN B 1 358 ? 11.523 31.5 14.766 1 98.12 358 GLN B CA 1
ATOM 5654 C C . GLN B 1 358 ? 10.273 31.828 13.961 1 98.12 358 GLN B C 1
ATOM 5656 O O . GLN B 1 358 ? 10.336 32.531 12.953 1 98.12 358 GLN B O 1
ATOM 5661 N N . LEU B 1 359 ? 9.141 31.312 14.375 1 98.38 359 LEU B N 1
ATOM 5662 C CA . LEU B 1 359 ? 7.855 31.719 13.82 1 98.38 359 LEU B CA 1
ATOM 5663 C C . LEU B 1 359 ? 7.562 33.188 14.156 1 98.38 359 LEU B C 1
ATOM 5665 O O . LEU B 1 359 ? 7.91 33.656 15.242 1 98.38 359 LEU B O 1
ATOM 5669 N N . LEU B 1 360 ? 6.926 33.875 13.18 1 98.31 360 LEU B N 1
ATOM 5670 C CA . LEU B 1 360 ? 6.387 35.188 13.523 1 98.31 360 LEU B CA 1
ATOM 5671 C C . LEU B 1 360 ? 5.418 35.094 14.695 1 98.31 360 LEU B C 1
ATOM 5673 O O . LEU B 1 360 ? 4.613 34.156 14.766 1 98.31 360 LEU B O 1
ATOM 5677 N N . GLU B 1 361 ? 5.445 36.094 15.555 1 96.44 361 GLU B N 1
ATOM 5678 C CA . GLU B 1 361 ? 4.711 36.031 16.812 1 96.44 361 GLU B CA 1
ATOM 5679 C C . GLU B 1 361 ? 3.234 35.719 16.578 1 96.44 361 GLU B C 1
ATOM 5681 O O . GLU B 1 361 ? 2.662 34.844 17.234 1 96.44 361 GLU B O 1
ATOM 5686 N N . LYS B 1 362 ? 2.578 36.344 15.641 1 97.44 362 LYS B N 1
ATOM 5687 C CA . LYS B 1 362 ? 1.146 36.188 15.414 1 97.44 362 LYS B CA 1
ATOM 5688 C C . LYS B 1 362 ? 0.835 34.781 14.867 1 97.44 362 LYS B C 1
ATOM 5690 O O . LYS B 1 362 ? -0.315 34.344 14.891 1 97.44 362 LYS B O 1
ATOM 5695 N N . TYR B 1 363 ? 1.873 34.125 14.289 1 98.56 363 TYR B N 1
ATOM 5696 C CA . TYR B 1 363 ? 1.678 32.812 13.719 1 98.56 363 TYR B CA 1
ATOM 5697 C C . TYR B 1 363 ? 2.078 31.719 14.711 1 98.56 363 TYR B C 1
ATOM 5699 O O . TYR B 1 363 ? 1.812 30.531 14.492 1 98.56 363 TYR B O 1
ATOM 5707 N N . ASP B 1 364 ? 2.734 32.062 15.781 1 97.69 364 ASP B N 1
ATOM 5708 C CA . ASP B 1 364 ? 3.227 31.109 16.781 1 97.69 364 ASP B CA 1
ATOM 5709 C C . ASP B 1 364 ? 2.131 30.75 17.781 1 97.69 364 ASP B C 1
ATOM 5711 O O . ASP B 1 364 ? 1.637 31.609 18.516 1 97.69 364 ASP B O 1
ATOM 5715 N N . SER B 1 365 ? 1.776 29.469 17.891 1 96.62 365 SER B N 1
ATOM 5716 C CA . SER B 1 365 ? 0.712 29.016 18.781 1 96.62 365 SER B CA 1
ATOM 5717 C C . SER B 1 365 ? 1.17 29.031 20.234 1 96.62 365 SER B C 1
ATOM 5719 O O . SER B 1 365 ? 0.364 28.828 21.141 1 96.62 365 SER B O 1
ATOM 5721 N N . GLY B 1 366 ? 2.438 29.266 20.453 1 95.69 366 GLY B N 1
ATOM 5722 C CA . GLY B 1 366 ? 2.982 29.312 21.797 1 95.69 366 GLY B CA 1
ATOM 5723 C C . GLY B 1 366 ? 4.055 28.266 22.031 1 95.69 366 GLY B C 1
ATOM 5724 O O . GLY B 1 366 ? 4.902 28.422 22.922 1 95.69 366 GLY B O 1
ATOM 5725 N N . ASP B 1 367 ? 4.074 27.203 21.203 1 96.69 367 ASP B N 1
ATOM 5726 C CA . ASP B 1 367 ? 5.059 26.156 21.438 1 96.69 367 ASP B CA 1
ATOM 5727 C C . ASP B 1 367 ? 6.246 26.297 20.484 1 96.69 367 ASP B C 1
ATOM 5729 O O . ASP B 1 367 ? 7.145 25.453 20.469 1 96.69 367 ASP B O 1
ATOM 5733 N N . HIS B 1 368 ? 6.184 27.344 19.578 1 97.75 368 HIS B N 1
ATOM 5734 C CA . HIS B 1 368 ? 7.27 27.75 18.688 1 97.75 368 HIS B CA 1
ATOM 5735 C C . HIS B 1 368 ? 7.453 26.75 17.547 1 97.75 368 HIS B C 1
ATOM 5737 O O . HIS B 1 368 ? 8.492 26.734 16.891 1 97.75 368 HIS B O 1
ATOM 5743 N N . LEU B 1 369 ? 6.523 25.844 17.344 1 98.38 369 LEU B N 1
ATOM 5744 C CA . LEU B 1 369 ? 6.605 24.844 16.297 1 98.38 369 LEU B CA 1
ATOM 5745 C C . LEU B 1 369 ? 5.355 24.859 15.43 1 98.38 369 LEU B C 1
ATOM 5747 O O . LEU B 1 369 ? 5.453 24.828 14.195 1 98.38 369 LEU B O 1
ATOM 5751 N N . HIS B 1 370 ? 4.188 24.922 16.078 1 98.56 370 HIS B N 1
ATOM 5752 C CA . HIS B 1 370 ? 2.922 24.812 15.359 1 98.56 370 HIS B CA 1
ATOM 5753 C C . HIS B 1 370 ? 2.275 26.172 15.148 1 98.56 370 HIS B C 1
ATOM 5755 O O . HIS B 1 370 ? 2.27 27 16.047 1 98.56 370 HIS B O 1
ATOM 5761 N N . PRO B 1 371 ? 1.682 26.422 13.953 1 98.69 371 PRO B N 1
ATOM 5762 C CA . PRO B 1 371 ? 1.033 27.703 13.641 1 98.69 371 PRO B CA 1
ATOM 5763 C C . PRO B 1 371 ? -0.328 27.844 14.32 1 98.69 371 PRO B C 1
ATOM 5765 O O . PRO B 1 371 ? -0.972 26.844 14.641 1 98.69 371 PRO B O 1
ATOM 5768 N N . THR B 1 372 ? -0.707 29.125 14.547 1 98.56 372 THR B N 1
ATOM 5769 C CA . THR B 1 372 ? -2.09 29.484 14.828 1 98.56 372 THR B CA 1
ATOM 5770 C C . THR B 1 372 ? -2.938 29.422 13.562 1 98.56 372 THR B C 1
ATOM 5772 O O . THR B 1 372 ? -2.41 29.219 12.461 1 98.56 372 THR B O 1
ATOM 5775 N N . VAL B 1 373 ? -4.246 29.609 13.695 1 98.75 373 VAL B N 1
ATOM 5776 C CA . VAL B 1 373 ? -5.125 29.672 12.539 1 98.75 373 VAL B CA 1
ATOM 5777 C C . VAL B 1 373 ? -4.688 30.812 11.617 1 98.75 373 VAL B C 1
ATOM 5779 O O . VAL B 1 373 ? -4.77 30.703 10.391 1 98.75 373 VAL B O 1
ATOM 5782 N N . ALA B 1 374 ? -4.184 31.891 12.219 1 98.88 374 ALA B N 1
ATOM 5783 C CA . ALA B 1 374 ? -3.668 32.969 11.406 1 98.88 374 ALA B CA 1
ATOM 5784 C C . ALA B 1 374 ? -2.5 32.531 10.539 1 98.88 374 ALA B C 1
ATOM 5786 O O . ALA B 1 374 ? -2.389 32.906 9.375 1 98.88 374 ALA B O 1
ATOM 5787 N N . GLY B 1 375 ? -1.591 31.734 11.109 1 98.88 375 GLY B N 1
ATOM 5788 C CA . GLY B 1 375 ? -0.516 31.141 10.328 1 98.88 375 GLY B CA 1
ATOM 5789 C C . GLY B 1 375 ? -1.013 30.219 9.242 1 98.88 375 GLY B C 1
ATOM 5790 O O . GLY B 1 375 ? -0.506 30.234 8.117 1 98.88 375 GLY B O 1
ATOM 5791 N N . TYR B 1 376 ? -2.012 29.406 9.578 1 98.88 376 TYR B N 1
ATOM 5792 C CA . TYR B 1 376 ? -2.602 28.5 8.594 1 98.88 376 TYR B CA 1
ATOM 5793 C C . TYR B 1 376 ? -3.246 29.281 7.453 1 98.88 376 TYR B C 1
ATOM 5795 O O . TYR B 1 376 ? -3.139 28.891 6.289 1 98.88 376 TYR B O 1
ATOM 5803 N N . GLN B 1 377 ? -3.916 30.375 7.809 1 98.88 377 GLN B N 1
ATOM 5804 C CA . GLN B 1 377 ? -4.496 31.219 6.781 1 98.88 377 GLN B CA 1
ATOM 5805 C C . GLN B 1 377 ? -3.414 31.812 5.871 1 98.88 377 GLN B C 1
ATOM 5807 O O . GLN B 1 377 ? -3.598 31.891 4.656 1 98.88 377 GLN B O 1
ATOM 5812 N N . ALA B 1 378 ? -2.279 32.219 6.461 1 98.94 378 ALA B N 1
ATOM 5813 C CA . ALA B 1 378 ? -1.169 32.75 5.68 1 98.94 378 ALA B CA 1
ATOM 5814 C C . ALA B 1 378 ? -0.653 31.719 4.676 1 98.94 378 ALA B C 1
ATOM 5816 O O . ALA B 1 378 ? -0.338 32.062 3.535 1 98.94 378 ALA B O 1
ATOM 5817 N N . LEU B 1 379 ? -0.539 30.469 5.023 1 98.94 379 LEU B N 1
ATOM 5818 C CA . LEU B 1 379 ? -0.109 29.406 4.121 1 98.94 379 LEU B CA 1
ATOM 5819 C C . LEU B 1 379 ? -1.097 29.234 2.971 1 98.94 379 LEU B C 1
ATOM 5821 O O . LEU B 1 379 ? -0.694 29.141 1.809 1 98.94 379 LEU B O 1
ATOM 5825 N N . ALA B 1 380 ? -2.395 29.172 3.324 1 98.88 380 ALA B N 1
ATOM 5826 C CA . ALA B 1 380 ? -3.43 29.016 2.307 1 98.88 380 ALA B CA 1
ATOM 5827 C C . ALA B 1 380 ? -3.424 30.172 1.32 1 98.88 380 ALA B C 1
ATOM 5829 O O . ALA B 1 380 ? -3.576 29.969 0.113 1 98.88 380 ALA B O 1
ATOM 5830 N N . ASP B 1 381 ? -3.256 31.422 1.897 1 98.75 381 ASP B N 1
ATOM 5831 C CA . ASP B 1 381 ? -3.238 32.625 1.062 1 98.75 381 ASP B CA 1
ATOM 5832 C C . ASP B 1 381 ? -2.035 32.625 0.123 1 98.75 381 ASP B C 1
ATOM 5834 O O . ASP B 1 381 ? -2.141 33.031 -1.03 1 98.75 381 ASP B O 1
ATOM 5838 N N . TYR B 1 382 ? -0.947 32.156 0.603 1 98.75 382 TYR B N 1
ATOM 5839 C CA . TYR B 1 382 ? 0.301 32.156 -0.153 1 98.75 382 TYR B CA 1
ATOM 5840 C C . TYR B 1 382 ? 0.265 31.109 -1.26 1 98.75 382 TYR B C 1
ATOM 5842 O O . TYR B 1 382 ? 0.889 31.281 -2.309 1 98.75 382 TYR B O 1
ATOM 5850 N N . PHE B 1 383 ? -0.383 29.969 -1.098 1 98.81 383 PHE B N 1
ATOM 5851 C CA . PHE B 1 383 ? -0.334 28.812 -1.98 1 98.81 383 PHE B CA 1
ATOM 5852 C C . PHE B 1 383 ? -0.636 29.203 -3.42 1 98.81 383 PHE B C 1
ATOM 5854 O O . PHE B 1 383 ? -1.72 29.719 -3.713 1 98.81 383 PHE B O 1
ATOM 5861 N N . PRO B 1 384 ? 0.289 29.016 -4.336 1 98.38 384 PRO B N 1
ATOM 5862 C CA . PRO B 1 384 ? 0.078 29.391 -5.734 1 98.38 384 PRO B CA 1
ATOM 5863 C C . PRO B 1 384 ? -0.839 28.438 -6.48 1 98.38 384 PRO B C 1
ATOM 5865 O O . PRO B 1 384 ? -0.393 27.375 -6.93 1 98.38 384 PRO B O 1
ATOM 5868 N N . LEU B 1 385 ? -2.006 28.812 -6.762 1 98.12 385 LEU B N 1
ATOM 5869 C CA . LEU B 1 385 ? -3.002 27.938 -7.355 1 98.12 385 LEU B CA 1
ATOM 5870 C C . LEU B 1 385 ? -2.621 27.562 -8.781 1 98.12 385 LEU B C 1
ATOM 5872 O O . LEU B 1 385 ? -3.129 26.594 -9.336 1 98.12 385 LEU B O 1
ATOM 5876 N N . GLY B 1 386 ? -1.708 28.328 -9.406 1 97.69 386 GLY B N 1
ATOM 5877 C CA . GLY B 1 386 ? -1.268 28.078 -10.773 1 97.69 386 GLY B CA 1
ATOM 5878 C C . GLY B 1 386 ? -0.507 26.766 -10.914 1 97.69 386 GLY B C 1
ATOM 5879 O O . GLY B 1 386 ? -0.319 26.266 -12.031 1 97.69 386 GLY B O 1
ATOM 5880 N N . VAL B 1 387 ? -0.104 26.156 -9.82 1 97.94 387 VAL B N 1
ATOM 5881 C CA . VAL B 1 387 ? 0.692 24.938 -9.867 1 97.94 387 VAL B CA 1
ATOM 5882 C C . VAL B 1 387 ? -0.155 23.781 -10.406 1 97.94 387 VAL B C 1
ATOM 5884 O O . VAL B 1 387 ? 0.379 22.766 -10.836 1 97.94 387 VAL B O 1
ATOM 5887 N N . PHE B 1 388 ? -1.477 23.938 -10.406 1 97.38 388 PHE B N 1
ATOM 5888 C CA . PHE B 1 388 ? -2.367 22.875 -10.852 1 97.38 388 PHE B CA 1
ATOM 5889 C C . PHE B 1 388 ? -2.588 22.938 -12.359 1 97.38 388 PHE B C 1
ATOM 5891 O O . PHE B 1 388 ? -3.277 22.094 -12.922 1 97.38 388 PHE B O 1
ATOM 5898 N N . GLU B 1 389 ? -2.1 24 -12.977 1 92.31 389 GLU B N 1
ATOM 5899 C CA . GLU B 1 389 ? -2.26 24.172 -14.422 1 92.31 389 GLU B CA 1
ATOM 5900 C C . GLU B 1 389 ? -1.164 23.422 -15.188 1 92.31 389 GLU B C 1
ATOM 5902 O O . GLU B 1 389 ? 0 23.438 -14.781 1 92.31 389 GLU B O 1
#

Radius of gyration: 26.83 Å; Cα contacts (8 Å, |Δi|>4): 1989; chains: 2; bounding box: 70×84×61 Å

pLDDT: mean 97.51, std 2.08, range [84.25, 98.94]